Protein AF-A0A8J8C6G2-F1 (afdb_monomer_lite)

Sequence (653 aa):
MGNRNVAFTVVAIILVLGCISQQQSSEEQVLQYAEGKGFSQEIHDSLEVLGSDGEFNKDEKAFIDIMASLSTSLQDILIKSILLKDGTIDEDELEFLRKSLEMGDLTQPVLQSTLLQRPIDPDSITLLNSIRAFADMSPEMTETYLKTYYSKLSSIQSPVGEASSIHRSAWEMVIQRAQEDPSYACRFYATRTLSVKHPEIYLQADGLFIEIITTSRGFKRAFEIKDVHSEDLYTRTYESPPFSFDDIDFSTYTVIGFRAEYPQEYPVFSYLDRRLLPIASTLKSSDTRLTQLEKGVQAYFAGRGEKEMYLVYCDNENTYLCNGDTIIWATTLEPAEQIGGNPILIFNEEHVWYPLMERDDTDKDELLKALVNACATEVTVPPLEEDELAFLDELKRITGLPSHLGEDMALLSALRPVWNLEKYIETDIYERVEESGIDFIAERRFLLKQANYLSPITAYLAAMAETREGEDKMVEVSREYLKHATTGDMRIVAHGHTWFCDLVEQTVEESYTTKAGHCIVQAATISAALDLAHIEYYWVEGFAEQSVSGPNAHDWLCIPACGGTVSNGLYLPGKRLLLNRIDFVADNDTWVYIRELERWVGTASPGELIAMLRRLDDFYEKEIYIREVGSTYIYLGARSIPLKDFVALLERD

Secondary structure (DSSP, 8-state):
--SSHHHHHHHHHHHHHHHHHTT--SHHHHHHHHHTTT-HHHHHHHHHHH-TT-PPPHHHHHHHHHHHHS-HHHHHHHHHHHHHTTS---HHHHHHHHHHHHTT---HHHHHHHHTTSPPPHHHHHHHHHHHHHHTS-HHHHHHHHHHHHHHHHT---THHHHHHHHHHHHHHHHHHHHH-GGGHHHHHHHTBS-SS-THHHHHHHHHHHHHHHHSTTHHHHHH---TT-GGGT-----PPPP-GGG--GGG-EEE-GGGGS-TTS---SSTT-B---HHHHTT-TT-EEEHHHHHHHHHHHTTTTS--EEEEETTS-EEEE-SS-EEETTTTEE-SS--S-EEEEE-SS-EEEGGGTEE-TTT-HHHHHHHHHH--S--S----HHHHHHHHHHHHHTS--SHHHHHHHHHHHH-B-TTGGGTS---HHHHHHHTT--HHHHHHHHHHHHHTT-HHHHHHHHHHHT--THHHHHHHHHHHHHHHS-TT-TT-----SS-TTSB---HHHHHHHS---HHHHHHHHHHHHHHTT---EEEEEE-TT-TTS--EEEEEEEGGGTEEEETTEEEESS--S--EEEEEEETTEEEEEEETTEEEES--HHHHHHHHHHHHHH-SS--EEE---SSS-TT---EEEHHHHHHHHTT-

Foldseek 3Di:
DPPPVVVLVVVVVVLVVVCVVVPNDDPVVSLVVCVVVVNNPSVVVVVVVVDDDDDDDPVRVVVVVVLVPDDPVVNVVVVVVCVVDPHDDDPVNVVVVVVCVVVVPPDPVVVCVVVVVDDDDPVNVVVVVVVVVVVPDDPVRNVVVVVVVVVLVVLQDQLLVQLLVLLLVLLVVLLVVLVVPLLSLLLLLLLQAPLFLCNLLLLVLLVLVLLLQQQDAPNCVLLVDLPQADVSQADPPGRHHGDALVPDDLVQADADDQCVLDPPSFNDFLGRSDGQAHLLLQSQFNNNYDHLQNLVSSVCVNCPPVADWKWFAALVSWIWIDQLVFTAGSNVRHTDPADDHAGQWIDHNPAIDHVLLPGHCCVVDVRSVSVCVVGHDPDRDHDGDPSRVVCSVSSSVSSVQPDPLSSLSSSCSNNQFEPDSCVRDPDCSCVVNVVVVDPCNVCSLVSQLSSLSNPSLLSSLLSQLLSDAAQSSLVRSLQVLLVQQADPVCSAFQAGHSHRPRGHADHSSSSSRNSHGHQSNLCSSVLSSCVSNVFKWKKWWFFAPDDVVATDIHIKIGGVRRQWIDTRSHTDHHLDDNGQETQKMDINQWIWGAQDLVDIDTRDDLVRVLVRLVVNVVSHPDFHWYWHNDPDPPRPDIDIHTPVVSNVVSVVD

Structure (mmCIF, N/CA/C/O backbone):
data_AF-A0A8J8C6G2-F1
#
_entry.id   AF-A0A8J8C6G2-F1
#
loop_
_atom_site.group_PDB
_atom_site.id
_atom_site.type_symbol
_atom_site.label_atom_id
_atom_site.label_alt_id
_atom_site.label_comp_id
_atom_site.label_asym_id
_atom_site.label_entity_id
_atom_site.label_seq_id
_atom_site.pdbx_PDB_ins_code
_atom_site.Cartn_x
_atom_site.Cartn_y
_atom_site.Cartn_z
_atom_site.occupancy
_atom_site.B_iso_or_equiv
_atom_site.auth_seq_id
_atom_site.auth_comp_id
_atom_site.auth_asym_id
_atom_site.auth_atom_id
_atom_site.pdbx_PDB_model_num
ATOM 1 N N . MET A 1 1 ? -22.261 34.839 -13.906 1.00 36.41 1 MET A N 1
ATOM 2 C CA . MET A 1 1 ? -22.069 35.438 -15.246 1.00 36.41 1 MET A CA 1
ATOM 3 C C . MET A 1 1 ? -20.571 35.610 -15.499 1.00 36.41 1 MET A C 1
ATOM 5 O O . MET A 1 1 ? -20.079 36.719 -15.397 1.00 36.41 1 MET A O 1
ATOM 9 N N . GLY A 1 2 ? -19.834 34.516 -15.734 1.00 36.72 2 GLY A N 1
ATOM 10 C CA . GLY A 1 2 ? -18.358 34.556 -15.772 1.00 36.72 2 GLY A CA 1
ATOM 11 C C . GLY A 1 2 ? -17.698 33.850 -16.958 1.00 36.72 2 GLY A C 1
ATOM 12 O O . GLY A 1 2 ? -16.666 34.309 -17.408 1.00 36.72 2 GLY A O 1
ATOM 13 N N . ASN A 1 3 ? -18.313 32.817 -17.546 1.00 35.19 3 ASN A N 1
ATOM 14 C CA . ASN A 1 3 ? -17.669 32.026 -18.612 1.00 35.19 3 ASN A CA 1
ATOM 15 C C . ASN A 1 3 ? -18.344 32.106 -19.989 1.00 35.19 3 ASN A C 1
ATOM 17 O O . ASN A 1 3 ? -17.978 31.365 -20.893 1.00 35.19 3 ASN A O 1
ATOM 21 N N . ARG A 1 4 ? -19.309 33.016 -20.189 1.00 31.56 4 ARG A N 1
ATOM 22 C CA . ARG A 1 4 ? -19.856 33.278 -21.533 1.00 31.56 4 ARG A CA 1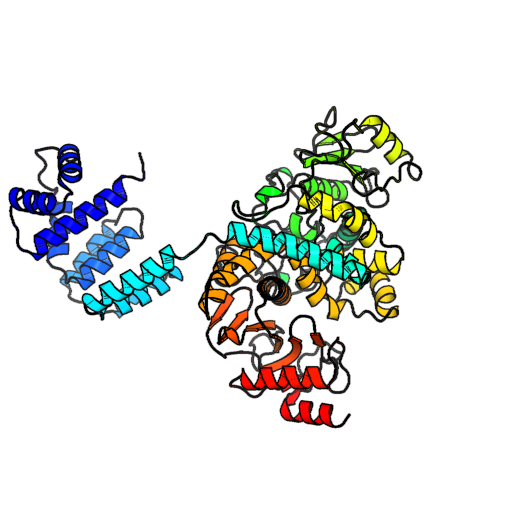
ATOM 23 C C . ARG A 1 4 ? -19.035 34.297 -22.329 1.00 31.56 4 ARG A C 1
ATOM 25 O O . ARG A 1 4 ? -19.060 34.224 -23.541 1.00 31.56 4 ARG A O 1
ATOM 32 N N . ASN A 1 5 ? -18.240 35.171 -21.714 1.00 40.72 5 ASN A N 1
ATOM 33 C CA . ASN A 1 5 ? -17.586 36.246 -22.475 1.00 40.72 5 ASN A CA 1
ATOM 34 C C . ASN A 1 5 ? -16.386 35.790 -23.318 1.00 40.72 5 ASN A C 1
ATOM 36 O O . ASN A 1 5 ? -16.204 36.306 -24.410 1.00 40.72 5 ASN A O 1
ATOM 40 N N . VAL A 1 6 ? -15.616 34.784 -22.896 1.00 36.44 6 VAL A N 1
ATOM 41 C CA . VAL A 1 6 ? -14.387 34.400 -23.622 1.00 36.44 6 VAL A CA 1
ATOM 42 C C . VAL A 1 6 ? -14.697 33.750 -24.975 1.00 36.44 6 VAL A C 1
ATOM 44 O O . VAL A 1 6 ? -14.089 34.104 -25.981 1.00 36.44 6 VAL A O 1
ATOM 47 N N . ALA A 1 7 ? -15.701 32.869 -25.039 1.00 36.00 7 ALA A N 1
ATOM 48 C CA . ALA A 1 7 ? -16.129 32.271 -26.305 1.00 36.00 7 ALA A CA 1
ATOM 49 C C . ALA A 1 7 ? -16.714 33.323 -27.269 1.00 36.00 7 ALA A C 1
ATOM 51 O O . ALA A 1 7 ? -16.447 33.276 -28.467 1.00 36.00 7 ALA A O 1
ATOM 52 N N . PHE A 1 8 ? -17.448 34.310 -26.743 1.00 40.88 8 PHE A N 1
ATOM 53 C CA . PHE A 1 8 ? -18.034 35.394 -27.537 1.00 40.88 8 PHE A CA 1
ATOM 54 C C . PHE A 1 8 ? -16.974 36.378 -28.060 1.00 40.88 8 PHE A C 1
ATOM 56 O O . PHE A 1 8 ? -17.028 36.772 -29.223 1.00 40.88 8 PHE A O 1
ATOM 63 N N . THR A 1 9 ? -15.959 36.711 -27.257 1.00 44.00 9 THR A N 1
ATOM 64 C CA . THR A 1 9 ? -14.836 37.565 -27.675 1.00 44.00 9 THR A CA 1
ATOM 65 C C . THR A 1 9 ? -13.976 36.888 -28.742 1.00 44.00 9 THR A C 1
ATOM 67 O O . THR A 1 9 ? -13.576 37.533 -29.707 1.00 44.00 9 THR A O 1
ATOM 70 N N . VAL A 1 10 ? -13.749 35.576 -28.637 1.00 42.12 10 VAL A N 1
ATOM 71 C CA . VAL A 1 10 ? -12.985 34.814 -29.638 1.00 42.12 10 VAL A CA 1
ATOM 72 C C . VAL A 1 10 ? -13.737 34.730 -30.972 1.00 42.12 10 VAL A C 1
ATOM 74 O O . VAL A 1 10 ? -13.130 34.930 -32.022 1.00 42.12 10 VAL A O 1
ATOM 77 N N . VAL A 1 11 ? -15.058 34.525 -30.956 1.00 41.97 11 VAL A N 1
ATOM 78 C CA . VAL A 1 11 ? -15.880 34.509 -32.182 1.00 41.97 11 VAL A CA 1
ATOM 79 C C . VAL A 1 11 ? -15.942 35.896 -32.838 1.00 41.97 11 VAL A C 1
ATOM 81 O O . VAL A 1 11 ? -15.783 35.996 -34.056 1.00 41.97 11 VAL A O 1
ATOM 84 N N . ALA A 1 12 ? -16.073 36.971 -32.052 1.00 44.25 12 ALA A N 1
ATOM 85 C CA . ALA A 1 12 ? -16.047 38.345 -32.559 1.00 44.25 12 ALA A CA 1
ATOM 86 C C . ALA A 1 12 ? -14.687 38.713 -33.184 1.00 44.25 12 ALA A C 1
ATOM 88 O O . ALA A 1 12 ? -14.641 39.289 -34.269 1.00 44.25 12 ALA A O 1
ATOM 89 N N . ILE A 1 13 ? -13.576 38.313 -32.556 1.00 47.34 13 ILE A N 1
ATOM 90 C CA . ILE A 1 13 ? -12.218 38.551 -33.067 1.00 47.34 13 ILE A CA 1
ATOM 91 C C . ILE A 1 13 ? -11.970 37.762 -34.360 1.00 47.34 13 ILE A C 1
ATOM 93 O O . ILE A 1 13 ? -11.462 38.325 -35.327 1.00 47.34 13 ILE A O 1
ATOM 97 N N . ILE A 1 14 ? -12.389 36.495 -34.437 1.00 46.03 14 ILE A N 1
ATOM 98 C CA . ILE A 1 14 ? -12.238 35.670 -35.649 1.00 46.03 14 ILE A CA 1
ATOM 99 C C . ILE A 1 14 ? -13.051 36.242 -36.824 1.00 46.03 14 ILE A C 1
ATOM 101 O O . ILE A 1 14 ? -12.572 36.248 -37.960 1.00 46.03 14 ILE A O 1
ATOM 105 N N . LEU A 1 15 ? -14.253 36.770 -36.573 1.00 45.78 15 LEU A N 1
ATOM 106 C CA . LEU A 1 15 ? -15.104 37.364 -37.611 1.00 45.78 15 LEU A CA 1
ATOM 107 C C . LEU A 1 15 ? -14.603 38.740 -38.077 1.00 45.78 15 LEU A C 1
ATOM 109 O O . LEU A 1 15 ? -14.613 39.008 -39.281 1.00 45.78 15 LEU A O 1
ATOM 113 N N . VAL A 1 16 ? -14.091 39.576 -37.167 1.00 45.84 16 VAL A N 1
ATOM 114 C CA . VAL A 1 16 ? -13.463 40.868 -37.500 1.00 45.84 16 VAL A CA 1
ATOM 115 C C . VAL A 1 16 ? -12.176 40.657 -38.303 1.00 45.84 16 VAL A C 1
ATOM 117 O O . VAL A 1 16 ? -11.985 41.297 -39.336 1.00 45.84 16 VAL A O 1
ATOM 120 N N . LEU A 1 17 ? -11.338 39.690 -37.916 1.00 46.97 17 LEU A N 1
ATOM 121 C CA . LEU A 1 17 ? -10.132 39.313 -38.663 1.00 46.97 17 LEU A CA 1
ATOM 122 C C . LEU A 1 17 ? -10.466 38.715 -40.042 1.00 46.97 17 LEU A C 1
ATOM 124 O O . LEU A 1 17 ? -9.785 39.011 -41.027 1.00 46.97 17 LEU A O 1
ATOM 128 N N . GLY A 1 18 ? -11.558 37.948 -40.146 1.00 45.59 18 GLY A N 1
ATOM 129 C CA . GLY A 1 18 ? -12.089 37.455 -41.419 1.00 45.59 18 GLY A CA 1
ATOM 130 C C . GLY A 1 18 ? -12.508 38.583 -42.369 1.00 45.59 18 GLY A C 1
ATOM 131 O O . GLY A 1 18 ? -12.135 38.561 -43.544 1.00 45.59 18 GLY A O 1
ATOM 132 N N . CYS A 1 19 ? -13.201 39.606 -41.862 1.00 42.38 19 CYS A N 1
ATOM 133 C CA . CYS A 1 19 ? -13.659 40.753 -42.655 1.00 42.38 19 CYS A CA 1
ATOM 134 C C . CYS A 1 19 ? -12.509 41.681 -43.083 1.00 42.38 19 CYS A C 1
ATOM 136 O O . CYS A 1 19 ? -12.478 42.141 -44.228 1.00 42.38 19 CYS A O 1
ATOM 138 N N . ILE A 1 20 ? -11.519 41.882 -42.207 1.00 43.44 20 ILE A N 1
ATOM 139 C CA . ILE A 1 20 ? -10.300 42.653 -42.498 1.00 43.44 20 ILE A CA 1
ATOM 140 C C . ILE A 1 20 ? -9.461 41.961 -43.584 1.00 43.44 20 ILE A C 1
ATOM 142 O O . ILE A 1 20 ? -8.964 42.629 -44.492 1.00 43.44 20 ILE A O 1
ATOM 146 N N . SER A 1 21 ? -9.364 40.625 -43.567 1.00 41.97 21 SER A N 1
ATOM 147 C CA . SER A 1 21 ? -8.628 39.867 -44.593 1.00 41.97 21 SER A CA 1
ATOM 148 C C . SER A 1 21 ? -9.234 39.977 -46.002 1.00 41.97 21 SER A C 1
ATOM 150 O O . SER A 1 21 ? -8.513 39.844 -46.992 1.00 41.97 21 SER A O 1
ATOM 152 N N . GLN A 1 22 ? -10.539 40.265 -46.108 1.00 42.75 22 GLN A N 1
ATOM 153 C CA . GLN A 1 22 ? -11.250 40.430 -47.383 1.00 42.75 22 GLN A CA 1
ATOM 154 C C . GLN A 1 22 ? -11.499 41.895 -47.776 1.00 42.75 22 GLN A C 1
ATOM 156 O O . GLN A 1 22 ? -12.221 42.151 -48.738 1.00 42.75 22 GLN A O 1
ATOM 161 N N . GLN A 1 23 ? -10.892 42.856 -47.067 1.00 44.75 23 GLN A N 1
ATOM 162 C CA . GLN A 1 23 ? -11.052 44.300 -47.298 1.00 44.75 23 GLN A CA 1
ATOM 163 C C . GLN A 1 23 ? -12.516 44.784 -47.303 1.00 44.75 23 GLN A C 1
ATOM 165 O O . GLN A 1 23 ? -12.856 45.735 -48.009 1.00 44.75 23 GLN A O 1
ATOM 170 N N . GLN A 1 24 ? -13.392 44.156 -46.516 1.00 47.47 24 GLN A N 1
ATOM 171 C CA . GLN A 1 24 ? -14.734 44.692 -46.291 1.00 47.47 24 GLN A CA 1
ATOM 172 C C . GLN A 1 24 ? -14.655 45.767 -45.209 1.00 47.47 24 GLN A C 1
ATOM 174 O O . GLN A 1 24 ? -14.109 45.530 -44.133 1.00 47.47 24 GLN A O 1
ATOM 179 N N . SER A 1 25 ? -15.120 46.974 -45.523 1.00 45.03 25 SER A N 1
ATOM 180 C CA . SER A 1 25 ? -14.767 48.186 -44.769 1.00 45.03 25 SER A CA 1
ATOM 181 C C . SER A 1 25 ? -15.953 48.896 -44.121 1.00 45.03 25 SER A C 1
ATOM 183 O O . SER A 1 25 ? -15.745 49.894 -43.433 1.00 45.03 25 SER A O 1
ATOM 185 N N . SER A 1 26 ? -17.180 48.394 -44.296 1.00 57.75 26 SER A N 1
ATOM 186 C CA . SER A 1 26 ? -18.370 48.937 -43.633 1.00 57.75 26 SER A CA 1
ATOM 187 C C . SER A 1 26 ? -19.094 47.888 -42.792 1.00 57.75 26 SER A C 1
ATOM 189 O O . SER A 1 26 ? -19.216 46.731 -43.188 1.00 57.75 26 SER A O 1
ATOM 191 N N . GLU A 1 27 ? -19.640 48.323 -41.659 1.00 51.44 27 GLU A N 1
ATOM 192 C CA . GLU A 1 27 ? -20.425 47.518 -40.709 1.00 51.44 27 GLU A CA 1
ATOM 193 C C . GLU A 1 27 ? -21.537 46.695 -41.389 1.00 51.44 27 GLU A C 1
ATOM 195 O O . GLU A 1 27 ? -21.715 45.512 -41.110 1.00 51.44 27 GLU A O 1
ATOM 200 N N . GLU A 1 28 ? -22.206 47.276 -42.386 1.00 54.91 28 GLU A N 1
ATOM 201 C CA . GLU A 1 28 ? -23.268 46.624 -43.163 1.00 54.91 28 GLU A CA 1
ATOM 202 C C . GLU A 1 28 ? -22.775 45.410 -43.987 1.00 54.91 28 GLU A C 1
ATOM 204 O O . GLU A 1 28 ? -23.512 44.445 -44.186 1.00 54.91 28 GLU A O 1
ATOM 209 N N . GLN A 1 29 ? -21.507 45.408 -44.422 1.00 56.41 29 GLN A N 1
ATOM 210 C CA . GLN A 1 29 ? -20.901 44.290 -45.162 1.00 56.41 29 GLN A CA 1
ATOM 211 C C . GLN A 1 29 ? -20.512 43.140 -44.223 1.00 56.41 29 GLN A C 1
ATOM 213 O O . GLN A 1 29 ? -20.707 41.971 -44.555 1.00 56.41 29 GLN A O 1
ATOM 218 N N . VAL A 1 30 ? -20.041 43.480 -43.020 1.00 52.72 30 VAL A N 1
ATOM 219 C CA . VAL A 1 30 ? -19.725 42.523 -41.950 1.00 52.72 30 VAL A CA 1
ATOM 220 C C . VAL A 1 30 ? -20.988 41.785 -41.498 1.00 52.72 30 VAL A C 1
ATOM 222 O O . VAL A 1 30 ? -20.973 40.560 -41.360 1.00 52.72 30 VAL A O 1
ATOM 225 N N . LEU A 1 31 ? -22.102 42.509 -41.346 1.00 52.97 31 LEU A N 1
ATOM 226 C CA . LEU A 1 31 ? -23.400 41.933 -40.987 1.00 52.97 31 LEU A CA 1
ATOM 227 C C . LEU A 1 31 ? -23.943 40.998 -42.081 1.00 52.97 31 LEU A C 1
ATOM 229 O O . LEU A 1 31 ? -24.330 39.873 -41.772 1.00 52.97 31 LEU A O 1
ATOM 233 N N . GLN A 1 32 ? -23.873 41.386 -43.361 1.00 56.28 32 GLN A N 1
ATOM 234 C CA . GLN A 1 32 ? -24.268 40.507 -44.475 1.00 56.28 32 GLN A CA 1
ATOM 235 C C . GLN A 1 32 ? -23.412 39.236 -44.577 1.00 56.28 32 GLN A C 1
ATOM 237 O O . GLN A 1 32 ? -23.923 38.158 -44.895 1.00 56.28 32 GLN A O 1
ATOM 242 N N . TYR A 1 33 ? -22.105 39.336 -44.316 1.00 58.16 33 TYR A N 1
ATOM 243 C CA . TYR A 1 33 ? -21.217 38.174 -44.319 1.00 58.16 33 TYR A CA 1
ATOM 244 C C . TYR A 1 33 ? -21.557 37.201 -43.182 1.00 58.16 33 TYR A C 1
ATOM 246 O O . TYR A 1 33 ? -21.633 35.990 -43.403 1.00 58.16 33 TYR A O 1
ATOM 254 N N . ALA A 1 34 ? -21.816 37.722 -41.983 1.00 52.47 34 ALA A N 1
ATOM 255 C CA . ALA A 1 34 ? -22.219 36.920 -40.836 1.00 52.47 34 ALA A CA 1
ATOM 256 C C . ALA A 1 34 ? -23.602 36.272 -41.015 1.00 52.47 34 ALA A C 1
ATOM 258 O O . ALA A 1 34 ? -23.777 35.099 -40.674 1.00 52.47 34 ALA A O 1
ATOM 259 N N . GLU A 1 35 ? -24.557 36.981 -41.622 1.00 56.28 35 GLU A N 1
ATOM 260 C CA . GLU A 1 35 ? -25.855 36.429 -42.031 1.00 56.28 35 GLU A CA 1
ATOM 261 C C . GLU A 1 35 ? -25.690 35.270 -43.023 1.00 56.28 35 GLU A C 1
ATOM 263 O O . GLU A 1 35 ? -26.277 34.204 -42.837 1.00 56.28 35 GLU A O 1
ATOM 268 N N . GLY A 1 36 ? -24.810 35.418 -44.020 1.00 55.03 36 GLY A N 1
ATOM 269 C CA . GLY A 1 36 ? -24.477 34.355 -44.974 1.00 55.03 36 GLY A CA 1
ATOM 270 C C . GLY A 1 36 ? -23.793 33.127 -44.353 1.00 55.03 36 GLY A C 1
ATOM 271 O O . GLY A 1 36 ? -23.708 32.079 -44.998 1.00 55.03 36 GLY A O 1
ATOM 272 N N . LYS A 1 37 ? -23.310 33.238 -43.110 1.00 56.81 37 LYS A N 1
ATOM 273 C CA . LYS A 1 37 ? -22.689 32.154 -42.333 1.00 56.81 37 LYS A CA 1
ATOM 274 C C . LYS A 1 37 ? -23.555 31.654 -41.172 1.00 56.81 37 LYS A C 1
ATOM 276 O O . LYS A 1 37 ? -23.157 30.694 -40.522 1.00 56.81 37 LYS A O 1
ATOM 281 N N . GLY A 1 38 ? -24.742 32.232 -40.972 1.00 44.94 38 GLY A N 1
ATOM 282 C CA . GLY A 1 38 ? -25.723 31.777 -39.984 1.00 44.94 38 GLY A CA 1
ATOM 283 C C . GLY A 1 38 ? -25.532 32.316 -38.562 1.00 44.94 38 GLY A C 1
ATOM 284 O O . GLY A 1 38 ? -26.100 31.736 -37.647 1.00 44.94 38 GLY A O 1
ATOM 285 N N . PHE A 1 39 ? -24.778 33.406 -38.375 1.00 52.66 39 PHE A N 1
ATOM 286 C CA . PHE A 1 39 ? -24.436 33.977 -37.055 1.00 52.66 39 PHE A CA 1
ATOM 287 C C . PHE A 1 39 ? -25.159 35.306 -36.746 1.00 52.66 39 PHE A C 1
ATOM 289 O O . PHE A 1 39 ? -24.670 36.132 -35.977 1.00 52.66 39 PHE A O 1
ATOM 296 N N . SER A 1 40 ? -26.300 35.574 -37.391 1.00 53.03 40 SER A N 1
ATOM 297 C CA . SER A 1 40 ? -26.922 36.910 -37.390 1.00 53.03 40 SER A CA 1
ATOM 298 C C . SER A 1 40 ? -27.452 37.349 -36.023 1.00 53.03 40 SER A C 1
ATOM 300 O O . SER A 1 40 ? -27.397 38.532 -35.696 1.00 53.03 40 SER A O 1
ATOM 302 N N . GLN A 1 41 ? -27.951 36.409 -35.217 1.00 49.47 41 GLN A N 1
ATOM 303 C CA . GLN A 1 41 ? -28.557 36.719 -33.923 1.00 49.47 41 GLN A CA 1
ATOM 304 C C . GLN A 1 41 ? -27.496 36.956 -32.839 1.00 49.47 41 GLN A C 1
ATOM 306 O O . GLN A 1 41 ? -27.623 37.909 -32.078 1.00 49.47 41 GLN A O 1
ATOM 311 N N . GLU A 1 42 ? -26.405 36.175 -32.810 1.00 51.88 42 GLU A N 1
ATOM 312 C CA . GLU A 1 42 ? -25.343 36.361 -31.809 1.00 51.88 42 GLU A CA 1
ATOM 313 C C . GLU A 1 42 ? -24.589 37.693 -31.965 1.00 51.88 42 GLU A C 1
ATOM 315 O O . GLU A 1 42 ? -24.097 38.240 -30.975 1.00 51.88 42 GLU A O 1
ATOM 320 N N . ILE A 1 43 ? -24.514 38.246 -33.181 1.00 51.06 43 ILE A N 1
ATOM 321 C CA . ILE A 1 43 ? -23.874 39.549 -33.432 1.00 51.06 43 ILE A CA 1
ATOM 322 C C . ILE A 1 43 ? -24.793 40.708 -33.062 1.00 51.06 43 ILE A C 1
ATOM 324 O O . ILE A 1 43 ? -24.329 41.666 -32.445 1.00 51.06 43 ILE A O 1
ATOM 328 N N . HIS A 1 44 ? -26.084 40.621 -33.394 1.00 50.53 44 HIS A N 1
ATOM 329 C CA . HIS A 1 44 ? -27.052 41.651 -33.018 1.00 50.53 44 HIS A CA 1
ATOM 330 C C . HIS A 1 44 ? -27.108 41.826 -31.495 1.00 50.53 44 HIS A C 1
ATOM 332 O O . HIS A 1 44 ? -27.023 42.951 -31.003 1.00 50.53 44 HIS A O 1
ATOM 338 N N . ASP A 1 45 ? -27.121 40.709 -30.766 1.00 50.66 45 ASP A N 1
ATOM 339 C CA . ASP A 1 45 ? -27.106 40.688 -29.304 1.00 50.66 45 ASP A CA 1
ATOM 340 C C . ASP A 1 45 ? -25.769 41.220 -28.732 1.00 50.66 45 ASP A C 1
ATOM 342 O O . ASP A 1 45 ? -25.734 41.786 -27.641 1.00 50.66 45 ASP A O 1
ATOM 346 N N . SER A 1 46 ? -24.660 41.087 -29.472 1.00 48.16 46 SER A N 1
ATOM 347 C CA . SER A 1 46 ? -23.332 41.579 -29.060 1.00 48.16 46 SER A CA 1
ATOM 348 C C . SER A 1 46 ? -23.142 43.083 -29.297 1.00 48.16 46 SER A C 1
ATOM 350 O O . SER A 1 46 ? -22.514 43.757 -28.481 1.00 48.16 46 SER A O 1
ATOM 352 N N . LEU A 1 47 ? -23.697 43.632 -30.384 1.00 43.03 47 LEU A N 1
ATOM 353 C CA . LEU A 1 47 ? -23.650 45.071 -30.681 1.00 43.03 47 LEU A CA 1
ATOM 354 C C . LEU A 1 47 ? -24.578 45.875 -29.760 1.00 43.03 47 LEU A C 1
ATOM 356 O O . LEU A 1 47 ? -24.247 46.993 -29.369 1.00 43.03 47 LEU A O 1
ATOM 360 N N . GLU A 1 48 ? -25.698 45.286 -29.335 1.00 43.59 48 GLU A N 1
ATOM 361 C CA . GLU A 1 48 ? -26.622 45.901 -28.376 1.00 43.59 48 GLU A CA 1
ATOM 362 C C . GLU A 1 48 ? -26.015 46.002 -26.957 1.00 43.59 48 GLU A C 1
ATOM 364 O O . GLU A 1 48 ? -26.304 46.945 -26.220 1.00 43.59 48 GLU A O 1
ATOM 369 N N . VAL A 1 49 ? -25.094 45.093 -26.599 1.00 44.25 49 VAL A N 1
ATOM 370 C CA . VAL A 1 49 ? -24.325 45.126 -25.336 1.00 44.25 49 VAL A CA 1
ATOM 371 C C . VAL A 1 49 ? -23.197 46.170 -25.356 1.00 44.25 49 VAL A C 1
ATOM 373 O O . VAL A 1 49 ? -22.796 46.648 -24.294 1.00 44.25 49 VAL A O 1
ATOM 376 N N . LEU A 1 50 ? -22.705 46.566 -26.536 1.00 38.97 50 LEU A N 1
ATOM 377 C CA . LEU A 1 50 ? -21.575 47.495 -26.683 1.00 38.97 50 LEU A CA 1
ATOM 378 C C . LEU A 1 50 ? -21.960 48.982 -26.766 1.00 38.97 50 LEU A C 1
ATOM 380 O O . LEU A 1 50 ? -21.077 49.829 -26.676 1.00 38.97 50 LEU A O 1
ATOM 384 N N . GLY A 1 51 ? -23.252 49.318 -26.816 1.00 34.91 51 GLY A N 1
ATOM 385 C CA . GLY A 1 51 ? -23.735 50.697 -26.694 1.00 34.91 51 GLY A CA 1
ATOM 386 C C . GLY A 1 51 ? -23.487 51.560 -27.940 1.00 34.91 51 GLY A C 1
ATOM 387 O O . GLY A 1 51 ? -22.370 51.767 -28.400 1.00 34.91 51 GLY A O 1
ATOM 388 N N . SER A 1 52 ? -24.568 52.126 -28.463 1.00 37.47 52 SER A N 1
ATOM 389 C CA . SER A 1 52 ? -24.686 52.725 -29.795 1.00 37.47 52 SER A CA 1
ATOM 390 C C . SER A 1 52 ? -23.997 54.082 -30.034 1.00 37.47 52 SER A C 1
ATOM 392 O O . SER A 1 52 ? -24.436 54.778 -30.936 1.00 37.47 52 SER A O 1
ATOM 394 N N . ASP A 1 53 ? -22.967 54.494 -29.283 1.00 46.56 53 ASP A N 1
ATOM 395 C CA . ASP A 1 53 ? -22.316 55.815 -29.488 1.00 46.56 53 ASP A CA 1
ATOM 396 C C . ASP A 1 53 ? -20.832 55.920 -29.031 1.00 46.56 53 ASP A C 1
ATOM 398 O O . ASP A 1 53 ? -20.305 57.019 -28.850 1.00 46.56 53 ASP A O 1
ATOM 402 N N . GLY A 1 54 ? -20.109 54.814 -28.825 1.00 35.66 54 GLY A N 1
ATOM 403 C CA . GLY A 1 54 ? -18.726 54.861 -28.320 1.00 35.66 54 GLY A CA 1
ATOM 404 C C . GLY A 1 54 ? -17.656 54.809 -29.412 1.00 35.66 54 GLY A C 1
ATOM 405 O O . GLY A 1 54 ? -17.359 53.734 -29.922 1.00 35.66 54 GLY A O 1
ATOM 406 N N . GLU A 1 55 ? -17.010 55.933 -29.739 1.00 43.69 55 GLU A N 1
ATOM 407 C CA . GLU A 1 55 ? -15.694 55.881 -30.395 1.00 43.69 55 GLU A CA 1
ATOM 408 C C . GLU A 1 55 ? -14.724 55.052 -29.533 1.00 43.69 55 GLU A C 1
ATOM 410 O O . GLU A 1 55 ? -14.647 55.271 -28.321 1.00 43.69 55 GLU A O 1
ATOM 415 N N . PHE A 1 56 ? -13.964 54.139 -30.158 1.00 44.91 56 PHE A N 1
ATOM 416 C CA . PHE A 1 56 ? -12.863 53.425 -29.498 1.00 44.91 56 PHE A CA 1
ATOM 417 C C . PHE A 1 56 ? -11.990 54.413 -28.729 1.00 44.91 56 PHE A C 1
ATOM 419 O O . PHE A 1 56 ? -11.585 55.449 -29.278 1.00 44.91 56 PHE A O 1
ATOM 426 N N . ASN A 1 57 ? -11.689 54.101 -27.469 1.00 45.94 57 ASN A N 1
ATOM 427 C CA . ASN A 1 57 ? -10.863 54.996 -26.679 1.00 45.94 57 ASN A CA 1
ATOM 428 C C . ASN A 1 57 ? -9.429 55.036 -27.243 1.00 45.94 57 ASN A C 1
ATOM 430 O O . ASN A 1 57 ? -9.023 54.227 -28.083 1.00 45.94 57 ASN A O 1
ATOM 434 N N . LYS A 1 58 ? -8.651 56.029 -26.810 1.00 41.41 58 LYS A N 1
ATOM 435 C CA . LYS A 1 58 ? -7.319 56.304 -27.364 1.00 41.41 58 LYS A CA 1
ATOM 436 C C . LYS A 1 58 ? -6.366 55.103 -27.262 1.00 41.41 58 LYS A C 1
ATOM 438 O O . LYS A 1 58 ? -5.527 54.937 -28.147 1.00 41.41 58 LYS A O 1
ATOM 443 N N . ASP A 1 59 ? -6.521 54.274 -26.237 1.00 41.84 59 ASP A N 1
ATOM 444 C CA . ASP A 1 59 ? -5.650 53.130 -25.974 1.00 41.84 59 ASP A CA 1
ATOM 445 C C . ASP A 1 59 ? -6.078 51.910 -26.801 1.00 41.84 59 ASP A C 1
ATOM 447 O O . ASP A 1 59 ? -5.235 51.231 -27.383 1.00 41.84 59 ASP A O 1
ATOM 451 N N . GLU A 1 60 ? -7.384 51.705 -26.979 1.00 47.00 60 GLU A N 1
ATOM 452 C CA . GLU A 1 60 ? -7.947 50.685 -27.875 1.00 47.00 60 GLU A CA 1
ATOM 453 C C . GLU A 1 60 ? -7.598 50.968 -29.339 1.00 47.00 60 GLU A C 1
ATOM 455 O O . GLU A 1 60 ? -7.201 50.070 -30.081 1.00 47.00 60 GLU A O 1
ATOM 460 N N . LYS A 1 61 ? -7.668 52.238 -29.752 1.00 48.12 61 LYS A N 1
ATOM 461 C CA . LYS A 1 61 ? -7.310 52.661 -31.109 1.00 48.12 61 LYS A CA 1
ATOM 462 C C . LYS A 1 61 ? -5.806 52.523 -31.365 1.00 48.12 61 LYS A C 1
ATOM 464 O O . LYS A 1 61 ? -5.412 52.024 -32.413 1.00 48.12 61 LYS A O 1
ATOM 469 N N . ALA A 1 62 ? -4.973 52.865 -30.378 1.00 44.31 62 ALA A N 1
ATOM 470 C CA . ALA A 1 62 ? -3.529 52.651 -30.448 1.00 44.31 62 ALA A CA 1
ATOM 471 C C . ALA A 1 62 ? -3.164 51.159 -30.505 1.00 44.31 62 ALA A C 1
ATOM 473 O O . ALA A 1 62 ? -2.259 50.781 -31.245 1.00 44.31 62 ALA A O 1
ATOM 474 N N . PHE A 1 63 ? -3.876 50.301 -29.771 1.00 43.31 63 PHE A N 1
ATOM 475 C CA . PHE A 1 63 ? -3.675 48.854 -29.814 1.00 43.31 63 PHE A CA 1
ATOM 476 C C . PHE A 1 63 ? -4.056 48.263 -31.178 1.00 43.31 63 PHE A C 1
ATOM 478 O O . PHE A 1 63 ? -3.294 47.479 -31.740 1.00 43.31 63 PHE A O 1
ATOM 485 N N . ILE A 1 64 ? -5.184 48.687 -31.753 1.00 47.06 64 ILE A N 1
ATOM 486 C CA . ILE A 1 64 ? -5.623 48.266 -33.092 1.00 47.06 64 ILE A CA 1
ATOM 487 C C . ILE A 1 64 ? -4.628 48.723 -34.171 1.00 47.06 64 ILE A C 1
ATOM 489 O O . ILE A 1 64 ? -4.258 47.921 -35.028 1.00 47.06 64 ILE A O 1
ATOM 493 N N . ASP A 1 65 ? -4.139 49.964 -34.104 1.00 46.75 65 ASP A N 1
ATOM 494 C CA . ASP A 1 65 ? -3.159 50.499 -35.060 1.00 46.75 65 ASP A CA 1
ATOM 495 C C . ASP A 1 65 ? -1.797 49.784 -34.952 1.00 46.75 65 ASP A C 1
ATOM 497 O O . ASP A 1 65 ? -1.168 49.476 -35.969 1.00 46.75 65 ASP A O 1
ATOM 501 N N . ILE A 1 66 ? -1.360 49.444 -33.730 1.00 45.00 66 ILE A N 1
ATOM 502 C CA . ILE A 1 66 ? -0.157 48.630 -33.496 1.00 45.00 66 ILE A CA 1
ATOM 503 C C . ILE A 1 66 ? -0.355 47.237 -34.089 1.00 45.00 66 ILE A C 1
ATOM 505 O O . ILE A 1 66 ? 0.477 46.796 -34.881 1.00 45.00 66 ILE A O 1
ATOM 509 N N . MET A 1 67 ? -1.470 46.573 -33.784 1.00 43.28 67 MET A N 1
ATOM 510 C CA . MET A 1 67 ? -1.757 45.235 -34.291 1.00 43.28 67 MET A CA 1
ATOM 511 C C . MET A 1 67 ? -1.809 45.221 -35.818 1.00 43.28 67 MET A C 1
ATOM 513 O O . MET A 1 67 ? -1.131 44.399 -36.423 1.00 43.28 67 MET A O 1
ATOM 517 N N . ALA A 1 68 ? -2.481 46.178 -36.459 1.00 45.56 68 ALA A N 1
ATOM 518 C CA . ALA A 1 68 ? -2.567 46.284 -37.917 1.00 45.56 68 ALA A CA 1
ATOM 519 C C . ALA A 1 68 ? -1.210 46.511 -38.619 1.00 45.56 68 ALA A C 1
ATOM 521 O O . ALA A 1 68 ? -1.074 46.194 -39.801 1.00 45.56 68 ALA A O 1
ATOM 522 N N . SER A 1 69 ? -0.204 47.033 -37.908 1.00 39.16 69 SER A N 1
ATOM 523 C CA . SER A 1 69 ? 1.147 47.280 -38.438 1.00 39.16 69 SER A CA 1
ATOM 524 C C . SER A 1 69 ? 2.115 46.093 -38.304 1.00 39.16 69 SER A C 1
ATOM 526 O O . SER A 1 69 ? 3.183 46.092 -38.920 1.00 39.16 69 SER A O 1
ATOM 528 N N . LEU A 1 70 ? 1.753 45.076 -37.517 1.00 42.66 70 LEU A N 1
ATOM 529 C CA . LEU A 1 70 ? 2.578 43.892 -37.277 1.00 42.66 70 LEU A CA 1
ATOM 530 C C . LEU A 1 70 ? 2.363 42.827 -38.361 1.00 42.66 70 LEU A C 1
ATOM 532 O O . LEU A 1 70 ? 1.282 42.701 -38.934 1.00 42.66 70 LEU A O 1
ATOM 536 N N . SER A 1 71 ? 3.386 42.007 -38.623 1.00 45.75 71 SER A N 1
ATOM 537 C CA . SER A 1 71 ? 3.197 40.802 -39.436 1.00 45.75 71 SER A CA 1
ATOM 538 C C . SER A 1 71 ? 2.288 39.812 -38.704 1.00 45.75 71 SER A C 1
ATOM 540 O O . SER A 1 71 ? 2.290 39.743 -37.473 1.00 45.75 71 SER A O 1
ATOM 542 N N . THR A 1 72 ? 1.533 39.011 -39.454 1.00 44.22 72 THR A N 1
ATOM 543 C CA . THR A 1 72 ? 0.534 38.074 -38.912 1.00 44.22 72 THR A CA 1
ATOM 544 C C . THR A 1 72 ? 1.123 37.137 -37.851 1.00 44.22 72 THR A C 1
ATOM 546 O O . THR A 1 72 ? 0.477 36.839 -36.857 1.00 44.22 72 THR A O 1
ATOM 549 N N . SER A 1 73 ? 2.391 36.743 -37.997 1.00 40.56 73 SER A N 1
ATOM 550 C CA . SER A 1 73 ? 3.102 35.893 -37.033 1.00 40.56 73 SER A CA 1
ATOM 551 C C . SER A 1 73 ? 3.417 36.593 -35.703 1.00 40.56 73 SER A C 1
ATOM 553 O O . SER A 1 73 ? 3.459 35.939 -34.666 1.00 40.56 73 SER A O 1
ATOM 555 N N . LEU A 1 74 ? 3.639 37.912 -35.713 1.00 43.97 74 LEU A N 1
ATOM 556 C CA . LEU A 1 74 ? 3.901 38.717 -34.513 1.00 43.97 74 LEU A CA 1
ATOM 557 C C . LEU A 1 74 ? 2.606 39.103 -33.792 1.00 43.97 74 LEU A C 1
ATOM 559 O O . LEU A 1 74 ? 2.579 39.086 -32.563 1.00 43.97 74 LEU A O 1
ATOM 563 N N . GLN A 1 75 ? 1.533 39.369 -34.544 1.00 47.41 75 GLN A N 1
ATOM 564 C CA . GLN A 1 75 ? 0.184 39.551 -33.993 1.00 47.41 75 GLN A CA 1
ATOM 565 C C . GLN A 1 75 ? -0.226 38.327 -33.162 1.00 47.41 75 GLN A C 1
ATOM 567 O O . GLN A 1 75 ? -0.681 38.458 -32.029 1.00 47.41 75 GLN A O 1
ATOM 572 N N . ASP A 1 76 ? 0.029 37.133 -33.697 1.00 45.31 76 ASP A N 1
ATOM 573 C CA . ASP A 1 76 ? -0.330 35.865 -33.067 1.00 45.31 76 ASP A CA 1
ATOM 574 C C . ASP A 1 76 ? 0.452 35.589 -31.773 1.00 45.31 76 ASP A C 1
ATOM 576 O O . ASP A 1 76 ? -0.096 35.042 -30.818 1.00 45.31 76 ASP A O 1
ATOM 580 N N . ILE A 1 77 ? 1.730 35.977 -31.715 1.00 45.03 77 ILE A N 1
ATOM 581 C CA . ILE A 1 77 ? 2.564 35.834 -30.511 1.00 45.03 77 ILE A CA 1
ATOM 582 C C . ILE A 1 77 ? 2.106 36.811 -29.423 1.00 45.03 77 ILE A C 1
ATOM 584 O O . ILE A 1 77 ? 1.978 36.411 -28.267 1.00 45.03 77 ILE A O 1
ATOM 588 N N . LEU A 1 78 ? 1.813 38.062 -29.794 1.00 43.81 78 LEU A N 1
ATOM 589 C CA . LEU A 1 78 ? 1.412 39.107 -28.852 1.00 43.81 78 LEU A CA 1
ATOM 590 C C . LEU A 1 78 ? 0.033 38.818 -28.232 1.00 43.81 78 LEU A C 1
ATOM 592 O O . LEU A 1 78 ? -0.140 38.941 -27.019 1.00 43.81 78 LEU A O 1
ATOM 596 N N . ILE A 1 79 ? -0.920 38.348 -29.048 1.00 48.69 79 ILE A N 1
ATOM 597 C CA . ILE A 1 79 ? -2.245 37.896 -28.593 1.00 48.69 79 ILE A CA 1
ATOM 598 C C . ILE A 1 79 ? -2.099 36.730 -27.607 1.00 48.69 79 ILE A C 1
ATOM 600 O O . ILE A 1 79 ? -2.741 36.723 -26.559 1.00 48.69 79 ILE A O 1
ATOM 604 N N . LYS A 1 80 ? -1.210 35.771 -27.888 1.00 50.12 80 LYS A N 1
ATOM 605 C CA . LYS A 1 80 ? -0.980 34.610 -27.013 1.00 50.12 80 LYS A CA 1
ATOM 606 C C . LYS A 1 80 ? -0.328 34.993 -25.685 1.00 50.12 80 LYS A C 1
ATOM 608 O O . LYS A 1 80 ? -0.715 34.447 -24.660 1.00 50.12 80 LYS A O 1
ATOM 613 N N . SER A 1 81 ? 0.590 35.962 -25.659 1.00 43.91 81 SER A N 1
ATOM 614 C CA . SER A 1 81 ? 1.165 36.455 -24.398 1.00 43.91 81 SER A CA 1
ATOM 615 C C . SER A 1 81 ? 0.174 37.261 -23.551 1.00 43.91 81 SER A C 1
ATOM 617 O O . SER A 1 81 ? 0.253 37.212 -22.327 1.00 43.91 81 SER A O 1
ATOM 619 N N . ILE A 1 82 ? -0.787 37.946 -24.182 1.00 42.81 82 ILE A N 1
ATOM 620 C CA . ILE A 1 82 ? -1.876 38.661 -23.493 1.00 42.81 82 ILE A CA 1
ATOM 621 C C . ILE A 1 82 ? -2.911 37.687 -22.920 1.00 42.81 82 ILE A C 1
ATOM 623 O O . ILE A 1 82 ? -3.448 37.941 -21.852 1.00 42.81 82 ILE A O 1
ATOM 627 N N . LEU A 1 83 ? -3.169 36.559 -23.590 1.00 41.56 83 LEU A N 1
ATOM 628 C CA . LEU A 1 83 ? -4.101 35.527 -23.114 1.00 41.56 83 LEU A CA 1
ATOM 629 C C . LEU A 1 83 ? -3.528 34.647 -21.984 1.00 41.56 83 LEU A C 1
ATOM 631 O O . LEU A 1 83 ? -4.292 33.969 -21.305 1.00 41.56 83 LEU A O 1
ATOM 635 N N . LEU A 1 84 ? -2.204 34.646 -21.782 1.00 45.72 84 LEU A N 1
ATOM 636 C CA . LEU A 1 84 ? -1.514 33.851 -20.751 1.00 45.72 84 LEU A CA 1
ATOM 637 C C . LEU A 1 84 ? -1.361 34.567 -19.394 1.00 45.72 84 LEU A C 1
ATOM 639 O O . LEU A 1 84 ? -1.097 33.909 -18.390 1.00 45.72 84 LEU A O 1
ATOM 643 N N . LYS A 1 85 ? -1.514 35.894 -19.338 1.00 41.78 85 LYS A N 1
ATOM 644 C CA . LYS A 1 85 ? -1.651 36.666 -18.089 1.00 41.78 85 LYS A CA 1
ATOM 645 C C . LYS A 1 85 ? -3.104 37.127 -18.011 1.00 41.78 85 LYS A C 1
ATOM 647 O O . LYS A 1 85 ? -3.597 37.622 -19.012 1.00 41.78 85 LYS A O 1
ATOM 652 N N . ASP A 1 86 ? -3.774 37.017 -16.864 1.00 42.38 86 ASP A N 1
ATOM 653 C CA . ASP A 1 86 ? -5.157 37.493 -16.659 1.00 42.38 86 ASP A CA 1
ATOM 654 C C . ASP A 1 86 ? -5.329 39.009 -16.950 1.00 42.38 86 ASP A C 1
ATOM 656 O O . ASP A 1 86 ? -5.405 39.843 -16.052 1.00 42.38 86 ASP A O 1
ATOM 660 N N . GLY A 1 87 ? -5.405 39.381 -18.229 1.00 43.94 87 GLY A N 1
ATOM 661 C CA . GLY A 1 87 ? -6.020 40.599 -18.747 1.00 43.94 87 GLY A CA 1
ATOM 662 C C . GLY A 1 87 ? -5.327 41.950 -18.539 1.00 43.94 87 GLY A C 1
ATOM 663 O O . GLY A 1 87 ? -5.900 42.938 -18.991 1.00 43.94 87 GLY A O 1
ATOM 664 N N . THR A 1 88 ? -4.146 42.070 -17.921 1.00 43.88 88 THR A N 1
ATOM 665 C CA . THR A 1 88 ? -3.490 43.393 -17.777 1.00 43.88 88 THR A CA 1
ATOM 666 C C . THR A 1 88 ? -1.994 43.385 -18.090 1.00 43.88 88 THR A C 1
ATOM 668 O O . THR A 1 88 ? -1.219 42.706 -17.416 1.00 43.88 88 THR A O 1
ATOM 671 N N . ILE A 1 89 ? -1.606 44.193 -19.085 1.00 47.38 89 ILE A N 1
ATOM 672 C CA . ILE A 1 89 ? -0.231 44.647 -19.350 1.00 47.38 89 ILE A CA 1
ATOM 673 C C . ILE A 1 89 ? -0.046 45.975 -18.606 1.00 47.38 89 ILE A C 1
ATOM 675 O O . ILE A 1 89 ? -0.926 46.833 -18.698 1.00 47.38 89 ILE A O 1
ATOM 679 N N . ASP A 1 90 ? 1.053 46.159 -17.872 1.00 48.94 90 ASP A N 1
ATOM 680 C CA . ASP A 1 90 ? 1.335 47.453 -17.235 1.00 48.94 90 ASP A CA 1
ATOM 681 C C . ASP A 1 90 ? 2.009 48.458 -18.198 1.00 48.94 90 ASP A C 1
ATOM 683 O O . ASP A 1 90 ? 2.499 48.103 -19.272 1.00 48.94 90 ASP A O 1
ATOM 687 N N . GLU A 1 91 ? 1.989 49.744 -17.836 1.00 45.50 91 GLU A N 1
ATOM 688 C CA . GLU A 1 91 ? 2.531 50.842 -18.658 1.00 45.50 91 GLU A CA 1
ATOM 689 C C . GLU A 1 91 ? 4.048 50.734 -18.892 1.00 45.50 91 GLU A C 1
ATOM 691 O O . GLU A 1 91 ? 4.533 51.130 -19.951 1.00 45.50 91 GLU A O 1
ATOM 696 N N . ASP A 1 92 ? 4.801 50.137 -17.967 1.00 48.97 92 ASP A N 1
ATOM 697 C CA . ASP A 1 92 ? 6.250 49.980 -18.110 1.00 48.97 92 ASP A CA 1
ATOM 698 C C . ASP A 1 92 ? 6.582 48.879 -19.139 1.00 48.97 92 ASP A C 1
ATOM 700 O O . ASP A 1 92 ? 7.502 49.036 -19.951 1.00 48.97 92 ASP A O 1
ATOM 704 N N . GLU A 1 93 ? 5.794 47.797 -19.176 1.00 51.56 93 GLU A N 1
ATOM 705 C CA . GLU A 1 93 ? 5.861 46.750 -20.207 1.00 51.56 93 GLU A CA 1
ATOM 706 C C . GLU A 1 93 ? 5.470 47.301 -21.598 1.00 51.56 93 GLU A C 1
ATOM 708 O O . GLU A 1 93 ? 6.112 46.985 -22.607 1.00 51.56 93 GLU A O 1
ATOM 713 N N . LEU A 1 94 ? 4.462 48.177 -21.658 1.00 46.03 94 LEU A N 1
ATOM 714 C CA . LEU A 1 94 ? 3.999 48.844 -22.883 1.00 46.03 94 LEU A CA 1
ATOM 715 C C . LEU A 1 94 ? 5.024 49.848 -23.436 1.00 46.03 94 LEU A C 1
ATOM 717 O O . LEU A 1 94 ? 5.295 49.870 -24.641 1.00 46.03 94 LEU A O 1
ATOM 721 N N . GLU A 1 95 ? 5.627 50.655 -22.567 1.00 49.06 95 GLU A N 1
ATOM 722 C CA . GLU A 1 95 ? 6.648 51.641 -22.925 1.00 49.06 95 GLU A CA 1
ATOM 723 C C . GLU A 1 95 ? 7.968 50.973 -23.355 1.00 49.06 95 GLU A C 1
ATOM 725 O O . GLU A 1 95 ? 8.648 51.452 -24.270 1.00 49.06 95 GLU A O 1
ATOM 730 N N . PHE A 1 96 ? 8.314 49.827 -22.760 1.00 53.53 96 PHE A N 1
ATOM 731 C CA . PHE A 1 96 ? 9.449 49.009 -23.190 1.00 53.53 96 PHE A CA 1
ATOM 732 C C . PHE A 1 96 ? 9.243 48.453 -24.606 1.00 53.53 96 PHE A C 1
ATOM 734 O O . PHE A 1 96 ? 10.112 48.619 -25.464 1.00 53.53 96 PHE A O 1
ATOM 741 N N . LEU A 1 97 ? 8.071 47.871 -24.886 1.00 47.53 97 LEU A N 1
ATOM 742 C CA . LEU A 1 97 ? 7.736 47.351 -26.215 1.00 47.53 97 LEU A CA 1
ATOM 743 C C . LEU A 1 97 ? 7.740 48.451 -27.284 1.00 47.53 97 LEU A C 1
ATOM 745 O O . LEU A 1 97 ? 8.280 48.239 -28.373 1.00 47.53 97 LEU A O 1
ATOM 749 N N . ARG A 1 98 ? 7.214 49.644 -26.966 1.00 46.88 98 ARG A N 1
ATOM 750 C CA . ARG A 1 98 ? 7.270 50.816 -27.859 1.00 46.88 98 ARG A CA 1
ATOM 751 C C . ARG A 1 98 ? 8.707 51.212 -28.189 1.00 46.88 98 ARG A C 1
ATOM 753 O O . ARG A 1 98 ? 9.041 51.350 -29.364 1.00 46.88 98 ARG A O 1
ATOM 760 N N . LYS A 1 99 ? 9.581 51.319 -27.184 1.00 48.12 99 LYS A N 1
ATOM 761 C CA . LYS A 1 99 ? 10.995 51.669 -27.398 1.00 48.12 99 LYS A CA 1
ATOM 762 C C . LYS A 1 99 ? 11.761 50.608 -28.185 1.00 48.12 99 LYS A C 1
ATOM 764 O O . LYS A 1 99 ? 12.564 50.959 -29.047 1.00 48.12 99 LYS A O 1
ATOM 769 N N . SER A 1 100 ? 11.505 49.324 -27.943 1.00 47.28 100 SER A N 1
ATOM 770 C CA . SER A 1 100 ? 12.132 48.234 -28.702 1.00 47.28 100 SER A CA 1
ATOM 771 C C . SER A 1 100 ? 11.685 48.201 -30.170 1.00 47.28 100 SER A C 1
ATOM 773 O O . SER A 1 100 ? 12.493 47.884 -31.045 1.00 47.28 100 SER A O 1
ATOM 775 N N . LEU A 1 101 ? 10.433 48.579 -30.453 1.00 43.22 101 LEU A N 1
ATOM 776 C CA . LEU A 1 101 ? 9.901 48.729 -31.811 1.00 43.22 101 LEU A CA 1
ATOM 777 C C . LEU A 1 101 ? 10.491 49.946 -32.541 1.00 43.22 101 LEU A C 1
ATOM 779 O O . LEU A 1 101 ? 10.888 49.822 -33.698 1.00 43.22 101 LEU A O 1
ATOM 783 N N . GLU A 1 102 ? 10.615 51.096 -31.873 1.00 43.59 102 GLU A N 1
ATOM 784 C CA . GLU A 1 102 ? 11.220 52.307 -32.454 1.00 43.59 102 GLU A CA 1
ATOM 785 C C . GLU A 1 102 ? 12.714 52.137 -32.777 1.00 43.59 102 GLU A C 1
ATOM 787 O O . GLU A 1 102 ? 13.224 52.757 -33.712 1.00 43.59 102 GLU A O 1
ATOM 792 N N . MET A 1 103 ? 13.417 51.276 -32.035 1.00 44.91 103 MET A N 1
ATOM 793 C CA . MET A 1 103 ? 14.837 50.977 -32.252 1.00 44.91 103 MET A CA 1
ATOM 794 C C . MET A 1 103 ? 15.092 49.874 -33.293 1.00 44.91 103 MET A C 1
ATOM 796 O O . MET A 1 103 ? 16.241 49.669 -33.681 1.00 44.91 103 MET A O 1
ATOM 800 N N . GLY A 1 104 ? 14.049 49.183 -33.772 1.00 38.75 104 GLY A N 1
ATOM 801 C CA . GLY A 1 104 ? 14.162 48.141 -34.799 1.00 38.75 104 GLY A CA 1
ATOM 802 C C . GLY A 1 104 ? 14.925 46.879 -34.370 1.00 38.75 104 GLY A C 1
ATOM 803 O O . GLY A 1 104 ? 15.378 46.134 -35.236 1.00 38.75 104 GLY A O 1
ATOM 804 N N . ASP A 1 105 ? 15.070 46.627 -33.064 1.00 45.78 105 ASP A N 1
ATOM 805 C CA . ASP A 1 105 ? 15.984 45.610 -32.512 1.00 45.78 105 ASP A CA 1
ATOM 806 C C . ASP A 1 105 ? 15.256 44.461 -31.786 1.00 45.78 105 ASP A C 1
ATOM 808 O O . ASP A 1 105 ? 15.652 43.990 -30.720 1.00 45.78 105 ASP A O 1
ATOM 812 N N . LEU A 1 106 ? 14.153 43.982 -32.366 1.00 45.47 106 LEU A N 1
ATOM 813 C CA . LEU A 1 106 ? 13.501 42.744 -31.927 1.00 45.47 106 LEU A CA 1
ATOM 814 C C . LEU A 1 106 ? 14.144 41.542 -32.625 1.00 45.47 106 LEU A C 1
ATOM 816 O O . LEU A 1 106 ? 13.567 40.928 -33.521 1.00 45.47 106 LEU A O 1
ATOM 820 N N . THR A 1 107 ? 15.362 41.194 -32.213 1.00 50.56 107 THR A N 1
ATOM 821 C CA . THR A 1 107 ? 15.965 39.911 -32.587 1.00 50.56 107 THR A CA 1
ATOM 822 C C . THR A 1 107 ? 15.606 38.824 -31.567 1.00 50.56 107 THR A C 1
ATOM 824 O O . THR A 1 107 ? 15.493 39.067 -30.364 1.00 50.56 107 THR A O 1
ATOM 827 N N . GLN A 1 108 ? 15.436 37.591 -32.061 1.00 38.38 108 GLN A N 1
ATOM 828 C CA . GLN A 1 108 ? 15.096 36.370 -31.308 1.00 38.38 108 GLN A CA 1
ATOM 829 C C . GLN A 1 108 ? 15.810 36.196 -29.939 1.00 38.38 108 GLN A C 1
ATOM 831 O O . GLN A 1 108 ? 15.161 35.713 -29.006 1.00 38.38 108 GLN A O 1
ATOM 836 N N . PRO A 1 109 ? 17.088 36.600 -29.755 1.00 38.44 109 PRO A N 1
ATOM 837 C CA . PRO A 1 109 ? 17.781 36.452 -28.472 1.00 38.44 109 PRO A CA 1
ATOM 838 C C . PRO A 1 109 ? 17.213 37.327 -27.342 1.00 38.44 109 PRO A C 1
ATOM 840 O O . PRO A 1 109 ? 17.241 36.919 -26.182 1.00 38.44 109 PRO A O 1
ATOM 843 N N . VAL A 1 110 ? 16.662 38.504 -27.658 1.00 39.53 110 VAL A N 1
ATOM 844 C CA . VAL A 1 110 ? 16.135 39.450 -26.656 1.00 39.53 110 VAL A CA 1
ATOM 845 C C . VAL A 1 110 ? 14.822 38.932 -26.058 1.00 39.53 110 VAL A C 1
ATOM 847 O O . VAL A 1 110 ? 14.671 38.889 -24.836 1.00 39.53 110 VAL A O 1
ATOM 850 N N . LEU A 1 111 ? 13.924 38.421 -26.909 1.00 40.94 111 LEU A N 1
ATOM 851 C CA . LEU A 1 111 ? 12.681 37.750 -26.500 1.00 40.94 111 LEU A CA 1
ATOM 852 C C . LEU A 1 111 ? 12.950 36.456 -25.716 1.00 40.94 111 LEU A C 1
ATOM 854 O O . LEU A 1 111 ? 12.316 36.219 -24.689 1.00 40.94 111 LEU A O 1
ATOM 858 N N . GLN A 1 112 ? 13.929 35.649 -26.145 1.00 41.34 112 GLN A N 1
ATOM 859 C CA . GLN A 1 112 ? 14.333 34.440 -25.420 1.00 41.34 112 GLN A CA 1
ATOM 860 C C . GLN A 1 112 ? 14.900 34.758 -24.033 1.00 41.34 112 GLN A C 1
ATOM 862 O O . GLN A 1 112 ? 14.513 34.110 -23.068 1.00 41.34 112 GLN A O 1
ATOM 867 N N . SER A 1 113 ? 15.757 35.774 -23.903 1.00 40.34 113 SER A N 1
ATOM 868 C CA . SER A 1 113 ? 16.370 36.126 -22.612 1.00 40.34 113 SER A CA 1
ATOM 869 C C . SER A 1 113 ? 15.368 36.577 -21.541 1.00 40.34 113 SER A C 1
ATOM 871 O O . SER A 1 113 ? 15.654 36.450 -20.352 1.00 40.34 113 SER A O 1
ATOM 873 N N . THR A 1 114 ? 14.188 37.049 -21.957 1.00 40.41 114 THR A N 1
ATOM 874 C CA . THR A 1 114 ? 13.187 37.642 -21.059 1.00 40.41 114 THR A CA 1
ATOM 875 C C . THR A 1 114 ? 12.033 36.674 -20.763 1.00 40.41 114 THR A C 1
ATOM 877 O O . THR A 1 114 ? 11.537 36.642 -19.641 1.00 40.41 114 THR A O 1
ATOM 880 N N . LEU A 1 115 ? 11.647 35.817 -21.722 1.00 37.75 115 LEU A N 1
ATOM 881 C CA . LEU A 1 115 ? 10.589 34.808 -21.544 1.00 37.75 115 LEU A CA 1
ATOM 882 C C . LEU A 1 115 ? 11.096 33.468 -20.972 1.00 37.75 115 LEU A C 1
ATOM 884 O O . LEU A 1 115 ? 10.325 32.763 -20.330 1.00 37.75 115 LEU A O 1
ATOM 888 N N . LEU A 1 116 ? 12.380 33.119 -21.145 1.00 35.97 116 LEU A N 1
ATOM 889 C CA . LEU A 1 116 ? 12.958 31.853 -20.649 1.00 35.97 116 LEU A CA 1
ATOM 890 C C . LEU A 1 116 ? 13.424 31.887 -19.183 1.00 35.97 116 LEU A C 1
ATOM 892 O O . LEU A 1 116 ? 13.953 30.891 -18.697 1.00 35.97 116 LEU A O 1
ATOM 896 N N . GLN A 1 117 ? 13.237 32.990 -18.451 1.00 33.75 117 GLN A N 1
ATOM 897 C CA . GLN A 1 117 ? 13.542 33.021 -17.010 1.00 33.75 117 GLN A CA 1
ATOM 898 C C . GLN A 1 117 ? 12.432 32.425 -16.130 1.00 33.75 117 GLN A C 1
ATOM 900 O O . GLN A 1 117 ? 12.546 32.439 -14.905 1.00 33.75 117 GLN A O 1
ATOM 905 N N . ARG A 1 118 ? 11.364 31.877 -16.721 1.00 34.66 118 ARG A N 1
ATOM 906 C CA . ARG A 1 118 ? 10.346 31.106 -16.000 1.00 34.66 118 ARG A CA 1
ATOM 907 C C . ARG A 1 118 ? 10.075 29.781 -16.717 1.00 34.66 118 ARG A C 1
ATOM 909 O O . ARG A 1 118 ? 10.116 29.755 -17.946 1.00 34.66 118 ARG A O 1
ATOM 916 N N . PRO A 1 119 ? 9.833 28.687 -15.971 1.00 33.06 119 PRO A N 1
ATOM 917 C CA . PRO A 1 119 ? 9.617 27.374 -16.561 1.00 33.06 119 PRO A CA 1
ATOM 918 C C . PRO A 1 119 ? 8.362 27.404 -17.439 1.00 33.06 119 PRO A C 1
ATOM 920 O O . PRO A 1 119 ? 7.274 27.742 -16.976 1.00 33.06 119 PRO A O 1
ATOM 923 N N . ILE A 1 120 ? 8.548 27.093 -18.721 1.00 38.50 120 ILE A N 1
ATOM 924 C CA . ILE A 1 120 ? 7.466 26.910 -19.689 1.00 38.50 120 ILE A CA 1
ATOM 925 C C . ILE A 1 120 ? 6.851 25.539 -19.411 1.00 38.50 120 ILE A C 1
ATOM 927 O O . ILE A 1 120 ? 7.573 24.547 -19.314 1.00 38.50 120 ILE A O 1
ATOM 931 N N . ASP A 1 121 ? 5.532 25.491 -19.263 1.00 37.75 121 ASP A N 1
ATOM 932 C CA . ASP A 1 121 ? 4.817 24.248 -19.001 1.00 37.75 121 ASP A CA 1
ATOM 933 C C . ASP A 1 121 ? 4.909 23.273 -20.215 1.00 37.75 121 ASP A C 1
ATOM 935 O O . ASP A 1 121 ? 4.967 23.719 -21.368 1.00 37.75 121 ASP A O 1
ATOM 939 N N . PRO A 1 122 ? 4.952 21.945 -19.996 1.00 37.22 122 PRO A N 1
ATOM 940 C CA . PRO A 1 122 ? 5.003 20.943 -21.067 1.00 37.22 122 PRO A CA 1
ATOM 941 C C . PRO A 1 122 ? 3.845 21.014 -22.079 1.00 37.22 122 PRO A C 1
ATOM 943 O O . PRO A 1 122 ? 4.061 20.729 -23.265 1.00 37.22 122 PRO A O 1
ATOM 946 N N . ASP A 1 123 ? 2.650 21.441 -21.662 1.00 38.47 123 ASP A N 1
ATOM 947 C CA . ASP A 1 123 ? 1.511 21.637 -22.565 1.00 38.47 123 ASP A CA 1
ATOM 948 C C . ASP A 1 123 ? 1.785 22.798 -23.525 1.00 38.47 123 ASP A C 1
ATOM 950 O O . ASP A 1 123 ? 1.513 22.703 -24.722 1.00 38.47 123 ASP A O 1
ATOM 954 N N . SER A 1 124 ? 2.458 23.845 -23.050 1.00 37.66 124 SER A N 1
ATOM 955 C CA . SER A 1 124 ? 2.929 24.965 -23.863 1.00 37.66 124 SER A CA 1
ATOM 956 C C . SER A 1 124 ? 4.012 24.551 -24.873 1.00 37.66 124 SER A C 1
ATOM 958 O O . SER A 1 124 ? 4.027 25.068 -25.989 1.00 37.66 124 SER A O 1
ATOM 960 N N . ILE A 1 125 ? 4.885 23.587 -24.552 1.00 39.00 125 ILE A N 1
ATOM 961 C CA . ILE A 1 125 ? 5.890 23.039 -25.492 1.00 39.00 125 ILE A CA 1
ATOM 962 C C . ILE A 1 125 ? 5.229 22.150 -26.557 1.00 39.00 125 ILE A C 1
ATOM 964 O O . ILE A 1 125 ? 5.549 22.255 -27.744 1.00 39.00 125 ILE A O 1
ATOM 968 N N . THR A 1 126 ? 4.275 21.310 -26.155 1.00 38.75 126 THR A N 1
ATOM 969 C CA . THR A 1 126 ? 3.495 20.451 -27.063 1.00 38.75 126 THR A CA 1
ATOM 970 C C . THR A 1 126 ? 2.620 21.289 -27.997 1.00 38.75 126 THR A C 1
ATOM 972 O O . THR A 1 126 ? 2.559 21.037 -29.205 1.00 38.75 126 THR A O 1
ATOM 975 N N . LEU A 1 127 ? 2.024 22.358 -27.468 1.00 37.75 127 LEU A N 1
ATOM 976 C CA . LEU A 1 127 ? 1.271 23.351 -28.220 1.00 37.75 127 LEU A CA 1
ATOM 977 C C . LEU A 1 127 ? 2.180 24.143 -29.172 1.00 37.75 127 LEU A C 1
ATOM 979 O O . LEU A 1 127 ? 1.831 24.299 -30.337 1.00 37.75 127 LEU A O 1
ATOM 983 N N . LEU A 1 128 ? 3.373 24.574 -28.746 1.00 36.56 128 LEU A N 1
ATOM 984 C CA . LEU A 1 128 ? 4.353 25.263 -29.602 1.00 36.56 128 LEU A CA 1
ATOM 985 C C . LEU A 1 128 ? 4.861 24.383 -30.753 1.00 36.56 128 LEU A C 1
ATOM 987 O O . LEU A 1 128 ? 5.001 24.869 -31.877 1.00 36.56 128 LEU A O 1
ATOM 991 N N . ASN A 1 129 ? 5.105 23.094 -30.504 1.00 40.66 129 ASN A N 1
ATOM 992 C CA . ASN A 1 129 ? 5.508 22.138 -31.538 1.00 40.66 129 ASN A CA 1
ATOM 993 C C . ASN A 1 129 ? 4.359 21.825 -32.509 1.00 40.66 129 ASN A C 1
ATOM 995 O O . ASN A 1 129 ? 4.582 21.765 -33.718 1.00 40.66 129 ASN A O 1
ATOM 999 N N . SER A 1 130 ? 3.126 21.722 -32.004 1.00 38.91 130 SER A N 1
ATOM 1000 C CA . SER A 1 130 ? 1.924 21.562 -32.833 1.00 38.91 130 SER A CA 1
ATOM 1001 C C . SER A 1 130 ? 1.670 22.804 -33.693 1.00 38.91 130 SER A C 1
ATOM 1003 O O . SER A 1 130 ? 1.438 22.689 -34.890 1.00 38.91 130 SER A O 1
ATOM 1005 N N . ILE A 1 131 ? 1.804 24.007 -33.126 1.00 36.34 131 ILE A N 1
ATOM 1006 C CA . ILE A 1 131 ? 1.659 25.288 -33.836 1.00 36.34 131 ILE A CA 1
ATOM 1007 C C . ILE A 1 131 ? 2.735 25.455 -34.917 1.00 36.34 131 ILE A C 1
ATOM 1009 O O . ILE A 1 131 ? 2.429 25.925 -36.010 1.00 36.34 131 ILE A O 1
ATOM 1013 N N . ARG A 1 132 ? 3.980 25.037 -34.655 1.00 40.12 132 ARG A N 1
ATOM 1014 C CA . ARG A 1 132 ? 5.045 24.992 -35.672 1.00 40.12 132 ARG A CA 1
ATOM 1015 C C . ARG A 1 132 ? 4.689 24.065 -36.829 1.00 40.12 132 ARG A C 1
ATOM 1017 O O . ARG A 1 132 ? 4.838 24.461 -37.977 1.00 40.12 132 ARG A O 1
ATOM 1024 N N . ALA A 1 133 ? 4.176 22.873 -36.527 1.00 39.41 133 ALA A N 1
ATOM 1025 C CA . ALA A 1 133 ? 3.709 21.943 -37.548 1.00 39.41 133 ALA A CA 1
ATOM 1026 C C . ALA A 1 133 ? 2.531 22.522 -38.356 1.00 39.41 133 ALA A C 1
ATOM 1028 O O . ALA A 1 133 ? 2.478 22.325 -39.563 1.00 39.41 133 ALA A O 1
ATOM 1029 N N . PHE A 1 134 ? 1.636 23.291 -37.725 1.00 37.06 134 PHE A N 1
ATOM 1030 C CA . PHE A 1 134 ? 0.519 23.975 -38.389 1.00 37.06 134 PHE A CA 1
ATOM 1031 C C . PHE A 1 134 ? 0.938 25.151 -39.284 1.00 37.06 134 PHE A C 1
ATOM 1033 O O . PHE A 1 134 ? 0.290 25.385 -40.301 1.00 37.06 134 PHE A O 1
ATOM 1040 N N . ALA A 1 135 ? 1.991 25.891 -38.925 1.00 35.75 135 ALA A N 1
ATOM 1041 C CA . ALA A 1 135 ? 2.442 27.076 -39.663 1.00 35.75 135 ALA A CA 1
ATOM 1042 C C . ALA A 1 135 ? 3.061 26.746 -41.035 1.00 35.75 135 ALA A C 1
ATOM 1044 O O . ALA A 1 135 ? 3.008 27.572 -41.945 1.00 35.75 135 ALA A O 1
ATOM 1045 N N . ASP A 1 136 ? 3.595 25.533 -41.190 1.00 41.41 136 ASP A N 1
ATOM 1046 C CA . ASP A 1 136 ? 4.201 25.046 -42.435 1.00 41.41 136 ASP A CA 1
ATOM 1047 C C . ASP A 1 136 ? 3.223 24.211 -43.294 1.00 41.41 136 ASP A C 1
ATOM 1049 O O . ASP A 1 136 ? 3.581 23.721 -44.369 1.00 41.41 136 ASP A O 1
ATOM 1053 N N . MET A 1 137 ? 1.975 24.035 -42.842 1.00 46.78 137 MET A N 1
ATOM 1054 C CA . MET A 1 137 ? 0.951 23.248 -43.534 1.00 46.78 137 MET A CA 1
ATOM 1055 C C . MET A 1 137 ? 0.150 24.086 -44.534 1.00 46.78 137 MET A C 1
ATOM 1057 O O . MET A 1 137 ? -0.263 25.211 -44.262 1.00 46.78 137 MET A O 1
ATOM 1061 N N . SER A 1 138 ? -0.135 23.504 -45.702 1.00 59.31 138 SER A N 1
ATOM 1062 C CA . SER A 1 138 ? -1.140 24.066 -46.611 1.00 59.31 138 SER A CA 1
ATOM 1063 C C . SER A 1 138 ? -2.544 23.977 -45.985 1.00 59.31 138 SER A C 1
ATOM 1065 O O . SER A 1 138 ? -2.793 23.060 -45.199 1.00 59.31 138 SER A O 1
ATOM 1067 N N . PRO A 1 139 ? -3.497 24.852 -46.358 1.00 44.50 139 PRO A N 1
ATOM 1068 C CA . PRO A 1 139 ? -4.859 24.829 -45.812 1.00 44.50 139 PRO A CA 1
ATOM 1069 C C . PRO A 1 139 ? -5.556 23.457 -45.887 1.00 44.50 139 PRO A C 1
ATOM 1071 O O . PRO A 1 139 ? -6.274 23.075 -44.966 1.00 44.50 139 PRO A O 1
ATOM 1074 N N . GLU A 1 140 ? -5.294 22.671 -46.934 1.00 54.06 140 GLU A N 1
ATOM 1075 C CA . GLU A 1 140 ? -5.839 21.314 -47.103 1.00 54.06 140 GLU A CA 1
ATOM 1076 C C . GLU A 1 140 ? -5.182 20.286 -46.162 1.00 54.06 140 GLU A C 1
ATOM 1078 O O . GLU A 1 140 ? -5.846 19.366 -45.675 1.00 54.06 140 GLU A O 1
ATOM 1083 N N . MET A 1 141 ? -3.893 20.456 -45.843 1.00 44.97 141 MET A N 1
ATOM 1084 C CA . MET A 1 141 ? -3.203 19.654 -44.826 1.00 44.97 141 MET A CA 1
ATOM 1085 C C . MET A 1 141 ? -3.674 20.006 -43.416 1.00 44.97 141 MET A C 1
ATOM 1087 O O . MET A 1 141 ? -3.895 19.104 -42.615 1.00 44.97 141 MET A O 1
ATOM 1091 N N . THR A 1 142 ? -3.882 21.292 -43.135 1.00 43.12 142 THR A N 1
ATOM 1092 C CA . THR A 1 142 ? -4.463 21.790 -41.884 1.00 43.12 142 THR A CA 1
ATOM 1093 C C . THR A 1 142 ? -5.860 21.213 -41.666 1.00 43.12 142 THR A C 1
ATOM 1095 O O . THR A 1 142 ? -6.149 20.690 -40.593 1.00 43.12 142 THR A O 1
ATOM 1098 N N . GLU A 1 143 ? -6.721 21.235 -42.687 1.00 43.84 143 GLU A N 1
ATOM 1099 C CA . GLU A 1 143 ? -8.070 20.668 -42.607 1.00 43.84 143 GLU A CA 1
ATOM 1100 C C . GLU A 1 143 ? -8.042 19.145 -42.410 1.00 43.84 143 GLU A C 1
ATOM 1102 O O . GLU A 1 143 ? -8.799 18.609 -41.602 1.00 43.84 143 GLU A O 1
ATOM 1107 N N . THR A 1 144 ? -7.141 18.438 -43.097 1.00 53.88 144 THR A N 1
ATOM 1108 C CA . THR A 1 144 ? -6.972 16.983 -42.945 1.00 53.88 144 THR A CA 1
ATOM 1109 C C . THR A 1 144 ? -6.436 16.620 -41.559 1.00 53.88 144 THR A C 1
ATOM 1111 O O . THR A 1 144 ? -6.940 15.689 -40.928 1.00 53.88 144 THR A O 1
ATOM 1114 N N . TYR A 1 145 ? -5.458 17.372 -41.052 1.00 52.03 145 TYR A N 1
ATOM 1115 C CA . TYR A 1 145 ? -4.908 17.198 -39.712 1.00 52.03 145 TYR A CA 1
ATOM 1116 C C . TYR A 1 145 ? -5.973 17.464 -38.649 1.00 52.03 145 TYR A C 1
ATOM 1118 O O . TYR A 1 145 ? -6.166 16.629 -37.774 1.00 52.03 145 TYR A O 1
ATOM 1126 N N . LEU A 1 146 ? -6.727 18.563 -38.758 1.00 44.91 146 LEU A N 1
ATOM 1127 C CA . LEU A 1 146 ? -7.810 18.880 -37.827 1.00 44.91 146 LEU A CA 1
ATOM 1128 C C . LEU A 1 146 ? -8.928 17.842 -37.890 1.00 44.91 146 LEU A C 1
ATOM 1130 O O . LEU A 1 146 ? -9.378 17.395 -36.845 1.00 44.91 146 LEU A O 1
ATOM 1134 N N . LYS A 1 147 ? -9.344 17.382 -39.076 1.00 48.06 147 LYS A N 1
ATOM 1135 C CA . LYS A 1 147 ? -10.325 16.288 -39.193 1.00 48.06 147 LYS A CA 1
ATOM 1136 C C . LYS A 1 147 ? -9.815 14.998 -38.559 1.00 48.06 147 LYS A C 1
ATOM 1138 O O . LYS A 1 147 ? -10.580 14.328 -37.877 1.00 48.06 147 LYS A O 1
ATOM 1143 N N . THR A 1 148 ? -8.534 14.673 -38.724 1.00 50.00 148 THR A N 1
ATOM 1144 C CA . THR A 1 148 ? -7.918 13.489 -38.107 1.00 50.00 148 THR A CA 1
ATOM 1145 C C . THR A 1 148 ? -7.844 13.639 -36.588 1.00 50.00 148 THR A C 1
ATOM 1147 O O . THR A 1 148 ? -8.276 12.743 -35.869 1.00 50.00 148 THR A O 1
ATOM 1150 N N . TYR A 1 149 ? -7.382 14.790 -36.098 1.00 44.78 149 TYR A N 1
ATOM 1151 C CA . TYR A 1 149 ? -7.260 15.130 -34.682 1.00 44.78 149 TYR A CA 1
ATOM 1152 C C . TYR A 1 149 ? -8.623 15.176 -33.979 1.00 44.78 149 TYR A C 1
ATOM 1154 O O . TYR A 1 149 ? -8.798 14.541 -32.945 1.00 44.78 149 TYR A O 1
ATOM 1162 N N . TYR A 1 150 ? -9.626 15.829 -34.572 1.00 43.00 150 TYR A N 1
ATOM 1163 C CA . TYR A 1 150 ? -10.993 15.834 -34.051 1.00 43.00 150 TYR A CA 1
ATOM 1164 C C . TYR A 1 150 ? -11.667 14.470 -34.173 1.00 43.00 150 TYR A C 1
ATOM 1166 O O . TYR A 1 150 ? -12.410 14.113 -33.267 1.00 43.00 150 TYR A O 1
ATOM 1174 N N . SER A 1 151 ? -11.383 13.673 -35.214 1.00 43.09 151 SER A N 1
ATOM 1175 C CA . SER A 1 151 ? -11.870 12.288 -35.266 1.00 43.09 151 SER A CA 1
ATOM 1176 C C . SER A 1 151 ? -11.270 11.445 -34.135 1.00 43.09 151 SER A C 1
ATOM 1178 O O . SER A 1 151 ? -12.026 10.750 -33.462 1.00 43.09 151 SER A O 1
ATOM 1180 N N . LYS A 1 152 ? -9.966 11.612 -33.845 1.00 46.03 152 LYS A N 1
ATOM 1181 C CA . LYS A 1 152 ? -9.259 10.975 -32.722 1.00 46.03 152 LYS A CA 1
ATOM 1182 C C . LYS A 1 152 ? -9.801 11.424 -31.367 1.00 46.03 152 LYS A C 1
ATOM 1184 O O . LYS A 1 152 ? -9.967 10.587 -30.493 1.00 46.03 152 LYS A O 1
ATOM 1189 N N . LEU A 1 153 ? -10.112 12.711 -31.195 1.00 42.31 153 LEU A N 1
ATOM 1190 C CA . LEU A 1 153 ? -10.739 13.239 -29.976 1.00 42.31 153 LEU A CA 1
ATOM 1191 C C . LEU A 1 153 ? -12.183 12.744 -29.813 1.00 42.31 153 LEU A C 1
ATOM 1193 O O . LEU A 1 153 ? -12.601 12.421 -28.707 1.00 42.31 153 LEU A O 1
ATOM 1197 N N . SER A 1 154 ? -12.940 12.648 -30.909 1.00 37.16 154 SER A N 1
ATOM 1198 C CA . SER A 1 154 ? -14.324 12.156 -30.900 1.00 37.16 154 SER A CA 1
ATOM 1199 C C . SER A 1 154 ? -14.445 10.637 -30.732 1.00 37.16 154 SER A C 1
ATOM 1201 O O . SER A 1 154 ? -15.534 10.151 -30.438 1.00 37.16 154 SER A O 1
ATOM 1203 N N . SER A 1 155 ? -13.347 9.889 -30.905 1.00 45.56 155 SER A N 1
ATOM 1204 C CA . SER A 1 155 ? -13.273 8.441 -30.676 1.00 45.56 155 SER A CA 1
ATOM 1205 C C . SER A 1 155 ? -12.743 8.062 -29.289 1.00 45.56 155 SER A C 1
ATOM 1207 O O . SER A 1 155 ? -12.633 6.873 -29.002 1.00 45.56 155 SER A O 1
ATOM 1209 N N . ILE A 1 156 ? -12.406 9.033 -28.429 1.00 53.06 156 ILE A N 1
ATOM 1210 C CA . ILE A 1 156 ? -12.016 8.762 -27.040 1.00 53.06 156 ILE A CA 1
ATOM 1211 C C . ILE A 1 156 ? -13.279 8.361 -26.280 1.00 53.06 156 ILE A C 1
ATOM 1213 O O . ILE A 1 156 ? -14.047 9.211 -25.830 1.00 53.06 156 ILE A O 1
ATOM 1217 N N . GLN A 1 157 ? -13.519 7.058 -26.166 1.00 57.44 157 GLN A N 1
ATOM 1218 C CA . GLN A 1 157 ? -14.497 6.547 -25.216 1.00 57.44 157 GLN A CA 1
ATOM 1219 C C . GLN A 1 157 ? -14.004 6.858 -23.799 1.00 57.44 157 GLN A C 1
ATOM 1221 O O . GLN A 1 157 ? -12.809 6.776 -23.516 1.00 57.44 157 GLN A O 1
ATOM 1226 N N . SER A 1 158 ? -14.921 7.275 -22.926 1.00 68.44 158 SER A N 1
ATOM 1227 C CA . SER A 1 158 ? -14.613 7.429 -21.505 1.00 68.44 158 SER A CA 1
ATOM 1228 C C . SER A 1 158 ? -14.159 6.067 -20.961 1.00 68.44 158 SER A C 1
ATOM 1230 O O . SER A 1 158 ? -14.898 5.094 -21.141 1.00 68.44 158 SER A O 1
ATOM 1232 N N . PRO A 1 159 ? -12.989 5.977 -20.301 1.00 81.00 159 PRO A N 1
ATOM 1233 C CA . PRO A 1 159 ? -12.449 4.704 -19.826 1.00 81.00 159 PRO A CA 1
ATOM 1234 C C . PRO A 1 159 ? -13.242 4.129 -18.643 1.00 81.00 159 PRO A C 1
ATOM 1236 O O . PRO A 1 159 ? -12.966 3.021 -18.214 1.00 81.00 159 PRO A O 1
ATOM 1239 N N . VAL A 1 160 ? -14.238 4.847 -18.107 1.00 82.94 160 VAL A N 1
ATOM 1240 C CA . VAL A 1 160 ? -14.923 4.505 -16.847 1.00 82.94 160 VAL A CA 1
ATOM 1241 C C . VAL A 1 160 ? -15.572 3.120 -16.877 1.00 82.94 160 VAL A C 1
ATOM 1243 O O . VAL A 1 160 ? -15.383 2.337 -15.952 1.00 82.94 160 VAL A O 1
ATOM 1246 N N . GLY A 1 161 ? -16.324 2.796 -17.936 1.00 82.69 161 GLY A N 1
ATOM 1247 C CA . GLY A 1 161 ? -17.006 1.498 -18.029 1.00 82.69 161 GLY A CA 1
ATOM 1248 C C . GLY A 1 161 ? -16.033 0.320 -18.141 1.00 82.69 161 GLY A C 1
ATOM 1249 O O . GLY A 1 161 ? -16.253 -0.727 -17.536 1.00 82.69 161 GLY A O 1
ATOM 1250 N N . GLU A 1 162 ? -14.943 0.514 -18.880 1.00 91.25 162 GLU A N 1
ATOM 1251 C CA . GLU A 1 162 ? -13.862 -0.463 -19.036 1.00 91.25 162 GLU A CA 1
ATOM 1252 C C . GLU A 1 162 ? -13.077 -0.620 -17.725 1.00 91.25 162 GLU A C 1
ATOM 1254 O O . GLU A 1 162 ? -12.894 -1.738 -17.251 1.00 91.25 162 GLU A O 1
ATOM 1259 N N . ALA A 1 163 ? -12.757 0.488 -17.052 1.00 95.94 163 ALA A N 1
ATOM 1260 C CA . ALA A 1 163 ? -12.071 0.508 -15.765 1.00 95.94 163 ALA A CA 1
ATOM 1261 C C . ALA A 1 163 ? -12.831 -0.272 -14.680 1.00 95.94 163 ALA A C 1
ATOM 1263 O O . ALA A 1 163 ? -12.212 -1.019 -13.929 1.00 95.94 163 ALA A O 1
ATOM 1264 N N . SER A 1 164 ? -14.165 -0.165 -14.614 1.00 96.00 164 SER A N 1
ATOM 1265 C CA . SER A 1 164 ? -14.977 -0.977 -13.692 1.00 96.00 164 SER A CA 1
ATOM 1266 C C . SER A 1 164 ? -14.866 -2.477 -13.970 1.00 96.00 164 SER A C 1
ATOM 1268 O O . SER A 1 164 ? -14.740 -3.268 -13.036 1.00 96.00 164 SER A O 1
ATOM 1270 N N . SER A 1 165 ? -14.875 -2.876 -15.245 1.00 96.25 165 SER A N 1
ATOM 1271 C CA . SER A 1 165 ? -14.714 -4.281 -15.632 1.00 96.25 165 SER A CA 1
ATOM 1272 C C . SER A 1 165 ? -13.316 -4.803 -15.298 1.00 96.25 165 SER A C 1
ATOM 1274 O O . SER A 1 165 ? -13.187 -5.914 -14.779 1.00 96.25 165 SER A O 1
ATOM 1276 N N . ILE A 1 166 ? -12.277 -4.006 -15.565 1.00 97.88 166 ILE A N 1
ATOM 1277 C CA . ILE A 1 166 ? -10.890 -4.342 -15.226 1.00 97.88 166 ILE A CA 1
ATOM 1278 C C . ILE A 1 166 ? -10.735 -4.479 -13.713 1.00 97.88 166 ILE A C 1
ATOM 1280 O O . ILE A 1 166 ? -10.182 -5.474 -13.260 1.00 97.88 166 ILE A O 1
ATOM 1284 N N . HIS A 1 167 ? -11.265 -3.536 -12.927 1.00 98.25 167 HIS A N 1
ATOM 1285 C CA . HIS A 1 167 ? -11.154 -3.557 -11.465 1.00 98.25 167 HIS A CA 1
ATOM 1286 C C . HIS A 1 167 ? -11.772 -4.819 -10.867 1.00 98.25 167 HIS A C 1
ATOM 1288 O O . HIS A 1 167 ? -11.121 -5.551 -10.124 1.00 98.25 167 HIS A O 1
ATOM 1294 N N . ARG A 1 168 ? -13.004 -5.147 -11.273 1.00 97.81 168 ARG A N 1
ATOM 1295 C CA . ARG A 1 168 ? -13.662 -6.399 -10.879 1.00 97.81 168 ARG A CA 1
ATOM 1296 C C . ARG A 1 168 ? -12.832 -7.628 -11.265 1.00 97.81 168 ARG A C 1
ATOM 1298 O O . ARG A 1 168 ? -12.650 -8.524 -10.444 1.00 97.81 168 ARG A O 1
ATOM 1305 N N . SER A 1 169 ? -12.332 -7.669 -12.500 1.00 98.25 169 SER A N 1
ATOM 1306 C CA . SER A 1 169 ? -11.539 -8.799 -13.005 1.00 98.25 169 SER A CA 1
ATOM 1307 C C . SER A 1 169 ? -10.206 -8.937 -12.263 1.00 98.25 169 SER A C 1
ATOM 1309 O O . SER A 1 169 ? -9.740 -10.050 -12.035 1.00 98.25 169 SER A O 1
ATOM 1311 N N . ALA A 1 170 ? -9.602 -7.821 -11.848 1.00 98.25 170 ALA A N 1
ATOM 1312 C CA . ALA A 1 170 ? -8.383 -7.807 -11.051 1.00 98.25 170 ALA A CA 1
ATOM 1313 C C . ALA A 1 170 ? -8.619 -8.390 -9.650 1.00 98.25 170 ALA A C 1
ATOM 1315 O O . ALA A 1 170 ? -7.831 -9.224 -9.203 1.00 98.25 170 ALA A O 1
ATOM 1316 N N . TRP A 1 171 ? -9.728 -8.033 -8.990 1.00 98.25 171 TRP A N 1
ATOM 1317 C CA . TRP A 1 171 ? -10.136 -8.660 -7.728 1.00 98.25 171 TRP A CA 1
ATOM 1318 C C . TRP A 1 171 ? -10.334 -10.171 -7.879 1.00 98.25 171 TRP A C 1
ATOM 1320 O O . TRP A 1 171 ? -9.758 -10.939 -7.109 1.00 98.25 171 TRP A O 1
ATOM 1330 N N . GLU A 1 172 ? -11.076 -10.609 -8.899 1.00 97.94 172 GLU A N 1
ATOM 1331 C CA . GLU A 1 172 ? -11.295 -12.034 -9.179 1.00 97.94 172 GLU A CA 1
ATOM 1332 C C . GLU A 1 172 ? -9.971 -12.777 -9.427 1.00 97.94 172 GLU A C 1
ATOM 1334 O O . GLU A 1 172 ? -9.729 -13.831 -8.836 1.00 97.94 172 GLU A O 1
ATOM 1339 N N . MET A 1 173 ? -9.072 -12.193 -10.225 1.00 96.94 173 MET A N 1
ATOM 1340 C CA . MET A 1 173 ? -7.748 -12.751 -10.511 1.00 96.94 173 MET A CA 1
ATOM 1341 C C . MET A 1 173 ? -6.907 -12.922 -9.240 1.00 96.94 173 MET A C 1
ATOM 1343 O O . MET A 1 173 ? -6.315 -13.981 -9.025 1.00 96.94 173 MET A O 1
ATOM 1347 N N . VAL A 1 174 ? -6.821 -11.887 -8.400 1.00 96.94 174 VAL A N 1
ATOM 1348 C CA . VAL A 1 174 ? -6.017 -11.914 -7.168 1.00 96.94 174 VAL A CA 1
ATOM 1349 C C . VAL A 1 174 ? -6.594 -12.910 -6.165 1.00 96.94 174 VAL A C 1
ATOM 1351 O O . VAL A 1 174 ? -5.834 -13.659 -5.548 1.00 96.94 174 VAL A O 1
ATOM 1354 N N . ILE A 1 175 ? -7.923 -12.967 -6.046 1.00 97.31 175 ILE A N 1
ATOM 1355 C CA . ILE A 1 175 ? -8.619 -13.964 -5.234 1.00 97.31 175 ILE A CA 1
ATOM 1356 C C . ILE A 1 175 ? -8.269 -15.370 -5.717 1.00 97.31 175 ILE A C 1
ATOM 1358 O O . ILE A 1 175 ? -7.793 -16.164 -4.909 1.00 97.31 175 ILE A O 1
ATOM 1362 N N . GLN A 1 176 ? -8.427 -15.661 -7.014 1.00 96.50 176 GLN A N 1
ATOM 1363 C CA . GLN A 1 176 ? -8.125 -16.973 -7.588 1.00 96.50 176 GLN A CA 1
ATOM 1364 C C . GLN A 1 176 ? -6.670 -17.384 -7.314 1.00 96.50 176 GLN A C 1
ATOM 1366 O O . GLN A 1 176 ? -6.417 -18.488 -6.829 1.00 96.50 176 GLN A O 1
ATOM 1371 N N . ARG A 1 177 ? -5.711 -16.478 -7.545 1.00 95.19 177 ARG A N 1
ATOM 1372 C CA . ARG A 1 177 ? -4.288 -16.732 -7.266 1.00 95.19 177 ARG A CA 1
ATOM 1373 C C . ARG A 1 177 ? -4.036 -17.054 -5.793 1.00 95.19 177 ARG A C 1
ATOM 1375 O O . ARG A 1 177 ? -3.267 -17.962 -5.503 1.00 95.19 177 ARG A O 1
ATOM 1382 N N . ALA A 1 178 ? -4.719 -16.385 -4.866 1.00 95.06 178 ALA A N 1
ATOM 1383 C CA . ALA A 1 178 ? -4.618 -16.680 -3.435 1.00 95.06 178 ALA A CA 1
ATOM 1384 C C . ALA A 1 178 ? -5.257 -18.012 -3.018 1.00 95.06 178 ALA A C 1
ATOM 1386 O O . ALA A 1 178 ? -4.929 -18.547 -1.957 1.00 95.06 178 ALA A O 1
ATOM 1387 N N . GLN A 1 179 ? -6.141 -18.586 -3.840 1.00 93.50 179 GLN A N 1
ATOM 1388 C CA . GLN A 1 179 ? -6.614 -19.955 -3.625 1.00 93.50 179 GLN A CA 1
ATOM 1389 C C . GLN A 1 179 ? -5.542 -20.987 -3.979 1.00 93.50 179 GLN A C 1
ATOM 1391 O O . GLN A 1 179 ? -5.463 -22.029 -3.326 1.00 93.50 179 GLN A O 1
ATOM 1396 N N . GLU A 1 180 ? -4.763 -20.701 -5.021 1.00 91.75 180 GLU A N 1
ATOM 1397 C CA . GLU A 1 180 ? -3.741 -21.588 -5.582 1.00 91.75 180 GLU A CA 1
ATOM 1398 C C . GLU A 1 180 ? -2.414 -21.489 -4.813 1.00 91.75 180 GLU A C 1
ATOM 1400 O O . GLU A 1 180 ? -1.769 -22.508 -4.561 1.00 91.75 180 GLU A O 1
ATOM 1405 N N . ASP A 1 181 ? -2.045 -20.282 -4.384 1.00 87.75 181 ASP A N 1
ATOM 1406 C CA . ASP A 1 181 ? -0.868 -19.984 -3.575 1.00 87.75 181 ASP A CA 1
ATOM 1407 C C . ASP A 1 181 ? -1.273 -19.202 -2.310 1.00 87.75 181 ASP A C 1
ATOM 1409 O O . ASP A 1 181 ? -1.529 -17.996 -2.377 1.00 87.75 181 ASP A O 1
ATOM 1413 N N . PRO A 1 182 ? -1.295 -19.847 -1.127 1.00 80.62 182 PRO A N 1
ATOM 1414 C CA . PRO A 1 182 ? -1.626 -19.182 0.130 1.00 80.62 182 PRO A CA 1
ATOM 1415 C C . PRO A 1 182 ? -0.724 -17.992 0.479 1.00 80.62 182 PRO A C 1
ATOM 1417 O O . PRO A 1 182 ? -1.158 -17.119 1.228 1.00 80.62 182 PRO A O 1
ATOM 1420 N N . SER A 1 183 ? 0.500 -17.909 -0.063 1.00 82.56 183 SER A N 1
ATOM 1421 C CA . SER A 1 183 ? 1.349 -16.730 0.133 1.00 82.56 183 SER A CA 1
ATOM 1422 C C . SER A 1 183 ? 0.687 -15.476 -0.453 1.00 82.56 183 SER A C 1
ATOM 1424 O O . SER A 1 183 ? 0.873 -14.365 0.056 1.00 82.56 183 SER A O 1
ATOM 1426 N N . TYR A 1 184 ? -0.128 -15.629 -1.508 1.00 89.06 184 TYR A N 1
ATOM 1427 C CA . TYR A 1 184 ? -0.800 -14.530 -2.206 1.00 89.06 184 TYR A CA 1
ATOM 1428 C C . TYR A 1 184 ? -1.825 -13.800 -1.325 1.00 89.06 184 TYR A C 1
ATOM 1430 O O . TYR A 1 184 ? -2.151 -12.642 -1.584 1.00 89.06 184 TYR A O 1
ATOM 1438 N N . ALA A 1 185 ? -2.254 -14.411 -0.216 1.00 91.62 185 ALA A N 1
ATOM 1439 C CA . ALA A 1 185 ? -3.089 -13.759 0.789 1.00 91.62 185 ALA A CA 1
ATOM 1440 C C . ALA A 1 185 ? -2.449 -12.475 1.352 1.00 91.62 185 ALA A C 1
ATOM 1442 O O . ALA A 1 185 ? -3.140 -11.489 1.601 1.00 91.62 185 ALA A O 1
ATOM 1443 N N . CYS A 1 186 ? -1.120 -12.434 1.490 1.00 93.50 186 CYS A N 1
ATOM 1444 C CA . CYS A 1 186 ? -0.405 -11.282 2.046 1.00 93.50 186 CYS A CA 1
ATOM 1445 C C . CYS A 1 186 ? -0.504 -10.018 1.168 1.00 93.50 186 CYS A C 1
ATOM 1447 O O . CYS A 1 186 ? -0.284 -8.911 1.657 1.00 93.50 186 CYS A O 1
ATOM 1449 N N . ARG A 1 187 ? -0.910 -10.146 -0.105 1.00 95.06 187 ARG A N 1
ATOM 1450 C CA . ARG A 1 187 ? -1.120 -9.005 -1.013 1.00 95.06 187 ARG A CA 1
ATOM 1451 C C . ARG A 1 187 ? -2.331 -8.173 -0.583 1.00 95.06 187 ARG A C 1
ATOM 1453 O O . ARG A 1 187 ? -2.254 -6.950 -0.614 1.00 95.06 187 ARG A O 1
ATOM 1460 N N . PHE A 1 188 ? -3.393 -8.804 -0.072 1.00 98.00 188 PHE A N 1
ATOM 1461 C CA . PHE A 1 188 ? -4.521 -8.086 0.540 1.00 98.00 188 PHE A CA 1
ATOM 1462 C C . PHE A 1 188 ? -4.058 -7.273 1.755 1.00 98.00 188 PHE A C 1
ATOM 1464 O O . PHE A 1 188 ? -4.417 -6.106 1.904 1.00 98.00 188 PHE A O 1
ATOM 1471 N N . TYR A 1 189 ? -3.168 -7.833 2.577 1.00 98.19 189 TYR A N 1
ATOM 1472 C CA . TYR A 1 189 ? -2.582 -7.109 3.707 1.00 98.19 189 TYR A CA 1
ATOM 1473 C C . TYR A 1 189 ? -1.687 -5.947 3.272 1.00 98.19 189 TYR A C 1
ATOM 1475 O O . TYR A 1 189 ? -1.747 -4.882 3.881 1.00 98.19 189 TYR A O 1
ATOM 1483 N N . ALA A 1 190 ? -0.937 -6.094 2.177 1.00 97.62 190 ALA A N 1
ATOM 1484 C CA . ALA A 1 190 ? -0.173 -4.992 1.601 1.00 97.62 190 ALA A CA 1
ATOM 1485 C C . ALA A 1 190 ? -1.065 -3.836 1.121 1.00 97.62 190 ALA A C 1
ATOM 1487 O O . ALA A 1 190 ? -0.725 -2.676 1.326 1.00 97.62 190 ALA A O 1
ATOM 1488 N N . THR A 1 191 ? -2.244 -4.109 0.565 1.00 97.44 191 THR A N 1
ATOM 1489 C CA . THR A 1 191 ? -3.187 -3.032 0.192 1.00 97.44 191 THR A CA 1
ATOM 1490 C C . THR A 1 191 ? -3.847 -2.330 1.367 1.00 97.44 191 THR A C 1
ATOM 1492 O O . THR A 1 191 ? -4.375 -1.231 1.213 1.00 97.44 191 THR A O 1
ATOM 1495 N N . ARG A 1 192 ? -3.848 -2.985 2.531 1.00 98.25 192 ARG A N 1
ATOM 1496 C CA . ARG A 1 192 ? -4.556 -2.554 3.735 1.00 98.25 192 ARG A CA 1
ATOM 1497 C C . ARG A 1 192 ? -6.057 -2.318 3.533 1.00 98.25 192 ARG A C 1
ATOM 1499 O O . ARG A 1 192 ? -6.647 -1.479 4.212 1.00 98.25 192 ARG A O 1
ATOM 1506 N N . THR A 1 193 ? -6.674 -3.057 2.605 1.00 98.31 193 THR A N 1
ATOM 1507 C CA . THR A 1 193 ? -8.139 -3.143 2.490 1.00 98.31 193 THR A CA 1
ATOM 1508 C C . THR A 1 193 ? -8.743 -3.618 3.808 1.00 98.31 193 THR A C 1
ATOM 1510 O O . THR A 1 193 ? -8.227 -4.530 4.446 1.00 98.31 193 THR A O 1
ATOM 1513 N N . LEU A 1 194 ? -9.878 -3.055 4.216 1.00 98.38 194 LEU A N 1
ATOM 1514 C CA . LEU A 1 194 ? -10.591 -3.547 5.394 1.00 98.38 194 LEU A CA 1
ATOM 1515 C C . LEU A 1 194 ? -11.190 -4.942 5.166 1.00 98.38 194 LEU A C 1
ATOM 1517 O O . LEU A 1 194 ? -11.586 -5.592 6.127 1.00 98.38 194 LEU A O 1
ATOM 1521 N N . SER A 1 195 ? -11.229 -5.446 3.931 1.00 97.56 195 SER A N 1
ATOM 1522 C CA . SER A 1 195 ? -11.808 -6.752 3.580 1.00 97.56 195 SER A CA 1
ATOM 1523 C C . SER A 1 195 ? -10.858 -7.929 3.856 1.00 97.56 195 SER A C 1
ATOM 1525 O O . SER A 1 195 ? -10.665 -8.807 3.015 1.00 97.56 195 SER A O 1
ATOM 1527 N N . VAL A 1 196 ? -10.253 -7.948 5.048 1.00 98.44 196 VAL A N 1
ATOM 1528 C CA . VAL A 1 196 ? -9.379 -9.021 5.546 1.00 98.44 196 VAL A CA 1
ATOM 1529 C C . VAL A 1 196 ? -9.862 -9.546 6.892 1.00 98.44 196 VAL A C 1
ATOM 1531 O O . VAL A 1 196 ? -10.435 -8.810 7.691 1.00 98.44 196 VAL A O 1
ATOM 1534 N N . LYS A 1 197 ? -9.599 -10.823 7.181 1.00 98.25 197 LYS A N 1
ATOM 1535 C CA . LYS A 1 197 ? -10.000 -11.440 8.452 1.00 98.25 197 LYS A CA 1
ATOM 1536 C C . LYS A 1 197 ? -9.249 -10.898 9.667 1.00 98.25 197 LYS A C 1
ATOM 1538 O O . LYS A 1 197 ? -9.807 -10.929 10.761 1.00 98.25 197 LYS A O 1
ATOM 1543 N N . HIS A 1 198 ? -8.022 -10.415 9.460 1.00 98.25 198 HIS A N 1
ATOM 1544 C CA . HIS A 1 198 ? -7.124 -9.971 10.532 1.00 98.25 198 HIS A CA 1
ATOM 1545 C C . HIS A 1 198 ? -6.729 -8.484 10.422 1.00 98.25 198 HIS A C 1
ATOM 1547 O O . HIS A 1 198 ? -5.562 -8.183 10.156 1.00 98.25 198 HIS A O 1
ATOM 1553 N N . PRO A 1 199 ? -7.667 -7.528 10.565 1.00 98.38 199 PRO A N 1
ATOM 1554 C CA . PRO A 1 199 ? -7.350 -6.101 10.477 1.00 98.38 199 PRO A CA 1
ATOM 1555 C C . PRO A 1 199 ? -6.422 -5.606 11.606 1.00 98.38 199 PRO A C 1
ATOM 1557 O O . PRO A 1 199 ? -5.778 -4.572 11.447 1.00 98.38 199 PRO A O 1
ATOM 1560 N N . GLU A 1 200 ? -6.295 -6.335 12.720 1.00 98.56 200 GLU A N 1
ATOM 1561 C CA . GLU A 1 200 ? -5.354 -6.059 13.816 1.00 98.56 200 GLU A CA 1
ATOM 1562 C C . GLU A 1 200 ? -3.890 -6.028 13.356 1.00 98.56 200 GLU A C 1
ATOM 1564 O O . GLU A 1 200 ? -3.097 -5.241 13.877 1.00 98.56 200 GLU A O 1
ATOM 1569 N N . ILE A 1 201 ? -3.542 -6.794 12.313 1.00 98.56 201 ILE A N 1
ATOM 1570 C CA . ILE A 1 201 ? -2.193 -6.816 11.722 1.00 98.56 201 ILE A CA 1
ATOM 1571 C C . ILE A 1 201 ? -1.782 -5.426 11.220 1.00 98.56 201 ILE A C 1
ATOM 1573 O O . ILE A 1 201 ? -0.604 -5.074 11.245 1.00 98.56 201 ILE A O 1
ATOM 1577 N N . TYR A 1 202 ? -2.741 -4.596 10.808 1.00 98.81 202 TYR A N 1
ATOM 1578 C CA . TYR A 1 202 ? -2.478 -3.221 10.387 1.00 98.81 202 TYR A CA 1
ATOM 1579 C C . TYR A 1 202 ? -1.987 -2.349 11.540 1.00 98.81 202 TYR A C 1
ATOM 1581 O O . TYR A 1 202 ? -1.044 -1.577 11.360 1.00 98.81 202 TYR A O 1
ATOM 1589 N N . LEU A 1 203 ? -2.568 -2.515 12.731 1.00 98.62 203 LEU A N 1
ATOM 1590 C CA . LEU A 1 203 ? -2.113 -1.816 13.931 1.00 98.62 203 LEU A CA 1
ATOM 1591 C C . LEU A 1 203 ? -0.791 -2.393 14.431 1.00 98.62 203 LEU A C 1
ATOM 1593 O O . LEU A 1 203 ? 0.080 -1.631 14.820 1.00 98.62 203 LEU A O 1
ATOM 1597 N N . GLN A 1 204 ? -0.581 -3.707 14.353 1.00 97.94 204 GLN A N 1
ATOM 1598 C CA . GLN A 1 204 ? 0.715 -4.307 14.692 1.00 97.94 204 GLN A CA 1
ATOM 1599 C C . GLN A 1 204 ? 1.839 -3.762 13.793 1.00 97.94 204 GLN A C 1
ATOM 1601 O O . GLN A 1 204 ? 2.892 -3.361 14.288 1.00 97.94 204 GLN A O 1
ATOM 1606 N N . ALA A 1 205 ? 1.597 -3.671 12.479 1.00 97.69 205 ALA A N 1
ATOM 1607 C CA . ALA A 1 205 ? 2.535 -3.087 11.520 1.00 97.69 205 ALA A CA 1
ATOM 1608 C C . ALA A 1 205 ? 2.824 -1.611 11.833 1.00 97.69 205 ALA A C 1
ATOM 1610 O O . ALA A 1 205 ? 3.983 -1.197 11.889 1.00 97.69 205 ALA A O 1
ATOM 1611 N N . ASP A 1 206 ? 1.778 -0.821 12.084 1.00 98.31 206 ASP A N 1
ATOM 1612 C CA . ASP A 1 206 ? 1.925 0.582 12.471 1.00 98.31 206 ASP A CA 1
ATOM 1613 C C . ASP A 1 206 ? 2.658 0.721 13.814 1.00 98.31 206 ASP A C 1
ATOM 1615 O O . ASP A 1 206 ? 3.478 1.621 13.972 1.00 98.31 206 ASP A O 1
ATOM 1619 N N . GLY A 1 207 ? 2.441 -0.202 14.752 1.00 96.69 207 GLY A N 1
ATOM 1620 C CA . GLY A 1 207 ? 3.131 -0.274 16.035 1.00 96.69 207 GLY A CA 1
ATOM 1621 C C . GLY A 1 207 ? 4.640 -0.456 15.882 1.00 96.69 207 GLY A C 1
ATOM 1622 O O . GLY A 1 207 ? 5.392 0.287 16.516 1.00 96.69 207 GLY A O 1
ATOM 1623 N N . LEU A 1 208 ? 5.080 -1.364 15.000 1.00 95.56 208 LEU A N 1
ATOM 1624 C CA . LEU A 1 208 ? 6.502 -1.545 14.669 1.00 95.56 208 LEU A CA 1
ATOM 1625 C C . LEU A 1 208 ? 7.100 -0.267 14.068 1.00 95.56 208 LEU A C 1
ATOM 1627 O O . LEU A 1 208 ? 8.179 0.172 14.462 1.00 95.56 208 LEU A O 1
ATOM 1631 N N . PHE A 1 209 ? 6.389 0.373 13.138 1.00 96.44 209 PHE A N 1
ATOM 1632 C CA . PHE A 1 209 ? 6.838 1.635 12.552 1.00 96.44 209 PHE A CA 1
ATOM 1633 C C . PHE A 1 209 ? 6.931 2.764 13.597 1.00 96.44 209 PHE A C 1
ATOM 1635 O O . PHE A 1 209 ? 7.911 3.513 13.621 1.00 96.44 209 PHE A O 1
ATOM 1642 N N . ILE A 1 210 ? 5.939 2.884 14.484 1.00 96.69 210 ILE A N 1
ATOM 1643 C CA . ILE A 1 210 ? 5.930 3.887 15.554 1.00 96.69 210 ILE A CA 1
ATOM 1644 C C . ILE A 1 210 ? 7.076 3.665 16.535 1.00 96.69 210 ILE A C 1
ATOM 1646 O O . ILE A 1 210 ? 7.737 4.636 16.912 1.00 96.69 210 ILE A O 1
ATOM 1650 N N . GLU A 1 211 ? 7.359 2.419 16.911 1.00 94.94 211 GLU A N 1
ATOM 1651 C CA . GLU A 1 211 ? 8.514 2.088 17.746 1.00 94.94 211 GLU A CA 1
ATOM 1652 C C . GLU A 1 211 ? 9.815 2.592 17.111 1.00 94.94 211 GLU A C 1
ATOM 1654 O O . GLU A 1 211 ? 10.601 3.271 17.774 1.00 94.94 211 GLU A O 1
ATOM 1659 N N . ILE A 1 212 ? 10.002 2.370 15.808 1.00 93.88 212 ILE A N 1
ATOM 1660 C CA . ILE A 1 212 ? 11.181 2.852 15.080 1.00 93.88 212 ILE A CA 1
ATOM 1661 C C . ILE A 1 212 ? 11.311 4.373 15.191 1.00 93.88 212 ILE A C 1
ATOM 1663 O O . ILE A 1 212 ? 12.348 4.877 15.635 1.00 93.88 212 ILE A O 1
ATOM 1667 N N . ILE A 1 213 ? 10.275 5.126 14.809 1.00 94.56 213 ILE A N 1
ATOM 1668 C CA . ILE A 1 213 ? 10.405 6.584 14.687 1.00 94.56 213 ILE A CA 1
ATOM 1669 C C . ILE A 1 213 ? 10.446 7.305 16.041 1.00 94.56 213 ILE A C 1
ATOM 1671 O O . ILE A 1 213 ? 11.035 8.384 16.138 1.00 94.56 213 ILE A O 1
ATOM 1675 N N . THR A 1 214 ? 9.862 6.721 17.091 1.00 95.44 214 THR A N 1
ATOM 1676 C CA . THR A 1 214 ? 9.826 7.303 18.448 1.00 95.44 214 THR A CA 1
ATOM 1677 C C . THR A 1 214 ? 11.038 6.944 19.306 1.00 95.44 214 THR A C 1
ATOM 1679 O O . THR A 1 214 ? 11.298 7.609 20.310 1.00 95.44 214 THR A O 1
ATOM 1682 N N . THR A 1 215 ? 11.833 5.947 18.908 1.00 93.19 215 THR A N 1
ATOM 1683 C CA . THR A 1 215 ? 13.054 5.547 19.632 1.00 93.19 215 THR A CA 1
ATOM 1684 C C . THR A 1 215 ? 14.336 5.962 18.910 1.00 93.19 215 THR A C 1
ATOM 1686 O O . THR A 1 215 ? 15.333 6.308 19.553 1.00 93.19 215 THR A O 1
ATOM 1689 N N . SER A 1 216 ? 14.321 5.989 17.576 1.00 91.50 216 SER A N 1
ATOM 1690 C CA . SER A 1 216 ? 15.500 6.291 16.767 1.00 91.50 216 SER A CA 1
ATOM 1691 C C . SER A 1 216 ? 15.691 7.793 16.545 1.00 91.50 216 SER A C 1
ATOM 1693 O O . SER A 1 216 ? 14.751 8.551 16.313 1.00 91.50 216 SER A O 1
ATOM 1695 N N . ARG A 1 217 ? 16.945 8.254 16.580 1.00 91.81 217 ARG A N 1
ATOM 1696 C CA . ARG A 1 217 ? 17.294 9.657 16.290 1.00 91.81 217 ARG A CA 1
ATOM 1697 C C . ARG A 1 217 ? 17.083 9.991 14.808 1.00 91.81 217 ARG A C 1
ATOM 1699 O O . ARG A 1 217 ? 17.097 9.113 13.954 1.00 91.81 217 ARG A O 1
ATOM 1706 N N . GLY A 1 218 ? 16.911 11.277 14.509 1.00 91.94 218 GLY A N 1
ATOM 1707 C CA . GLY A 1 218 ? 16.714 11.801 13.153 1.00 91.94 218 GLY A CA 1
ATOM 1708 C C . GLY A 1 218 ? 15.246 11.914 12.724 1.00 91.94 218 GLY A C 1
ATOM 1709 O O . GLY A 1 218 ? 14.927 12.707 11.837 1.00 91.94 218 GLY A O 1
ATOM 1710 N N . PHE A 1 219 ? 14.334 11.189 13.377 1.00 94.00 219 PHE A N 1
ATOM 1711 C CA . PHE A 1 219 ? 12.946 11.082 12.920 1.00 94.00 219 PHE A CA 1
ATOM 1712 C C . PHE A 1 219 ? 12.066 12.302 13.201 1.00 94.00 219 PHE A C 1
ATOM 1714 O O . PHE A 1 219 ? 11.154 12.559 12.418 1.00 94.00 219 PHE A O 1
ATOM 1721 N N . LYS A 1 220 ? 12.375 13.125 14.215 1.00 95.31 220 LYS A N 1
ATOM 1722 C CA . LYS A 1 220 ? 11.720 14.437 14.364 1.00 95.31 220 LYS A CA 1
ATOM 1723 C C . LYS A 1 220 ? 11.944 15.306 13.125 1.00 95.31 220 LYS A C 1
ATOM 1725 O O . LYS A 1 220 ? 10.996 15.829 12.547 1.00 95.31 220 LYS A O 1
ATOM 1730 N N . ARG A 1 221 ? 13.198 15.407 12.668 1.00 93.62 221 ARG A N 1
ATOM 1731 C CA . ARG A 1 221 ? 13.541 16.167 11.461 1.00 93.62 221 ARG A CA 1
ATOM 1732 C C . ARG A 1 221 ? 12.899 15.554 10.216 1.00 93.62 221 ARG A C 1
ATOM 1734 O O . ARG A 1 221 ? 12.347 16.293 9.407 1.00 93.62 221 ARG A O 1
ATOM 1741 N N . ALA A 1 222 ? 12.939 14.226 10.079 1.00 94.12 222 ALA A N 1
ATOM 1742 C CA . ALA A 1 222 ? 12.294 13.528 8.967 1.00 94.12 222 ALA A CA 1
ATOM 1743 C C . ALA A 1 222 ? 10.786 13.825 8.895 1.00 94.12 222 ALA A C 1
ATOM 1745 O O . ALA A 1 222 ? 10.263 14.056 7.808 1.00 94.12 222 ALA A O 1
ATOM 1746 N N . PHE A 1 223 ? 10.093 13.893 10.037 1.00 95.38 223 PHE A N 1
ATOM 1747 C CA . PHE A 1 223 ? 8.679 14.265 10.103 1.00 95.38 223 PHE A CA 1
ATOM 1748 C C . PHE A 1 223 ? 8.426 15.709 9.632 1.00 95.38 223 PHE A C 1
ATOM 1750 O O . PHE A 1 223 ? 7.554 15.930 8.785 1.00 95.38 223 PHE A O 1
ATOM 1757 N N . GLU A 1 224 ? 9.222 16.669 10.115 1.00 94.12 224 GLU A N 1
ATOM 1758 C CA . GLU A 1 224 ? 9.105 18.105 9.805 1.00 94.12 224 GLU A CA 1
ATOM 1759 C C . GLU A 1 224 ? 9.314 18.438 8.316 1.00 94.12 224 GLU A C 1
ATOM 1761 O O . GLU A 1 224 ? 8.757 19.417 7.813 1.00 94.12 224 GLU A O 1
ATOM 1766 N N . ILE A 1 225 ? 10.105 17.640 7.594 1.00 92.62 225 ILE A N 1
ATOM 1767 C CA . ILE A 1 225 ? 10.359 17.837 6.162 1.00 92.62 225 ILE A CA 1
ATOM 1768 C C . ILE A 1 225 ? 9.085 17.548 5.362 1.00 92.62 225 ILE A C 1
ATOM 1770 O O . ILE A 1 225 ? 8.621 16.413 5.307 1.00 92.62 225 ILE A O 1
ATOM 1774 N N . LYS A 1 226 ? 8.519 18.569 4.713 1.00 90.25 226 LYS A N 1
ATOM 1775 C CA . LYS A 1 226 ? 7.357 18.411 3.818 1.00 90.25 226 LYS A CA 1
ATOM 1776 C C . LYS A 1 226 ? 7.742 18.160 2.363 1.00 90.25 226 LYS A C 1
ATOM 1778 O O . LYS A 1 226 ? 6.965 17.563 1.632 1.00 90.25 226 LYS A O 1
ATOM 1783 N N . ASP A 1 227 ? 8.932 18.597 1.964 1.00 90.44 227 ASP A N 1
ATOM 1784 C CA . ASP A 1 227 ? 9.471 18.330 0.635 1.00 90.44 227 ASP A CA 1
ATOM 1785 C C . ASP A 1 227 ? 9.981 16.886 0.552 1.00 90.44 227 ASP A C 1
ATOM 1787 O O . ASP A 1 227 ? 11.024 16.543 1.114 1.00 90.44 227 ASP A O 1
ATOM 1791 N N . VAL A 1 228 ? 9.235 16.048 -0.165 1.00 90.25 228 VAL A N 1
ATOM 1792 C CA . VAL A 1 228 ? 9.542 14.627 -0.383 1.00 90.25 228 VAL A CA 1
ATOM 1793 C C . VAL A 1 228 ? 10.822 14.416 -1.202 1.00 90.25 228 VAL A C 1
ATOM 1795 O O . VAL A 1 228 ? 11.364 13.312 -1.229 1.00 90.25 228 VAL A O 1
ATOM 1798 N N . HIS A 1 229 ? 11.341 15.461 -1.850 1.00 87.88 229 HIS A N 1
ATOM 1799 C CA . HIS A 1 229 ? 12.577 15.419 -2.632 1.00 87.88 229 HIS A CA 1
ATOM 1800 C C . HIS A 1 229 ? 13.807 15.862 -1.851 1.00 87.88 229 HIS A C 1
ATOM 1802 O O . HIS A 1 229 ? 14.913 15.829 -2.391 1.00 87.88 229 HIS A O 1
ATOM 1808 N N . SER A 1 230 ? 13.632 16.272 -0.594 1.00 88.00 230 SER A N 1
ATOM 1809 C CA . SER A 1 230 ? 14.727 16.752 0.239 1.00 88.00 230 SER A CA 1
ATOM 1810 C C . SER A 1 230 ? 15.855 15.723 0.320 1.00 88.00 230 SER A C 1
ATOM 1812 O O . SER A 1 230 ? 15.629 14.574 0.707 1.00 88.00 230 SER A O 1
ATOM 1814 N N . GLU A 1 231 ? 17.089 16.153 0.030 1.00 83.69 231 GLU A N 1
ATOM 1815 C CA . GLU A 1 231 ? 18.306 15.337 0.190 1.00 83.69 231 GLU A CA 1
ATOM 1816 C C . GLU A 1 231 ? 18.451 14.792 1.625 1.00 83.69 231 GLU A C 1
ATOM 1818 O O . GLU A 1 231 ? 19.052 13.733 1.843 1.00 83.69 231 GLU A O 1
ATOM 1823 N N . ASP A 1 232 ? 17.827 15.467 2.599 1.00 84.94 232 ASP A N 1
ATOM 1824 C CA . ASP A 1 232 ? 17.767 15.034 3.994 1.00 84.94 232 ASP A CA 1
ATOM 1825 C C . ASP A 1 232 ? 17.101 13.653 4.158 1.00 84.94 232 ASP A C 1
ATOM 1827 O O . ASP A 1 232 ? 17.419 12.913 5.083 1.00 84.94 232 ASP A O 1
ATOM 1831 N N . LEU A 1 233 ? 16.192 13.266 3.263 1.00 87.88 233 LEU A N 1
ATOM 1832 C CA . LEU A 1 233 ? 15.513 11.969 3.333 1.00 87.88 233 LEU A CA 1
ATOM 1833 C C . LEU A 1 233 ? 16.325 10.835 2.680 1.00 87.88 233 LEU A C 1
ATOM 1835 O O . LEU A 1 233 ? 16.049 9.658 2.910 1.00 87.88 233 LEU A O 1
ATOM 1839 N N . TYR A 1 234 ? 17.379 11.171 1.929 1.00 79.75 234 TYR A N 1
ATOM 1840 C CA . TYR A 1 234 ? 18.301 10.203 1.322 1.00 79.75 234 TYR A CA 1
ATOM 1841 C C . TYR A 1 234 ? 19.485 9.868 2.233 1.00 79.75 234 TYR A C 1
ATOM 1843 O O . TYR A 1 234 ? 20.170 8.867 2.022 1.00 79.75 234 TYR A O 1
ATOM 1851 N N . THR A 1 235 ? 19.762 10.707 3.234 1.00 68.94 235 THR A N 1
ATOM 1852 C CA . THR A 1 235 ? 20.974 10.616 4.052 1.00 68.94 235 THR A CA 1
ATOM 1853 C C . THR A 1 235 ? 20.634 10.441 5.535 1.00 68.94 235 THR A C 1
ATOM 1855 O O . THR A 1 235 ? 19.892 11.211 6.132 1.00 68.94 235 THR A O 1
ATOM 1858 N N . ARG A 1 236 ? 21.200 9.411 6.184 1.00 66.62 236 ARG A N 1
ATOM 1859 C CA . ARG A 1 236 ? 20.977 9.094 7.616 1.00 66.62 236 ARG A CA 1
ATOM 1860 C C . ARG A 1 236 ? 21.731 10.036 8.576 1.00 66.62 236 ARG A C 1
ATOM 1862 O O . ARG A 1 236 ? 22.184 9.620 9.639 1.00 66.62 236 ARG A O 1
ATOM 1869 N N . THR A 1 237 ? 21.972 11.284 8.189 1.00 61.69 237 THR A N 1
ATOM 1870 C CA . THR A 1 237 ? 23.004 12.134 8.808 1.00 61.69 237 THR A CA 1
ATOM 1871 C C . THR A 1 237 ? 22.517 13.009 9.964 1.00 61.69 237 THR A C 1
ATOM 1873 O O . THR A 1 237 ? 23.292 13.814 10.478 1.00 61.69 237 THR A O 1
ATOM 1876 N N . TYR A 1 238 ? 21.262 12.876 10.404 1.00 67.00 238 TYR A N 1
ATOM 1877 C CA . TYR A 1 238 ? 20.665 13.814 11.360 1.00 67.00 238 TYR A CA 1
ATOM 1878 C C . TYR A 1 238 ? 20.742 13.345 12.811 1.00 67.00 238 TYR A C 1
ATOM 1880 O O . TYR A 1 238 ? 20.284 12.269 13.180 1.00 67.00 238 TYR A O 1
ATOM 1888 N N . GLU A 1 239 ? 21.233 14.239 13.668 1.00 80.19 239 GLU A N 1
ATOM 1889 C CA . GLU A 1 239 ? 21.262 14.066 15.121 1.00 80.19 239 GLU A CA 1
ATOM 1890 C C . GLU A 1 239 ? 19.972 14.527 15.830 1.00 80.19 239 GLU A C 1
ATOM 1892 O O . GLU A 1 239 ? 19.967 14.642 17.062 1.00 80.19 239 GLU A O 1
ATOM 1897 N N . SER A 1 240 ? 18.878 14.805 15.105 1.00 89.81 240 SER A N 1
ATOM 1898 C CA . SER A 1 240 ? 17.641 15.277 15.746 1.00 89.81 240 SER A CA 1
ATOM 1899 C C . SER A 1 240 ? 17.107 14.251 16.756 1.00 89.81 240 SER A C 1
ATOM 1901 O O . SER A 1 240 ? 17.413 13.058 16.649 1.00 89.81 240 SER A O 1
ATOM 1903 N N . PRO A 1 241 ? 16.287 14.672 17.731 1.00 95.44 241 PRO A N 1
ATOM 1904 C CA . PRO A 1 241 ? 15.558 13.733 18.573 1.00 95.44 241 PRO A CA 1
ATOM 1905 C C . PRO A 1 241 ? 14.674 12.777 17.748 1.00 95.44 241 PRO A C 1
ATOM 1907 O O . PRO A 1 241 ? 14.404 13.058 16.568 1.00 95.44 241 PRO A O 1
ATOM 1910 N N . PRO A 1 242 ? 14.225 11.670 18.359 1.00 95.81 242 PRO A N 1
ATOM 1911 C CA . PRO A 1 242 ? 13.129 10.871 17.825 1.00 95.81 242 PRO A CA 1
ATOM 1912 C C . PRO A 1 242 ? 11.844 11.685 17.650 1.00 95.81 242 PRO A C 1
ATOM 1914 O O . PRO A 1 242 ? 11.691 12.758 18.241 1.00 95.81 242 PRO A O 1
ATOM 1917 N N . PHE A 1 243 ? 10.943 11.173 16.818 1.00 96.62 243 PHE A N 1
ATOM 1918 C CA . PHE A 1 243 ? 9.607 11.728 16.623 1.00 96.62 243 PHE A CA 1
ATOM 1919 C C . PHE A 1 243 ? 8.783 11.660 17.921 1.00 96.62 243 PHE A C 1
ATOM 1921 O O . PHE A 1 243 ? 8.901 10.699 18.680 1.00 96.62 243 PHE A O 1
ATOM 1928 N N . SER A 1 244 ? 7.932 12.663 18.156 1.00 96.94 244 SER A N 1
ATOM 1929 C CA . SER A 1 244 ? 6.919 12.649 19.216 1.00 96.94 244 SER A CA 1
ATOM 1930 C C . SER A 1 244 ? 5.543 12.949 18.633 1.00 96.94 244 SER A C 1
ATOM 1932 O O . SER A 1 244 ? 5.410 13.825 17.782 1.00 96.94 244 SER A O 1
ATOM 1934 N N . PHE A 1 245 ? 4.504 12.292 19.151 1.00 96.69 245 PHE A N 1
ATOM 1935 C CA . PHE A 1 245 ? 3.117 12.638 18.828 1.00 96.69 245 PHE A CA 1
ATOM 1936 C C . PHE A 1 245 ? 2.734 14.054 19.285 1.00 96.69 245 PHE A C 1
ATOM 1938 O O . PHE A 1 245 ? 1.835 14.648 18.695 1.00 96.69 245 PHE A O 1
ATOM 1945 N N . ASP A 1 246 ? 3.468 14.639 20.239 1.00 95.56 246 ASP A N 1
ATOM 1946 C CA . ASP A 1 246 ? 3.324 16.052 20.622 1.00 95.56 246 ASP A CA 1
ATOM 1947 C C . ASP A 1 246 ? 3.662 17.020 19.473 1.00 95.56 246 ASP A C 1
ATOM 1949 O O . ASP A 1 246 ? 3.291 18.193 19.519 1.00 95.56 246 ASP A O 1
ATOM 1953 N N . ASP A 1 247 ? 4.383 16.550 18.446 1.00 94.62 247 ASP A N 1
ATOM 1954 C CA . ASP A 1 247 ? 4.710 17.340 17.257 1.00 94.62 247 ASP A CA 1
ATOM 1955 C C . ASP A 1 247 ? 3.554 17.369 16.233 1.00 94.62 247 ASP A C 1
ATOM 1957 O O . ASP A 1 247 ? 3.624 18.113 15.250 1.00 94.62 247 ASP A O 1
ATOM 1961 N N . ILE A 1 248 ? 2.488 16.583 16.436 1.00 95.62 248 ILE A N 1
ATOM 1962 C CA . ILE A 1 248 ? 1.314 16.566 15.558 1.00 95.62 248 ILE A CA 1
ATOM 1963 C C . ILE A 1 248 ? 0.285 17.593 16.030 1.00 95.62 248 ILE A C 1
ATOM 1965 O O . ILE A 1 248 ? -0.245 17.515 17.137 1.00 95.62 248 ILE A O 1
ATOM 1969 N N . ASP A 1 249 ? -0.111 18.489 15.128 1.00 94.94 249 ASP A N 1
ATOM 1970 C CA . ASP A 1 249 ? -1.321 19.288 15.304 1.00 94.94 249 ASP A CA 1
ATOM 1971 C C . ASP A 1 249 ? -2.515 18.615 14.611 1.00 94.94 249 ASP A C 1
ATOM 1973 O O . ASP A 1 249 ? -2.787 18.834 13.426 1.00 94.94 249 ASP A O 1
ATOM 1977 N N . PHE A 1 250 ? -3.263 17.810 15.369 1.00 95.88 250 PHE A N 1
ATOM 1978 C CA . PHE A 1 250 ? -4.445 17.097 14.875 1.00 95.88 250 PHE A CA 1
ATOM 1979 C C . PHE A 1 250 ? -5.560 18.010 14.345 1.00 95.88 250 PHE A C 1
ATOM 1981 O O . PHE A 1 250 ? -6.451 17.530 13.634 1.00 95.88 250 PHE A O 1
ATOM 1988 N N . SER A 1 251 ? -5.548 19.303 14.688 1.00 94.94 251 SER A N 1
ATOM 1989 C CA . SER A 1 251 ? -6.538 20.270 14.204 1.00 94.94 251 SER A CA 1
ATOM 1990 C C . SER A 1 251 ? -6.299 20.689 12.749 1.00 94.94 251 SER A C 1
ATOM 1992 O O . SER A 1 251 ? -7.218 21.179 12.096 1.00 94.94 251 SER A O 1
ATOM 1994 N N . THR A 1 252 ? -5.096 20.444 12.218 1.00 94.12 252 THR A N 1
ATOM 1995 C CA . THR A 1 252 ? -4.736 20.760 10.824 1.00 94.12 252 THR A CA 1
ATOM 1996 C C . THR A 1 252 ? -5.271 19.749 9.811 1.00 94.12 252 THR A C 1
ATOM 1998 O O . THR A 1 252 ? -5.330 20.047 8.614 1.00 94.12 252 THR A O 1
ATOM 2001 N N . TYR A 1 253 ? -5.678 18.562 10.269 1.00 96.69 253 TYR A N 1
ATOM 2002 C CA . TYR A 1 253 ? -6.211 17.532 9.390 1.00 96.69 253 TYR A CA 1
ATOM 2003 C C . TYR A 1 253 ? -7.644 17.830 8.961 1.00 96.69 253 TYR A C 1
ATOM 2005 O O . TYR A 1 253 ? -8.530 18.053 9.789 1.00 96.69 253 TYR A O 1
ATOM 2013 N N . THR A 1 254 ? -7.888 17.734 7.657 1.00 97.50 254 THR A N 1
ATOM 2014 C CA . THR A 1 254 ? -9.238 17.704 7.096 1.00 97.50 254 THR A CA 1
ATOM 2015 C C . THR A 1 254 ? -9.696 16.256 6.986 1.00 97.50 254 THR A C 1
ATOM 2017 O O . THR A 1 254 ? -9.139 15.479 6.212 1.00 97.50 254 THR A O 1
ATOM 2020 N N . VAL A 1 255 ? -10.730 15.899 7.748 1.00 97.88 255 VAL A N 1
ATOM 2021 C CA . VAL A 1 255 ? -11.326 14.561 7.682 1.00 97.88 255 VAL A CA 1
ATOM 2022 C C . VAL A 1 255 ? -12.173 14.435 6.418 1.00 97.88 255 VAL A C 1
ATOM 2024 O O . VAL A 1 255 ? -13.047 15.265 6.164 1.00 97.88 255 VAL A O 1
ATOM 2027 N N . ILE A 1 256 ? -11.912 13.394 5.635 1.00 97.56 256 ILE A N 1
ATOM 2028 C CA . ILE A 1 256 ? -12.637 13.055 4.410 1.00 97.56 256 ILE A CA 1
ATOM 2029 C C . ILE A 1 256 ? -13.246 11.654 4.501 1.00 97.56 256 ILE A C 1
ATOM 2031 O O . ILE A 1 256 ? -12.829 10.843 5.323 1.00 97.56 256 ILE A O 1
ATOM 2035 N N . GLY A 1 257 ? -14.237 11.369 3.654 1.00 97.00 257 GLY A N 1
ATOM 2036 C CA . GLY A 1 257 ? -14.679 9.990 3.426 1.00 97.00 257 GLY A CA 1
ATOM 2037 C C . GLY A 1 257 ? -13.748 9.268 2.450 1.00 97.00 257 GLY A C 1
ATOM 2038 O O . GLY A 1 257 ? -13.133 9.925 1.604 1.00 97.00 257 GLY A O 1
ATOM 2039 N N . PHE A 1 258 ? -13.681 7.937 2.520 1.00 96.25 258 PHE A N 1
ATOM 2040 C CA . PHE A 1 258 ? -12.723 7.136 1.732 1.00 96.25 258 PHE A CA 1
ATOM 2041 C C . PHE A 1 258 ? -12.859 7.377 0.219 1.00 96.25 258 PHE A C 1
ATOM 2043 O O . PHE A 1 258 ? -11.874 7.481 -0.505 1.00 96.25 258 PHE A O 1
ATOM 2050 N N . ARG A 1 259 ? -14.085 7.578 -0.294 1.00 96.38 259 ARG A N 1
ATOM 2051 C CA . ARG A 1 259 ? -14.300 7.819 -1.732 1.00 96.38 259 ARG A CA 1
ATOM 2052 C C . ARG A 1 259 ? -13.558 9.059 -2.241 1.00 96.38 259 ARG A C 1
ATOM 2054 O O . ARG A 1 259 ? -13.227 9.111 -3.425 1.00 96.38 259 ARG A O 1
ATOM 2061 N N . ALA A 1 260 ? -13.320 10.048 -1.377 1.00 96.00 260 ALA A N 1
ATOM 2062 C CA . ALA A 1 260 ? -12.641 11.293 -1.724 1.00 96.00 260 ALA A CA 1
ATOM 2063 C C . ALA A 1 260 ? -11.107 11.162 -1.805 1.00 96.00 260 ALA A C 1
ATOM 2065 O O . ALA A 1 260 ? -10.447 12.135 -2.182 1.00 96.00 260 ALA A O 1
ATOM 2066 N N . GLU A 1 261 ? -10.544 9.998 -1.468 1.00 94.38 261 GLU A N 1
ATOM 2067 C CA . GLU A 1 261 ? -9.140 9.649 -1.737 1.00 94.38 261 GLU A CA 1
ATOM 2068 C C . GLU A 1 261 ? -8.896 9.431 -3.235 1.00 94.38 261 GLU A C 1
ATOM 2070 O O . GLU A 1 261 ? -7.804 9.674 -3.747 1.00 94.38 261 GLU A O 1
ATOM 2075 N N . TYR A 1 262 ? -9.944 9.039 -3.959 1.00 96.50 262 TYR A N 1
ATOM 2076 C CA . TYR A 1 262 ? -9.882 8.711 -5.374 1.00 96.50 262 TYR A CA 1
ATOM 2077 C C . TYR A 1 262 ? -10.548 9.799 -6.230 1.00 96.50 262 TYR A C 1
ATOM 2079 O O . TYR A 1 262 ? -11.573 10.369 -5.834 1.00 96.50 262 TYR A O 1
ATOM 2087 N N . PRO A 1 263 ? -10.066 10.053 -7.460 1.00 94.50 263 PRO A N 1
ATOM 2088 C CA . PRO A 1 263 ? -10.770 10.911 -8.409 1.00 94.50 263 PRO A CA 1
ATOM 2089 C C . PRO A 1 263 ? -12.203 10.426 -8.697 1.00 94.50 263 PRO A C 1
ATOM 2091 O O . PRO A 1 263 ? -12.515 9.235 -8.627 1.00 94.50 263 PRO A O 1
ATOM 2094 N N . GLN A 1 264 ? -13.109 11.357 -9.013 1.00 90.00 264 GLN A N 1
ATOM 2095 C CA . GLN A 1 264 ? -14.554 11.086 -9.101 1.00 90.00 264 GLN A CA 1
ATOM 2096 C C . GLN A 1 264 ? -14.937 10.046 -10.172 1.00 90.00 264 GLN A C 1
ATOM 2098 O O . GLN A 1 264 ? -15.938 9.356 -10.015 1.00 90.00 264 GLN A O 1
ATOM 2103 N N . GLU A 1 265 ? -14.145 9.903 -11.233 1.00 90.00 265 GLU A N 1
ATOM 2104 C CA . GLU A 1 265 ? -14.425 8.972 -12.337 1.00 90.00 265 GLU A CA 1
ATOM 2105 C C . GLU A 1 265 ? -13.855 7.560 -12.116 1.00 90.00 265 GLU A C 1
ATOM 2107 O O . GLU A 1 265 ? -14.105 6.664 -12.916 1.00 90.00 265 GLU A O 1
ATOM 2112 N N . TYR A 1 266 ? -13.095 7.338 -11.039 1.00 95.88 266 TYR A N 1
ATOM 2113 C CA . TYR A 1 266 ? -12.430 6.053 -10.812 1.00 95.88 266 TYR A CA 1
ATOM 2114 C C . TYR A 1 266 ? -13.431 4.980 -10.333 1.00 95.88 266 TYR A C 1
ATOM 2116 O O . TYR A 1 266 ? -14.387 5.319 -9.618 1.00 95.88 266 TYR A O 1
ATOM 2124 N N . PRO A 1 267 ? -13.223 3.699 -10.703 1.00 95.88 267 PRO A N 1
ATOM 2125 C CA . PRO A 1 267 ? -14.167 2.605 -10.469 1.00 95.88 267 PRO A CA 1
ATOM 2126 C C . PRO A 1 267 ? -14.083 2.065 -9.033 1.00 95.88 267 PRO A C 1
ATOM 2128 O O . PRO A 1 267 ? -13.602 0.966 -8.805 1.00 95.88 267 PRO A O 1
ATOM 2131 N N . VAL A 1 268 ? -14.509 2.853 -8.051 1.00 97.50 268 VAL A N 1
ATOM 2132 C CA . VAL A 1 268 ? -14.368 2.514 -6.626 1.00 97.50 268 VAL A CA 1
ATOM 2133 C C . VAL A 1 268 ? -15.559 1.682 -6.136 1.00 97.50 268 VAL A C 1
ATOM 2135 O O . VAL A 1 268 ? -16.696 2.138 -6.262 1.00 97.50 268 VAL A O 1
ATOM 2138 N N . PHE A 1 269 ? -15.299 0.519 -5.536 1.00 97.44 269 PHE A N 1
ATOM 2139 C CA . PHE A 1 269 ? -16.291 -0.285 -4.816 1.00 97.44 269 PHE A CA 1
ATOM 2140 C C . PHE A 1 269 ? -16.692 0.358 -3.481 1.00 97.44 269 PHE A C 1
ATOM 2142 O O . PHE A 1 269 ? -15.891 1.026 -2.821 1.00 97.44 269 PHE A O 1
ATOM 2149 N N . SER A 1 270 ? -17.931 0.128 -3.044 1.00 95.19 270 SER A N 1
ATOM 2150 C CA . SER A 1 270 ? -18.478 0.730 -1.819 1.00 95.19 270 SER A CA 1
ATOM 2151 C C . SER A 1 270 ? -17.765 0.314 -0.520 1.00 95.19 270 SER A C 1
ATOM 2153 O O . SER A 1 270 ? -17.740 1.093 0.446 1.00 95.19 270 SER A O 1
ATOM 2155 N N . TYR A 1 271 ? -17.187 -0.887 -0.475 1.00 96.94 271 TYR A N 1
ATOM 2156 C CA . TYR A 1 271 ? -16.527 -1.451 0.699 1.00 96.94 271 TYR A CA 1
ATOM 2157 C C . TYR A 1 271 ? -15.147 -2.065 0.424 1.00 96.94 271 TYR A C 1
ATOM 2159 O O . TYR A 1 271 ? -14.225 -1.805 1.196 1.00 96.94 271 TYR A O 1
ATOM 2167 N N . LEU A 1 272 ? -14.957 -2.825 -0.661 1.00 97.25 272 LEU A N 1
ATOM 2168 C CA . LEU A 1 272 ? -13.679 -3.499 -0.965 1.00 97.25 272 LEU A CA 1
ATOM 2169 C C . LEU A 1 272 ? -12.494 -2.527 -1.080 1.00 97.25 272 LEU A C 1
ATOM 2171 O O . LEU A 1 272 ? -11.368 -2.871 -0.714 1.00 97.25 272 LEU A O 1
ATOM 2175 N N . ASP A 1 273 ? -12.759 -1.299 -1.530 1.00 98.12 273 ASP A N 1
ATOM 2176 C CA . ASP A 1 273 ? -11.759 -0.238 -1.683 1.00 98.12 273 ASP A CA 1
ATOM 2177 C C . ASP A 1 273 ? -11.604 0.665 -0.453 1.00 98.12 273 ASP A C 1
ATOM 2179 O O . ASP A 1 273 ? -10.828 1.625 -0.487 1.00 98.12 273 ASP A O 1
ATOM 2183 N N . ARG A 1 274 ? -12.299 0.365 0.652 1.00 97.69 274 ARG A N 1
ATOM 2184 C CA . ARG A 1 274 ? -12.023 1.006 1.941 1.00 97.69 274 ARG A CA 1
ATOM 2185 C C . ARG A 1 274 ? -10.706 0.470 2.477 1.00 97.69 274 ARG A C 1
ATOM 2187 O O . ARG A 1 274 ? -10.563 -0.733 2.699 1.00 97.69 274 ARG A O 1
ATOM 2194 N N . ARG A 1 275 ? -9.753 1.368 2.703 1.00 97.81 275 ARG A N 1
ATOM 2195 C CA . ARG A 1 275 ? -8.408 1.036 3.175 1.00 97.81 275 ARG A CA 1
ATOM 2196 C C . ARG A 1 275 ? -8.117 1.765 4.477 1.00 97.81 275 ARG A C 1
ATOM 2198 O O . ARG A 1 275 ? -8.672 2.825 4.746 1.00 97.81 275 ARG A O 1
ATOM 2205 N N . LEU A 1 276 ? -7.237 1.181 5.279 1.00 98.38 276 LEU A N 1
ATOM 2206 C CA . LEU A 1 276 ? -6.560 1.871 6.368 1.00 98.38 276 LEU A CA 1
ATOM 2207 C C . LEU A 1 276 ? -5.118 2.108 5.922 1.00 98.38 276 LEU A C 1
ATOM 2209 O O . LEU A 1 276 ? -4.291 1.207 6.067 1.00 98.38 276 LEU A O 1
ATOM 2213 N N . LEU A 1 277 ? -4.798 3.277 5.358 1.00 98.19 277 LEU A N 1
ATOM 2214 C CA . LEU A 1 277 ? -3.418 3.546 4.948 1.00 98.19 277 LEU A CA 1
ATOM 2215 C C . LEU A 1 277 ? -2.484 3.549 6.174 1.00 98.19 277 LEU A C 1
ATOM 2217 O O . LEU A 1 277 ? -2.921 3.883 7.281 1.00 98.19 277 LEU A O 1
ATOM 2221 N N . PRO A 1 278 ? -1.200 3.166 6.024 1.00 98.12 278 PRO A N 1
ATOM 2222 C CA . PRO A 1 278 ? -0.286 3.091 7.157 1.00 98.12 278 PRO A CA 1
ATOM 2223 C C . PRO A 1 278 ? -0.096 4.436 7.832 1.00 98.12 278 PRO A C 1
ATOM 2225 O O . PRO A 1 278 ? -0.071 5.487 7.179 1.00 98.12 278 PRO A O 1
ATOM 2228 N N . ILE A 1 279 ? 0.193 4.396 9.131 1.00 97.88 279 ILE A N 1
ATOM 2229 C CA . ILE A 1 279 ? 0.546 5.607 9.874 1.00 97.88 279 ILE A CA 1
ATOM 2230 C C . ILE A 1 279 ? 1.773 6.320 9.279 1.00 97.88 279 ILE A C 1
ATOM 2232 O O . ILE A 1 279 ? 1.849 7.549 9.279 1.00 97.88 279 ILE A O 1
ATOM 2236 N N . ALA A 1 280 ? 2.691 5.558 8.677 1.00 96.81 280 ALA A N 1
ATOM 2237 C CA . ALA A 1 280 ? 3.841 6.094 7.961 1.00 96.81 280 ALA A CA 1
ATOM 2238 C C . ALA A 1 280 ? 3.439 7.050 6.823 1.00 96.81 280 ALA A C 1
ATOM 2240 O O . ALA A 1 280 ? 4.081 8.082 6.629 1.00 96.81 280 ALA A O 1
ATOM 2241 N N . SER A 1 281 ? 2.366 6.752 6.096 1.00 97.25 281 SER A N 1
ATOM 2242 C CA . SER A 1 281 ? 1.899 7.589 4.987 1.00 97.25 281 SER A CA 1
ATOM 2243 C C . SER A 1 281 ? 0.959 8.692 5.473 1.00 97.25 281 SER A C 1
ATOM 2245 O O . SER A 1 281 ? 1.092 9.842 5.057 1.00 97.25 281 SER A O 1
ATOM 2247 N N . THR A 1 282 ? 0.077 8.399 6.430 1.00 97.69 282 THR A N 1
ATOM 2248 C CA . THR A 1 282 ? -0.918 9.368 6.925 1.00 97.69 282 THR A CA 1
ATOM 2249 C C . THR A 1 282 ? -0.296 10.513 7.738 1.00 97.69 282 THR A C 1
ATOM 2251 O O . THR A 1 282 ? -0.745 11.657 7.647 1.00 97.69 282 THR A O 1
ATOM 2254 N N . LEU A 1 283 ? 0.810 10.275 8.456 1.00 97.50 283 LEU A N 1
ATOM 2255 C CA . LEU A 1 283 ? 1.603 11.342 9.092 1.00 97.50 283 LEU A CA 1
ATOM 2256 C C . LEU A 1 283 ? 2.254 12.294 8.070 1.00 97.50 283 LEU A C 1
ATOM 2258 O O . LEU A 1 283 ? 2.633 13.420 8.406 1.00 97.50 283 LEU A O 1
ATOM 2262 N N . LYS A 1 284 ? 2.388 11.846 6.819 1.00 96.19 284 LYS A N 1
ATOM 2263 C CA . LYS A 1 284 ? 3.084 12.529 5.721 1.00 96.19 284 LYS A CA 1
ATOM 2264 C C . LYS A 1 284 ? 2.145 12.890 4.562 1.00 96.19 284 LYS A C 1
ATOM 2266 O O . LYS A 1 284 ? 2.629 13.201 3.477 1.00 96.19 284 LYS A O 1
ATOM 2271 N N . SER A 1 285 ? 0.829 12.887 4.796 1.00 94.62 285 SER A N 1
ATOM 2272 C CA . SER A 1 285 ? -0.179 13.321 3.821 1.00 94.62 285 SER A CA 1
ATOM 2273 C C . SER A 1 285 ? 0.133 14.732 3.304 1.00 94.62 285 SER A C 1
ATOM 2275 O O . SER A 1 285 ? 0.377 15.658 4.086 1.00 94.62 285 SER A O 1
ATOM 2277 N N . SER A 1 286 ? 0.164 14.881 1.978 1.00 92.00 286 SER A N 1
ATOM 2278 C CA . SER A 1 286 ? 0.628 16.100 1.298 1.00 92.00 286 SER A CA 1
ATOM 2279 C C . SER A 1 286 ? -0.335 17.281 1.433 1.00 92.00 286 SER A C 1
ATOM 2281 O O . SER A 1 286 ? 0.097 18.433 1.479 1.00 92.00 286 SER A O 1
ATOM 2283 N N . ASP A 1 287 ? -1.633 17.001 1.529 1.00 90.94 287 ASP A N 1
ATOM 2284 C CA . ASP A 1 287 ? -2.721 17.977 1.612 1.00 90.94 287 ASP A CA 1
ATOM 2285 C C . ASP A 1 287 ? -3.413 17.973 2.985 1.00 90.94 287 ASP A C 1
ATOM 2287 O O . ASP A 1 287 ? -4.486 18.557 3.133 1.00 90.94 287 ASP A O 1
ATOM 2291 N N . THR A 1 288 ? -2.800 17.304 3.972 1.00 93.56 288 THR A N 1
ATOM 2292 C CA . THR A 1 288 ? -3.332 17.087 5.328 1.00 93.56 288 THR A CA 1
ATOM 2293 C C . THR A 1 288 ? -4.766 16.553 5.337 1.00 93.56 288 THR A C 1
ATOM 2295 O O . THR A 1 288 ? -5.541 16.826 6.258 1.00 93.56 288 THR A O 1
ATOM 2298 N N . ARG A 1 289 ? -5.139 15.765 4.326 1.00 95.50 289 ARG A N 1
ATOM 2299 C CA . ARG A 1 289 ? -6.411 15.040 4.293 1.00 95.50 289 ARG A CA 1
ATOM 2300 C C . ARG A 1 289 ? -6.198 13.603 4.732 1.00 95.50 289 ARG A C 1
ATOM 2302 O O . ARG A 1 289 ? -5.198 12.997 4.356 1.00 95.50 289 ARG A O 1
ATOM 2309 N N . LEU A 1 290 ? -7.128 13.111 5.546 1.00 97.19 290 LEU A N 1
ATOM 2310 C CA . LEU A 1 290 ? -7.144 11.761 6.112 1.00 97.19 290 LEU A CA 1
ATOM 2311 C C . LEU A 1 290 ? -8.581 11.275 6.254 1.00 97.19 290 LEU A C 1
ATOM 2313 O O . LEU A 1 290 ? -9.489 12.082 6.484 1.00 97.19 290 LEU A O 1
ATOM 2317 N N . THR A 1 291 ? -8.791 9.967 6.210 1.00 98.31 291 THR A N 1
ATOM 2318 C CA . THR A 1 291 ? -10.055 9.395 6.672 1.00 98.31 291 THR A CA 1
ATOM 2319 C C . THR A 1 291 ? -10.181 9.511 8.187 1.00 98.31 291 THR A C 1
ATOM 2321 O O . THR A 1 291 ? -9.209 9.698 8.930 1.00 98.31 291 THR A O 1
ATOM 2324 N N . GLN A 1 292 ? -11.411 9.395 8.686 1.00 98.25 292 GLN A N 1
ATOM 2325 C CA . GLN A 1 292 ? -11.632 9.418 10.128 1.00 98.25 292 GLN A CA 1
ATOM 2326 C C . GLN A 1 292 ? -10.956 8.229 10.834 1.00 98.25 292 GLN A C 1
ATOM 2328 O O . GLN A 1 292 ? -10.482 8.381 11.962 1.00 98.25 292 GLN A O 1
ATOM 2333 N N . LEU A 1 293 ? -10.883 7.074 10.165 1.00 98.69 293 LEU A N 1
ATOM 2334 C CA . LEU A 1 293 ? -10.232 5.879 10.691 1.00 98.69 293 LEU A CA 1
ATOM 2335 C C . LEU A 1 293 ? -8.730 6.104 10.880 1.00 98.69 293 LEU A C 1
ATOM 2337 O O . LEU A 1 293 ? -8.204 5.837 11.956 1.00 98.69 293 LEU A O 1
ATOM 2341 N N . GLU A 1 294 ? -8.058 6.683 9.889 1.00 98.69 294 GLU A N 1
ATOM 2342 C CA . GLU A 1 294 ? -6.623 6.992 9.941 1.00 98.69 294 GLU A CA 1
ATOM 2343 C C . GLU A 1 294 ? -6.274 7.995 11.041 1.00 98.69 294 GLU A C 1
ATOM 2345 O O . GLU A 1 294 ? -5.316 7.798 11.792 1.00 98.69 294 GLU A O 1
ATOM 2350 N N . LYS A 1 295 ? -7.085 9.050 11.195 1.00 98.19 295 LYS A N 1
ATOM 2351 C CA . LYS A 1 295 ? -6.934 9.991 12.313 1.00 98.19 295 LYS A CA 1
ATOM 2352 C C . LYS A 1 295 ? -7.142 9.292 13.661 1.00 98.19 295 LYS A C 1
ATOM 2354 O O . LYS A 1 295 ? -6.418 9.570 14.615 1.00 98.19 295 LYS A O 1
ATOM 2359 N N . GLY A 1 296 ? -8.096 8.360 13.726 1.00 98.25 296 GLY A N 1
ATOM 2360 C CA . GLY A 1 296 ? -8.317 7.494 14.883 1.00 98.25 296 GLY A CA 1
ATOM 2361 C C . GLY A 1 296 ? -7.091 6.647 15.222 1.00 98.25 296 GLY A C 1
ATOM 2362 O O . GLY A 1 296 ? -6.698 6.601 16.382 1.00 98.25 296 GLY A O 1
ATOM 2363 N N . VAL A 1 297 ? -6.439 6.048 14.224 1.00 98.50 297 VAL A N 1
ATOM 2364 C CA . VAL A 1 297 ? -5.206 5.262 14.402 1.00 98.50 297 VAL A CA 1
ATOM 2365 C C . VAL A 1 297 ? -4.052 6.125 14.913 1.00 98.50 297 VAL A C 1
ATOM 2367 O O . VAL A 1 297 ? -3.367 5.738 15.857 1.00 98.50 297 VAL A O 1
ATOM 2370 N N . GLN A 1 298 ? -3.858 7.328 14.366 1.00 98.19 298 GLN A N 1
ATOM 2371 C CA . GLN A 1 298 ? -2.842 8.249 14.889 1.00 98.19 298 GLN A CA 1
ATOM 2372 C C . GLN A 1 298 ? -3.100 8.619 16.356 1.00 98.19 298 GLN A C 1
ATOM 2374 O O . GLN A 1 298 ? -2.172 8.609 17.162 1.00 98.19 298 GLN A O 1
ATOM 2379 N N . ALA A 1 299 ? -4.353 8.899 16.723 1.00 97.25 299 ALA A N 1
ATOM 2380 C CA . ALA A 1 299 ? -4.728 9.182 18.108 1.00 97.25 299 ALA A CA 1
ATOM 2381 C C . ALA A 1 299 ? -4.587 7.954 19.027 1.00 97.25 299 ALA A C 1
ATOM 2383 O O . ALA A 1 299 ? -4.196 8.100 20.184 1.00 97.25 299 ALA A O 1
ATOM 2384 N N . TYR A 1 300 ? -4.858 6.751 18.511 1.00 97.69 300 TYR A N 1
ATOM 2385 C CA . TYR A 1 300 ? -4.671 5.488 19.227 1.00 97.69 300 TYR A CA 1
ATOM 2386 C C . TYR A 1 300 ? -3.205 5.325 19.640 1.00 97.69 300 TYR A C 1
ATOM 2388 O O . TYR A 1 300 ? -2.920 5.084 20.812 1.00 97.69 300 TYR A O 1
ATOM 2396 N N . PHE A 1 301 ? -2.271 5.555 18.711 1.00 97.81 301 PHE A N 1
ATOM 2397 C CA . PHE A 1 301 ? -0.841 5.486 19.014 1.00 97.81 301 PHE A CA 1
ATOM 2398 C C . PHE A 1 301 ? -0.340 6.653 19.868 1.00 97.81 301 PHE A C 1
ATOM 2400 O O . PHE A 1 301 ? 0.530 6.440 20.710 1.00 97.81 301 PHE A O 1
ATOM 2407 N N . ALA A 1 302 ? -0.911 7.852 19.721 1.00 95.75 302 ALA A N 1
ATOM 2408 C CA . ALA A 1 302 ? -0.580 8.993 20.575 1.00 95.75 302 ALA A CA 1
ATOM 2409 C C . ALA A 1 302 ? -0.917 8.743 22.058 1.00 95.75 302 ALA A C 1
ATOM 2411 O O . ALA A 1 302 ? -0.169 9.173 22.931 1.00 95.75 302 ALA A O 1
ATOM 2412 N N . GLY A 1 303 ? -2.015 8.031 22.343 1.00 90.88 303 GLY A N 1
ATOM 2413 C CA . GLY A 1 303 ? -2.436 7.656 23.702 1.00 90.88 303 GLY A CA 1
ATOM 2414 C C . GLY A 1 303 ? -1.920 6.293 24.186 1.00 90.88 303 GLY A C 1
ATOM 2415 O O . GLY A 1 303 ? -2.325 5.820 25.255 1.00 90.88 303 GLY A O 1
ATOM 2416 N N . ARG A 1 304 ? -1.064 5.620 23.405 1.00 84.94 304 ARG A N 1
ATOM 2417 C CA . ARG A 1 304 ? -0.593 4.263 23.706 1.00 84.94 304 ARG A CA 1
ATOM 2418 C C . ARG A 1 304 ? 0.179 4.236 25.028 1.00 84.94 304 ARG A C 1
ATOM 2420 O O . ARG A 1 304 ? 1.096 5.021 25.248 1.00 84.94 304 ARG A O 1
ATOM 2427 N N . GLY A 1 305 ? -0.180 3.297 25.905 1.00 75.75 305 GLY A N 1
ATOM 2428 C CA . GLY A 1 305 ? 0.432 3.128 27.230 1.00 75.75 305 GLY A CA 1
ATOM 2429 C C . GLY A 1 305 ? -0.277 3.864 28.374 1.00 75.75 305 GLY A C 1
ATOM 2430 O O . GLY A 1 305 ? 0.046 3.610 29.533 1.00 75.75 305 GLY A O 1
ATOM 2431 N N . GLU A 1 306 ? -1.269 4.716 28.088 1.00 79.56 306 GLU A N 1
ATOM 2432 C CA . GLU A 1 306 ? -2.091 5.349 29.129 1.00 79.56 306 GLU A CA 1
ATOM 2433 C C . GLU A 1 306 ? -3.252 4.453 29.573 1.00 79.56 306 GLU A C 1
ATOM 2435 O O . GLU A 1 306 ? -3.467 4.235 30.769 1.00 79.56 306 GLU A O 1
ATOM 2440 N N . LYS A 1 307 ? -4.009 3.939 28.598 1.00 79.69 307 LYS A N 1
ATOM 2441 C CA . LYS A 1 307 ? -5.121 3.002 28.772 1.00 79.69 307 LYS A CA 1
ATOM 2442 C C . LYS A 1 307 ? -5.230 2.114 27.541 1.00 79.69 307 LYS A C 1
ATOM 2444 O O . LYS A 1 307 ? -4.932 2.551 26.434 1.00 79.69 307 LYS A O 1
ATOM 2449 N N . GLU A 1 308 ? -5.702 0.894 27.740 1.00 89.69 308 GLU A N 1
ATOM 2450 C CA . GLU A 1 308 ? -6.085 0.024 26.634 1.00 89.69 308 GLU A CA 1
ATOM 2451 C C . GLU A 1 308 ? -7.326 0.600 25.942 1.00 89.69 308 GLU A C 1
ATOM 2453 O O . GLU A 1 308 ? -8.319 0.910 26.603 1.00 89.69 308 GLU A O 1
ATOM 2458 N N . MET A 1 309 ? -7.238 0.807 24.629 1.00 95.06 309 MET A N 1
ATOM 2459 C CA . MET A 1 309 ? -8.286 1.408 23.805 1.00 95.06 309 MET A CA 1
ATOM 2460 C C . MET A 1 309 ? -8.593 0.486 22.623 1.00 95.06 309 MET A C 1
ATOM 2462 O O . MET A 1 309 ? -7.731 -0.251 22.158 1.00 95.06 309 MET A O 1
ATOM 2466 N N . TYR A 1 310 ? -9.810 0.578 22.106 1.00 98.12 310 TYR A N 1
ATOM 2467 C CA . TYR A 1 310 ? -10.260 -0.053 20.872 1.00 98.12 310 TYR A CA 1
ATOM 2468 C C . TYR A 1 310 ? -10.663 1.016 19.866 1.00 98.12 310 TYR A C 1
ATOM 2470 O O . TYR A 1 310 ? -11.278 2.018 20.236 1.00 98.12 310 TYR A O 1
ATOM 2478 N N . LEU A 1 311 ? -10.371 0.778 18.592 1.00 98.56 311 LEU A N 1
ATOM 2479 C CA . LEU A 1 311 ? -10.971 1.512 17.488 1.00 98.56 311 LEU A CA 1
ATOM 2480 C C . LEU A 1 311 ? -12.335 0.903 17.178 1.00 98.56 311 LEU A C 1
ATOM 2482 O O . LEU A 1 311 ? -12.437 -0.299 16.951 1.00 98.56 311 LEU A O 1
ATOM 2486 N N . VAL A 1 312 ? -13.374 1.734 17.149 1.00 98.62 312 VAL A N 1
ATOM 2487 C CA . VAL A 1 312 ? -14.733 1.359 16.740 1.00 98.62 312 VAL A CA 1
ATOM 2488 C C . VAL A 1 312 ? -15.043 2.055 15.422 1.00 98.62 312 VAL A C 1
ATOM 2490 O O . VAL A 1 312 ? -15.241 3.270 15.401 1.00 98.62 312 VAL A O 1
ATOM 2493 N N . TYR A 1 313 ? -15.080 1.293 14.331 1.00 98.62 313 TYR A N 1
ATOM 2494 C CA . TYR A 1 313 ? -15.378 1.760 12.979 1.00 98.62 313 TYR A CA 1
ATOM 2495 C C . TYR A 1 313 ? -16.819 1.418 12.585 1.00 98.62 313 TYR A C 1
ATOM 2497 O O . TYR A 1 313 ? -17.285 0.285 12.754 1.00 98.62 313 TYR A O 1
ATOM 2505 N N . CYS A 1 314 ? -17.533 2.415 12.067 1.00 98.38 314 CYS A N 1
ATOM 2506 C CA . CYS A 1 314 ? -18.949 2.324 11.728 1.00 98.38 314 CYS A CA 1
ATOM 2507 C C . CYS A 1 314 ? -19.187 2.250 10.212 1.00 98.38 314 CYS A C 1
ATOM 2509 O O . CYS A 1 314 ? -18.361 2.670 9.401 1.00 98.38 314 CYS A O 1
ATOM 2511 N N . ASP A 1 315 ? -20.360 1.757 9.822 1.00 96.50 315 ASP A N 1
ATOM 2512 C CA . ASP A 1 315 ? -20.827 1.674 8.429 1.00 96.50 315 ASP A CA 1
ATOM 2513 C C . ASP A 1 315 ? -20.787 3.014 7.674 1.00 96.50 315 ASP A C 1
ATOM 2515 O O . ASP A 1 315 ? -20.382 3.072 6.508 1.00 96.50 315 ASP A O 1
ATOM 2519 N N . ASN A 1 316 ? -21.134 4.094 8.373 1.00 96.44 316 ASN A N 1
ATOM 2520 C CA . ASN A 1 316 ? -21.088 5.479 7.911 1.00 96.44 316 ASN A CA 1
ATOM 2521 C C . ASN A 1 316 ? -19.690 6.124 7.985 1.00 96.44 316 ASN A C 1
ATOM 2523 O O . ASN A 1 316 ? -19.590 7.345 7.908 1.00 96.44 316 ASN A O 1
ATOM 2527 N N . GLU A 1 317 ? -18.641 5.317 8.166 1.00 97.50 317 GLU A N 1
ATOM 2528 C CA . GLU A 1 317 ? -17.227 5.712 8.250 1.00 97.50 317 GLU A CA 1
ATOM 2529 C C . GLU A 1 317 ? -16.827 6.459 9.530 1.00 97.50 317 GLU A C 1
ATOM 2531 O O . GLU A 1 317 ? -15.640 6.744 9.731 1.00 97.50 317 GLU A O 1
ATOM 2536 N N . ASN A 1 318 ? -17.768 6.719 10.446 1.00 98.25 318 ASN A N 1
ATOM 2537 C CA . ASN A 1 318 ? -17.413 7.279 11.742 1.00 98.25 318 ASN A CA 1
ATOM 2538 C C . ASN A 1 318 ? -16.498 6.320 12.506 1.00 98.25 318 ASN A C 1
ATOM 2540 O O . ASN A 1 318 ? -16.727 5.112 12.558 1.00 98.25 318 ASN A O 1
ATOM 2544 N N . THR A 1 319 ? -15.479 6.885 13.147 1.00 98.62 319 THR A N 1
ATOM 2545 C CA . THR A 1 319 ? -14.526 6.143 13.977 1.00 98.62 319 THR A CA 1
ATOM 2546 C C . THR A 1 319 ? -14.441 6.741 15.373 1.00 98.62 319 THR A C 1
ATOM 2548 O O . THR A 1 319 ? -14.423 7.967 15.543 1.00 98.62 319 THR A O 1
ATOM 2551 N N . TYR A 1 320 ? -14.356 5.876 16.374 1.00 98.56 320 TYR A N 1
ATOM 2552 C CA . TYR A 1 320 ? -14.224 6.250 17.776 1.00 98.56 320 TYR A CA 1
ATOM 2553 C C . TYR A 1 320 ? -13.076 5.487 18.430 1.00 98.56 320 TYR A C 1
ATOM 2555 O O . TYR A 1 320 ? -12.770 4.372 18.015 1.00 98.56 320 TYR A O 1
ATOM 2563 N N . LEU A 1 321 ? -12.472 6.071 19.466 1.00 97.88 321 LEU A N 1
ATOM 2564 C CA . LEU A 1 321 ? -11.612 5.338 20.391 1.00 97.88 321 LEU A CA 1
ATOM 2565 C C . LEU A 1 321 ? -12.369 5.067 21.692 1.00 97.88 321 LEU A C 1
ATOM 2567 O O . LEU A 1 321 ? -12.941 5.995 22.275 1.00 97.88 321 LEU A O 1
ATOM 2571 N N . CYS A 1 322 ? -12.369 3.816 22.152 1.00 96.81 322 CYS A N 1
ATOM 2572 C CA . CYS A 1 322 ? -13.205 3.370 23.267 1.00 96.81 322 CYS A CA 1
ATOM 2573 C C . CYS A 1 322 ? -12.464 2.473 24.271 1.00 96.81 322 CYS A C 1
ATOM 2575 O O . CYS A 1 322 ? -11.654 1.647 23.874 1.00 96.81 322 CYS A O 1
ATOM 2577 N N . ASN A 1 323 ? -12.791 2.580 25.566 1.00 89.50 323 ASN A N 1
ATOM 2578 C CA . ASN A 1 323 ? -12.280 1.689 26.632 1.00 89.50 323 ASN A CA 1
ATOM 2579 C C . ASN A 1 323 ? -13.321 1.333 27.709 1.00 89.50 323 ASN A C 1
ATOM 2581 O O . ASN A 1 323 ? -12.995 1.167 28.883 1.00 89.50 323 ASN A O 1
ATOM 2585 N N . GLY A 1 324 ? -14.594 1.255 27.324 1.00 80.75 324 GLY A N 1
ATOM 2586 C CA . GLY A 1 324 ? -15.715 0.931 28.211 1.00 80.75 324 GLY A CA 1
ATOM 2587 C C . GLY A 1 324 ? -16.304 2.155 28.914 1.00 80.75 324 GLY A C 1
ATOM 2588 O O . GLY A 1 324 ? -17.515 2.342 28.878 1.00 80.75 324 GLY A O 1
ATOM 2589 N N . ASP A 1 325 ? -15.454 3.027 29.462 1.00 85.12 325 ASP A N 1
ATOM 2590 C CA . ASP A 1 325 ? -15.888 4.241 30.179 1.00 85.12 325 ASP A CA 1
ATOM 2591 C C . ASP A 1 325 ? -15.707 5.530 29.364 1.00 85.12 325 ASP A C 1
ATOM 2593 O O . ASP A 1 325 ? -16.271 6.575 29.693 1.00 85.12 325 ASP A O 1
ATOM 2597 N N . THR A 1 326 ? -14.888 5.477 28.314 1.00 92.25 326 THR A N 1
ATOM 2598 C CA . THR A 1 326 ? -14.542 6.628 27.474 1.00 92.25 326 THR A CA 1
ATOM 2599 C C . THR A 1 326 ? -14.936 6.341 26.034 1.00 92.25 326 THR A C 1
ATOM 2601 O O . THR A 1 326 ? -14.655 5.257 25.525 1.00 92.25 326 THR A O 1
ATOM 2604 N N . ILE A 1 327 ? -15.541 7.327 25.371 1.00 96.69 327 ILE A N 1
ATOM 2605 C CA . ILE A 1 327 ? -15.773 7.345 23.925 1.00 96.69 327 ILE A CA 1
ATOM 2606 C C . ILE A 1 327 ? -15.181 8.652 23.406 1.00 96.69 327 ILE A C 1
ATOM 2608 O O . ILE A 1 327 ? -15.592 9.727 23.838 1.00 96.69 327 ILE A O 1
ATOM 2612 N N . ILE A 1 328 ? -14.215 8.568 22.498 1.00 97.44 328 ILE A N 1
ATOM 2613 C CA . ILE A 1 328 ? -13.574 9.726 21.866 1.00 97.44 328 ILE A CA 1
ATOM 2614 C C . ILE A 1 328 ? -13.918 9.695 20.384 1.00 97.44 328 ILE A C 1
ATOM 2616 O O . ILE A 1 328 ? -13.662 8.697 19.713 1.00 97.44 328 ILE A O 1
ATOM 2620 N N . TRP A 1 329 ? -14.497 10.769 19.855 1.00 97.94 329 TRP A N 1
ATOM 2621 C CA . TRP A 1 329 ? -14.830 10.844 18.434 1.00 97.94 329 TRP A CA 1
ATOM 2622 C C . TRP A 1 329 ? -13.594 11.223 17.622 1.00 97.94 329 TRP A C 1
ATOM 2624 O O . TRP A 1 329 ? -13.075 12.329 17.767 1.00 97.94 329 TRP A O 1
ATOM 2634 N N . ALA A 1 330 ? -13.129 10.331 16.743 1.00 97.62 330 ALA A N 1
ATOM 2635 C CA . ALA A 1 330 ? -11.843 10.500 16.062 1.00 97.62 330 ALA A CA 1
ATOM 2636 C C . ALA A 1 330 ? -11.765 11.762 15.175 1.00 97.62 330 ALA A C 1
ATOM 2638 O O . ALA A 1 330 ? -10.679 12.293 14.955 1.00 97.62 330 ALA A O 1
ATOM 2639 N N . THR A 1 331 ? -12.904 12.295 14.711 1.00 95.69 331 THR A N 1
ATOM 2640 C CA . THR A 1 331 ? -12.946 13.541 13.926 1.00 95.69 331 THR A CA 1
ATOM 2641 C C . THR A 1 331 ? -12.385 14.728 14.696 1.00 95.69 331 THR A C 1
ATOM 2643 O O . THR A 1 331 ? -11.544 15.463 14.175 1.00 95.69 331 THR A O 1
ATOM 2646 N N . THR A 1 332 ? -12.851 14.928 15.929 1.00 96.00 332 THR A N 1
ATOM 2647 C CA . THR A 1 332 ? -12.499 16.092 16.756 1.00 96.00 332 THR A CA 1
ATOM 2648 C C . THR A 1 332 ? -11.507 15.759 17.861 1.00 96.00 332 THR A C 1
ATOM 2650 O O . THR A 1 332 ? -10.905 16.676 18.401 1.00 96.00 332 THR A O 1
ATOM 2653 N N . LEU A 1 333 ? -11.324 14.471 18.173 1.00 95.94 333 LEU A N 1
ATOM 2654 C CA . LEU A 1 333 ? -10.603 13.963 19.347 1.00 95.94 333 LEU A CA 1
ATOM 2655 C C . LEU A 1 333 ? -11.195 14.430 20.684 1.00 95.94 333 LEU A C 1
ATOM 2657 O O . LEU A 1 333 ? -10.525 14.416 21.711 1.00 95.94 333 LEU A O 1
ATOM 2661 N N . GLU A 1 334 ? -12.477 14.789 20.675 1.00 96.12 334 GLU A N 1
ATOM 2662 C CA . GLU A 1 334 ? -13.217 15.184 21.872 1.00 96.12 334 GLU A CA 1
ATOM 2663 C C . GLU A 1 334 ? -14.065 14.017 22.399 1.00 96.12 334 GLU A C 1
ATOM 2665 O O . GLU A 1 334 ? -14.470 13.142 21.617 1.00 96.12 334 GLU A O 1
ATOM 2670 N N . PRO A 1 335 ? -14.384 14.000 23.706 1.00 96.75 335 PRO A N 1
ATOM 2671 C CA . PRO A 1 335 ? -15.328 13.044 24.264 1.00 96.75 335 PRO A CA 1
ATOM 2672 C C . PRO A 1 335 ? -16.689 13.105 23.559 1.00 96.75 335 PRO A C 1
ATOM 2674 O O . PRO A 1 335 ? -17.228 14.184 23.307 1.00 96.75 335 PRO A O 1
ATOM 2677 N N . ALA A 1 336 ? -17.272 11.942 23.290 1.00 96.44 336 ALA A N 1
ATOM 2678 C CA . ALA A 1 336 ? -18.622 11.794 22.766 1.00 96.44 336 ALA A CA 1
ATOM 2679 C C . ALA A 1 336 ? -19.518 11.080 23.782 1.00 96.44 336 ALA A C 1
ATOM 2681 O O . ALA A 1 336 ? -19.073 10.197 24.511 1.00 96.44 336 ALA A O 1
ATOM 2682 N N . GLU A 1 337 ? -20.800 11.444 23.819 1.00 93.06 337 GLU A N 1
ATOM 2683 C CA . GLU A 1 337 ? -21.775 10.790 24.706 1.00 93.06 337 GLU A CA 1
ATOM 2684 C C . GLU A 1 337 ? -22.188 9.402 24.193 1.00 93.06 337 GLU A C 1
ATOM 2686 O O . GLU A 1 337 ? -22.535 8.527 24.982 1.00 93.06 337 GLU A O 1
ATOM 2691 N N . GLN A 1 338 ? -22.163 9.202 22.873 1.00 94.12 338 GLN A N 1
ATOM 2692 C CA . GLN A 1 338 ? -22.571 7.965 22.212 1.00 94.12 338 GLN A CA 1
ATOM 2693 C C . GLN A 1 338 ? -21.863 7.798 20.862 1.00 94.12 338 GLN A C 1
ATOM 2695 O O . GLN A 1 338 ? -21.424 8.775 20.248 1.00 94.12 338 GLN A O 1
ATOM 2700 N N . ILE A 1 339 ? -21.812 6.557 20.380 1.00 96.50 339 ILE A N 1
ATOM 2701 C CA . ILE A 1 339 ? -21.381 6.227 19.020 1.00 96.50 339 ILE A CA 1
ATOM 2702 C C . ILE A 1 339 ? -22.514 6.562 18.043 1.00 96.50 339 ILE A C 1
ATOM 2704 O O . ILE A 1 339 ? -23.670 6.206 18.264 1.00 96.50 339 ILE A O 1
ATOM 2708 N N . GLY A 1 340 ? -22.188 7.281 16.970 1.00 95.62 340 GLY A N 1
ATOM 2709 C CA . GLY A 1 340 ? -23.111 7.611 15.889 1.00 95.62 340 GLY A CA 1
ATOM 2710 C C . GLY A 1 340 ? -22.813 6.783 14.642 1.00 95.62 340 GLY A C 1
ATOM 2711 O O . GLY A 1 340 ? -21.759 6.954 14.036 1.00 95.62 340 GLY A O 1
ATOM 2712 N N . GLY A 1 341 ? -23.765 5.955 14.218 1.00 96.62 341 GLY A N 1
ATOM 2713 C CA . GLY A 1 341 ? -23.584 4.961 13.152 1.00 96.62 341 GLY A CA 1
ATOM 2714 C C . GLY A 1 341 ? -23.740 3.547 13.700 1.00 96.62 341 GLY A C 1
ATOM 2715 O O . GLY A 1 341 ? -24.006 3.378 14.891 1.00 96.62 341 GLY A O 1
ATOM 2716 N N . ASN A 1 342 ? -23.590 2.544 12.839 1.00 98.06 342 ASN A N 1
ATOM 2717 C CA . ASN A 1 342 ? -23.638 1.145 13.246 1.00 98.06 342 ASN A CA 1
ATOM 2718 C C . ASN A 1 342 ? -22.207 0.594 13.308 1.00 98.06 342 ASN A C 1
ATOM 2720 O O . ASN A 1 342 ? -21.553 0.551 12.261 1.00 98.06 342 ASN A O 1
ATOM 2724 N N . PRO A 1 343 ? -21.691 0.186 14.484 1.00 98.19 343 PRO A N 1
ATOM 2725 C CA . PRO A 1 343 ? -20.392 -0.471 14.574 1.00 98.19 343 PRO A CA 1
ATOM 2726 C C . PRO A 1 343 ? -20.356 -1.743 13.729 1.00 98.19 343 PRO A C 1
ATOM 2728 O O . PRO A 1 343 ? -21.187 -2.634 13.906 1.00 98.19 343 PRO A O 1
ATOM 2731 N N . ILE A 1 344 ? -19.375 -1.822 12.833 1.00 98.44 344 ILE A N 1
ATOM 2732 C CA . ILE A 1 344 ? -19.152 -2.981 11.953 1.00 98.44 344 ILE A CA 1
ATOM 2733 C C . ILE A 1 344 ? -17.778 -3.622 12.160 1.00 98.44 344 ILE A C 1
ATOM 2735 O O . ILE A 1 344 ? -17.572 -4.758 11.747 1.00 98.44 344 ILE A O 1
ATOM 2739 N N . LEU A 1 345 ? -16.847 -2.907 12.798 1.00 98.75 345 LEU A N 1
ATOM 2740 C CA . LEU A 1 345 ? -15.511 -3.385 13.137 1.00 98.75 345 LEU A CA 1
ATOM 2741 C C . LEU A 1 345 ? -15.069 -2.736 14.455 1.00 98.75 345 LEU A C 1
ATOM 2743 O O . LEU A 1 345 ? -15.083 -1.511 14.581 1.00 98.75 345 LEU A O 1
ATOM 2747 N N . ILE A 1 346 ? -14.673 -3.553 15.429 1.00 98.69 346 ILE A N 1
ATOM 2748 C CA . ILE A 1 346 ? -14.058 -3.116 16.686 1.00 98.69 346 ILE A CA 1
ATOM 2749 C C . ILE A 1 346 ? -12.746 -3.869 16.845 1.00 98.69 346 ILE A C 1
ATOM 2751 O O . ILE A 1 346 ? -12.753 -5.096 16.835 1.00 98.69 346 ILE A O 1
ATOM 2755 N N . PHE A 1 347 ? -11.628 -3.163 16.970 1.00 98.62 347 PHE A N 1
ATOM 2756 C CA . PHE A 1 347 ? -10.317 -3.806 17.006 1.00 98.62 347 PHE A CA 1
ATOM 2757 C C . PHE A 1 347 ? -9.254 -2.978 17.727 1.00 98.62 347 PHE A C 1
ATOM 2759 O O . PHE A 1 347 ? -9.331 -1.749 17.785 1.00 98.62 347 PHE A O 1
ATOM 2766 N N . ASN A 1 348 ? -8.266 -3.671 18.281 1.00 98.06 348 ASN A N 1
ATOM 2767 C CA . ASN A 1 348 ? -6.990 -3.120 18.730 1.00 98.06 348 ASN A CA 1
ATOM 2768 C C . ASN A 1 348 ? -5.847 -3.978 18.144 1.00 98.06 348 ASN A C 1
ATOM 2770 O O . ASN A 1 348 ? -6.055 -4.694 17.164 1.00 98.06 348 ASN A O 1
ATOM 2774 N N . GLU A 1 349 ? -4.634 -3.886 18.693 1.00 97.44 349 GLU A N 1
ATOM 2775 C CA . GLU A 1 349 ? -3.477 -4.665 18.219 1.00 97.44 349 GLU A CA 1
ATOM 2776 C C . GLU A 1 349 ? -3.598 -6.188 18.453 1.00 97.44 349 GLU A C 1
ATOM 2778 O O . GLU A 1 349 ? -2.817 -6.941 17.875 1.00 97.44 349 GLU A O 1
ATOM 2783 N N . GLU A 1 350 ? -4.550 -6.660 19.268 1.00 97.19 350 GLU A N 1
ATOM 2784 C CA . GLU A 1 350 ? -4.616 -8.059 19.732 1.00 97.19 350 GLU A CA 1
ATOM 2785 C C . GLU A 1 350 ? -5.962 -8.756 19.468 1.00 97.19 350 GLU A C 1
ATOM 2787 O O . GLU A 1 350 ? -6.009 -9.970 19.239 1.00 97.19 350 GLU A O 1
ATOM 2792 N N . HIS A 1 351 ? -7.071 -8.019 19.516 1.00 98.19 351 HIS A N 1
ATOM 2793 C CA . HIS A 1 351 ? -8.421 -8.571 19.553 1.00 98.19 351 HIS A CA 1
ATOM 2794 C C . HIS A 1 351 ? -9.362 -7.844 18.601 1.00 98.19 351 HIS A C 1
ATOM 2796 O O . HIS A 1 351 ? -9.317 -6.619 18.461 1.00 98.19 351 HIS A O 1
ATOM 2802 N N . VAL A 1 352 ? -10.249 -8.616 17.966 1.00 98.56 352 VAL A N 1
ATOM 2803 C CA . VAL A 1 352 ? -11.147 -8.127 16.918 1.00 98.56 352 VAL A CA 1
ATOM 2804 C C . VAL A 1 352 ? -12.570 -8.650 17.086 1.00 98.56 352 VAL A C 1
ATOM 2806 O O . VAL A 1 352 ? -12.806 -9.839 17.291 1.00 98.56 352 VAL A O 1
ATOM 2809 N N . TRP A 1 353 ? -13.540 -7.765 16.886 1.00 98.75 353 TRP A N 1
ATOM 2810 C CA . TRP A 1 353 ? -14.914 -8.097 16.536 1.00 98.75 353 TRP A CA 1
ATOM 2811 C C . TRP A 1 353 ? -15.216 -7.532 15.148 1.00 98.75 353 TRP A C 1
ATOM 2813 O O . TRP A 1 353 ? -15.249 -6.317 14.949 1.00 98.75 353 TRP A O 1
ATOM 2823 N N . TYR A 1 354 ? -15.401 -8.422 14.176 1.00 98.62 354 TYR A N 1
ATOM 2824 C CA . TYR A 1 354 ? -15.617 -8.082 12.776 1.00 98.62 354 TYR A CA 1
ATOM 2825 C C . TYR A 1 354 ? -16.564 -9.088 12.097 1.00 98.62 354 TYR A C 1
ATOM 2827 O O . TYR A 1 354 ? -16.122 -10.027 11.422 1.00 98.62 354 TYR A O 1
ATOM 2835 N N . PRO A 1 355 ? -17.888 -8.914 12.264 1.00 98.38 355 PRO A N 1
ATOM 2836 C CA . PRO A 1 355 ? -18.887 -9.878 11.798 1.00 98.38 355 PRO A CA 1
ATOM 2837 C C . PRO A 1 355 ? -18.864 -10.141 10.292 1.00 98.38 355 PRO A C 1
ATOM 2839 O O . PRO A 1 355 ? -19.083 -11.279 9.878 1.00 98.38 355 PRO A O 1
ATOM 2842 N N . LEU A 1 356 ? -18.539 -9.129 9.477 1.00 98.00 356 LEU A N 1
ATOM 2843 C CA . LEU A 1 356 ? -18.391 -9.287 8.027 1.00 98.00 356 LEU A CA 1
ATOM 2844 C C . LEU A 1 356 ? -17.391 -10.397 7.668 1.00 98.00 356 LEU A C 1
ATOM 2846 O O . LEU A 1 356 ? -17.643 -11.173 6.748 1.00 98.00 356 LEU A O 1
ATOM 2850 N N . MET A 1 357 ? -16.296 -10.502 8.425 1.00 98.31 357 MET A N 1
ATOM 2851 C CA . MET A 1 357 ? -15.215 -11.459 8.181 1.00 98.31 357 MET A CA 1
ATOM 2852 C C . MET A 1 357 ? -15.273 -12.696 9.089 1.00 98.31 357 MET A C 1
ATOM 2854 O O . MET A 1 357 ? -14.310 -13.462 9.161 1.00 98.31 357 MET A O 1
ATOM 2858 N N . GLU A 1 358 ? -16.403 -12.910 9.775 1.00 98.00 358 GLU A N 1
ATOM 2859 C CA . GLU A 1 358 ? -16.615 -14.026 10.708 1.00 98.00 358 GLU A CA 1
ATOM 2860 C C . GLU A 1 358 ? -15.519 -14.117 11.785 1.00 98.00 358 GLU A C 1
ATOM 2862 O O . GLU A 1 358 ? -15.052 -15.204 12.146 1.00 98.00 358 GLU A O 1
ATOM 2867 N N . ARG A 1 359 ? -15.084 -12.955 12.288 1.00 97.56 359 ARG A N 1
ATOM 2868 C CA . ARG A 1 359 ? -14.128 -12.844 13.391 1.00 97.56 359 ARG A CA 1
ATOM 2869 C C . ARG A 1 359 ? -14.811 -12.247 14.616 1.00 97.56 359 ARG A C 1
ATOM 2871 O O . ARG A 1 359 ? -15.397 -11.173 14.539 1.00 97.56 359 ARG A O 1
ATOM 2878 N N . ASP A 1 360 ? -14.721 -12.947 15.737 1.00 98.31 360 ASP A N 1
ATOM 2879 C CA . ASP A 1 360 ? -15.268 -12.517 17.021 1.00 98.31 360 ASP A CA 1
ATOM 2880 C C . ASP A 1 360 ? -14.362 -13.038 18.144 1.00 98.31 360 ASP A C 1
ATOM 2882 O O . ASP A 1 360 ? -14.289 -14.244 18.370 1.00 98.31 360 ASP A O 1
ATOM 2886 N N . ASP A 1 361 ? -13.642 -12.126 18.796 1.00 98.62 361 ASP A N 1
ATOM 2887 C CA . ASP A 1 361 ? -12.751 -12.403 19.926 1.00 98.62 361 ASP A CA 1
ATOM 2888 C C . ASP A 1 361 ? -13.365 -12.009 21.281 1.00 98.62 361 ASP A C 1
ATOM 2890 O O . ASP A 1 361 ? -12.658 -11.904 22.283 1.00 98.62 361 ASP A O 1
ATOM 2894 N N . THR A 1 362 ? -14.683 -11.790 21.357 1.00 98.12 362 THR A N 1
ATOM 2895 C CA . THR A 1 362 ? -15.359 -11.399 22.611 1.00 98.12 362 THR A CA 1
ATOM 2896 C C . THR A 1 362 ? -15.304 -12.470 23.707 1.00 98.12 362 THR A C 1
ATOM 2898 O O . THR A 1 362 ? -15.576 -12.184 24.872 1.00 98.12 362 THR A O 1
ATOM 2901 N N . ASP A 1 363 ? -14.955 -13.713 23.383 1.00 98.12 363 ASP A N 1
ATOM 2902 C CA . ASP A 1 363 ? -14.687 -14.767 24.363 1.00 98.12 363 ASP A CA 1
ATOM 2903 C C . ASP A 1 363 ? -13.245 -14.747 24.901 1.00 98.12 363 ASP A C 1
ATOM 2905 O O . ASP A 1 363 ? -12.965 -15.400 25.911 1.00 98.12 363 ASP A O 1
ATOM 2909 N N . LYS A 1 364 ? -12.347 -13.997 24.250 1.00 97.88 364 LYS A N 1
ATOM 2910 C CA . LYS A 1 364 ? -10.924 -13.871 24.597 1.00 97.88 364 LYS A CA 1
ATOM 2911 C C . LYS A 1 364 ? -10.615 -12.605 25.386 1.00 97.88 364 LYS A C 1
ATOM 2913 O O . LYS A 1 364 ? -9.703 -12.648 26.206 1.00 97.88 364 LYS A O 1
ATOM 2918 N N . ASP A 1 365 ? -11.380 -11.533 25.179 1.00 97.62 365 ASP A N 1
ATOM 2919 C CA . ASP A 1 365 ? -11.202 -10.271 25.896 1.00 97.62 365 ASP A CA 1
ATOM 2920 C C . ASP A 1 365 ? -12.509 -9.701 26.466 1.00 97.62 365 ASP A C 1
ATOM 2922 O O . ASP A 1 365 ? -13.497 -9.465 25.764 1.00 97.62 365 ASP A O 1
ATOM 2926 N N . GLU A 1 366 ? -12.506 -9.451 27.777 1.00 96.38 366 GLU A N 1
ATOM 2927 C CA . GLU A 1 366 ? -13.683 -8.953 28.493 1.00 96.38 366 GLU A CA 1
ATOM 2928 C C . GLU A 1 366 ? -13.956 -7.470 28.198 1.00 96.38 366 GLU A C 1
ATOM 2930 O O . GLU A 1 366 ? -15.117 -7.054 28.256 1.00 96.38 366 GLU A O 1
ATOM 2935 N N . LEU A 1 367 ? -12.937 -6.673 27.847 1.00 96.44 367 LEU A N 1
ATOM 2936 C CA . LEU A 1 367 ? -13.137 -5.274 27.465 1.00 96.44 367 LEU A CA 1
ATOM 2937 C C . LEU A 1 367 ? -13.818 -5.173 26.093 1.00 96.44 367 LEU A C 1
ATOM 2939 O O . LEU A 1 367 ? -14.834 -4.484 25.969 1.00 96.44 367 LEU A O 1
ATOM 2943 N N . LEU A 1 368 ? -13.343 -5.919 25.093 1.00 97.94 368 LEU A N 1
ATOM 2944 C CA . LEU A 1 368 ? -13.976 -6.048 23.781 1.00 97.94 368 LEU A CA 1
ATOM 2945 C C . LEU A 1 368 ? -15.422 -6.518 23.920 1.00 97.94 368 LEU A C 1
ATOM 2947 O O . LEU A 1 368 ? -16.335 -5.913 23.362 1.00 97.94 368 LEU A O 1
ATOM 2951 N N . LYS A 1 369 ? -15.659 -7.560 24.718 1.00 97.56 369 LYS A N 1
ATOM 2952 C CA . LYS A 1 369 ? -17.006 -8.060 25.005 1.00 97.56 369 LYS A CA 1
ATOM 2953 C C . LYS A 1 369 ? -17.908 -6.998 25.622 1.00 97.56 369 LYS A C 1
ATOM 2955 O O . LYS A 1 369 ? -19.073 -6.888 25.239 1.00 97.56 369 LYS A O 1
ATOM 2960 N N . ALA A 1 370 ? -17.404 -6.221 26.580 1.00 96.56 370 ALA A N 1
ATOM 2961 C CA . ALA A 1 370 ? -18.157 -5.125 27.179 1.00 96.56 370 ALA A CA 1
ATOM 2962 C C . ALA A 1 370 ? -18.498 -4.047 26.139 1.00 96.56 370 ALA A C 1
ATOM 2964 O O . ALA A 1 370 ? -19.642 -3.594 26.094 1.00 96.56 370 ALA A O 1
ATOM 2965 N N . LEU A 1 371 ? -17.547 -3.693 25.270 1.00 96.88 371 LEU A N 1
ATOM 2966 C CA . LEU A 1 371 ? -17.750 -2.736 24.183 1.00 96.88 371 LEU A CA 1
ATOM 2967 C C . LEU A 1 371 ? -18.792 -3.225 23.176 1.00 96.88 371 LEU A C 1
ATOM 2969 O O . LEU A 1 371 ? -19.750 -2.503 22.907 1.00 96.88 371 LEU A O 1
ATOM 2973 N N . VAL A 1 372 ? -18.660 -4.453 22.669 1.00 97.25 372 VAL A N 1
ATOM 2974 C CA . VAL A 1 372 ? -19.617 -5.058 21.729 1.00 97.25 372 VAL A CA 1
ATOM 2975 C C . VAL A 1 372 ? -21.018 -5.077 22.339 1.00 97.25 372 VAL A C 1
ATOM 2977 O O . VAL A 1 372 ? -21.959 -4.597 21.716 1.00 97.25 372 VAL A O 1
ATOM 2980 N N . ASN A 1 373 ? -21.167 -5.520 23.592 1.00 96.12 373 ASN A N 1
ATOM 2981 C CA . ASN A 1 373 ? -22.467 -5.519 24.275 1.00 96.12 373 ASN A CA 1
ATOM 2982 C C . ASN A 1 373 ? -23.059 -4.113 24.470 1.00 96.12 373 ASN A C 1
ATOM 2984 O O . ASN A 1 373 ? -24.278 -3.972 24.549 1.00 96.12 373 ASN A O 1
ATOM 2988 N N . ALA A 1 374 ? -22.214 -3.088 24.599 1.00 94.50 374 ALA A N 1
ATOM 2989 C CA . ALA A 1 374 ? -22.650 -1.717 24.830 1.00 94.50 374 ALA A CA 1
ATOM 2990 C C . ALA A 1 374 ? -23.027 -0.974 23.540 1.00 94.50 374 ALA A C 1
ATOM 2992 O O . ALA A 1 374 ? -23.913 -0.121 23.584 1.00 94.50 374 ALA A O 1
ATOM 2993 N N . CYS A 1 375 ? -22.355 -1.257 22.417 1.00 94.38 375 CYS A N 1
ATOM 2994 C CA . CYS A 1 375 ? -22.481 -0.448 21.201 1.00 94.38 375 CYS A CA 1
ATOM 2995 C C . CYS A 1 375 ? -22.917 -1.192 19.935 1.00 94.38 375 CYS A C 1
ATOM 2997 O O . CYS A 1 375 ? -23.338 -0.526 18.988 1.00 94.38 375 CYS A O 1
ATOM 2999 N N . ALA A 1 376 ? -22.849 -2.527 19.884 1.00 94.75 376 ALA A N 1
ATOM 3000 C CA . ALA A 1 376 ? -23.307 -3.263 18.711 1.00 94.75 376 ALA A CA 1
ATOM 3001 C C . ALA A 1 376 ? -24.806 -3.027 18.472 1.00 94.75 376 ALA A C 1
ATOM 3003 O O . ALA A 1 376 ? -25.608 -2.938 19.405 1.00 94.75 376 ALA A O 1
ATOM 3004 N N . THR A 1 377 ? -25.178 -2.930 17.199 1.00 95.69 377 THR A N 1
ATOM 3005 C CA . THR A 1 377 ? -26.570 -2.748 16.773 1.00 95.69 377 THR A CA 1
ATOM 3006 C C . THR A 1 377 ? -27.063 -3.988 16.030 1.00 95.69 377 THR A C 1
ATOM 3008 O O . THR A 1 377 ? -26.315 -4.941 15.830 1.00 95.69 377 THR A O 1
ATOM 3011 N N . GLU A 1 378 ? -28.316 -3.972 15.575 1.00 95.44 378 GLU A N 1
ATOM 3012 C CA . GLU A 1 378 ? -28.843 -5.011 14.678 1.00 95.44 378 GLU A CA 1
ATOM 3013 C C . GLU A 1 378 ? -28.159 -5.005 13.295 1.00 95.44 378 GLU A C 1
ATOM 3015 O O . GLU A 1 378 ? -28.229 -5.990 12.562 1.00 95.44 378 GLU A O 1
ATOM 3020 N N . VAL A 1 379 ? -27.505 -3.898 12.920 1.00 96.31 379 VAL A N 1
ATOM 3021 C CA . VAL A 1 379 ? -26.703 -3.781 11.699 1.00 96.31 379 VAL A CA 1
ATOM 3022 C C . VAL A 1 379 ? -25.235 -3.954 12.076 1.00 96.31 379 VAL A C 1
ATOM 3024 O O . VAL A 1 379 ? -24.640 -3.095 12.720 1.00 96.31 379 VAL A O 1
ATOM 3027 N N . THR A 1 380 ? -24.652 -5.079 11.679 1.00 94.69 380 THR A N 1
ATOM 3028 C CA . THR A 1 380 ? -23.262 -5.448 12.007 1.00 94.69 380 THR A CA 1
ATOM 3029 C C . THR A 1 380 ? -22.400 -5.709 10.774 1.00 94.69 380 THR A C 1
ATOM 3031 O O . THR A 1 380 ? -21.201 -5.957 10.879 1.00 94.69 380 THR A O 1
ATOM 3034 N N . VAL A 1 381 ? -23.017 -5.644 9.596 1.00 94.62 381 VAL A N 1
ATOM 3035 C CA . VAL A 1 381 ? -22.391 -5.832 8.291 1.00 94.62 381 VAL A CA 1
ATOM 3036 C C . VAL A 1 381 ? -22.735 -4.610 7.434 1.00 94.62 381 VAL A C 1
ATOM 3038 O O . VAL A 1 381 ? -23.910 -4.230 7.389 1.00 94.62 381 VAL A O 1
ATOM 3041 N N . PRO A 1 382 ? -21.747 -3.966 6.785 1.00 93.88 382 PRO A N 1
ATOM 3042 C CA . PRO A 1 382 ? -21.995 -2.851 5.875 1.00 93.88 382 PRO A CA 1
ATOM 3043 C C . PRO A 1 382 ? -22.855 -3.281 4.675 1.00 93.88 382 PRO A C 1
ATOM 3045 O O . PRO A 1 382 ? -22.893 -4.464 4.329 1.00 93.88 382 PRO A O 1
ATOM 3048 N N . PRO A 1 383 ? -23.524 -2.337 3.993 1.00 92.81 383 PRO A N 1
ATOM 3049 C CA . PRO A 1 383 ? -24.104 -2.623 2.688 1.00 92.81 383 PRO A CA 1
ATOM 3050 C C . PRO A 1 383 ? -22.993 -2.988 1.694 1.00 92.81 383 PRO A C 1
ATOM 3052 O O . PRO A 1 383 ? -21.980 -2.296 1.622 1.00 92.81 383 PRO A O 1
ATOM 3055 N N . LEU A 1 384 ? -23.212 -4.059 0.933 1.00 96.12 384 LEU A N 1
ATOM 3056 C CA . LEU A 1 384 ? -22.296 -4.563 -0.088 1.00 96.12 384 LEU A CA 1
ATOM 3057 C C . LEU A 1 384 ? -22.998 -4.603 -1.444 1.00 96.12 384 LEU A C 1
ATOM 3059 O O . LEU A 1 384 ? -24.187 -4.934 -1.528 1.00 96.12 384 LEU A O 1
ATOM 3063 N N . GLU A 1 385 ? -22.260 -4.286 -2.499 1.00 95.31 385 GLU A N 1
ATOM 3064 C CA . GLU A 1 385 ? -22.697 -4.465 -3.881 1.00 95.31 385 GLU A CA 1
ATOM 3065 C C . GLU A 1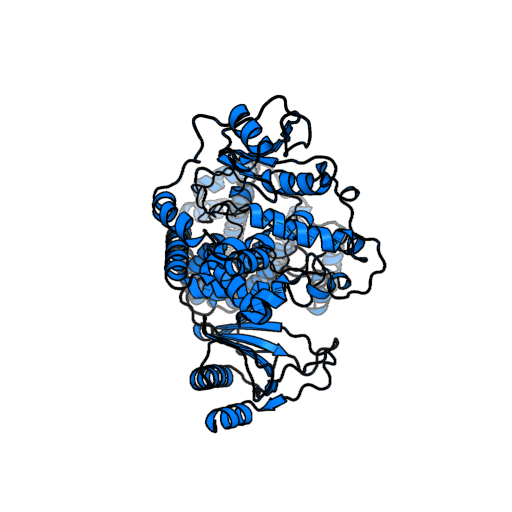 385 ? -22.710 -5.954 -4.275 1.00 95.31 385 GLU A C 1
ATOM 3067 O O . GLU A 1 385 ? -22.130 -6.804 -3.598 1.00 95.31 385 GLU A O 1
ATOM 3072 N N . GLU A 1 386 ? -23.384 -6.295 -5.380 1.00 95.44 386 GLU A N 1
ATOM 3073 C CA . GLU A 1 386 ? -23.496 -7.687 -5.855 1.00 95.44 386 GLU A CA 1
ATOM 3074 C C . GLU A 1 386 ? -22.121 -8.323 -6.105 1.00 95.44 386 GLU A C 1
ATOM 3076 O O . GLU A 1 386 ? -21.882 -9.462 -5.703 1.00 95.44 386 GLU A O 1
ATOM 3081 N N . ASP A 1 387 ? -21.206 -7.560 -6.705 1.00 93.56 387 ASP A N 1
ATOM 3082 C CA . ASP A 1 387 ? -19.842 -8.014 -6.976 1.00 93.56 387 ASP A CA 1
ATOM 3083 C C . ASP A 1 387 ? -19.043 -8.211 -5.675 1.00 93.56 387 ASP A C 1
ATOM 3085 O O . ASP A 1 387 ? -18.315 -9.192 -5.539 1.00 93.56 387 ASP A O 1
ATOM 3089 N N . GLU A 1 388 ? -19.237 -7.353 -4.670 1.00 97.12 388 GLU A N 1
ATOM 3090 C CA . GLU A 1 388 ? -18.571 -7.482 -3.367 1.00 97.12 388 GLU A CA 1
ATOM 3091 C C . GLU A 1 388 ? -19.079 -8.699 -2.583 1.00 97.12 388 GLU A C 1
ATOM 3093 O O . GLU A 1 388 ? -18.295 -9.443 -1.989 1.00 97.12 388 GLU A O 1
ATOM 3098 N N . LEU A 1 389 ? -20.392 -8.952 -2.631 1.00 96.94 389 LEU A N 1
ATOM 3099 C CA . LEU A 1 389 ? -21.005 -10.150 -2.054 1.00 96.94 389 LEU A CA 1
ATOM 3100 C C . LEU A 1 389 ? -20.466 -11.431 -2.695 1.00 96.94 389 LEU A C 1
ATOM 3102 O O . LEU A 1 389 ? -20.280 -12.425 -1.994 1.00 96.94 389 LEU A O 1
ATOM 3106 N N . ALA A 1 390 ? -20.199 -11.412 -4.003 1.00 97.06 390 ALA A N 1
ATOM 3107 C CA . ALA A 1 390 ? -19.667 -12.566 -4.720 1.00 97.06 390 ALA A CA 1
ATOM 3108 C C . ALA A 1 390 ? -18.245 -12.950 -4.269 1.00 97.06 390 ALA A C 1
ATOM 3110 O O . ALA A 1 390 ? -17.881 -14.124 -4.342 1.00 97.06 390 ALA A O 1
ATOM 3111 N N . PHE A 1 391 ? -17.455 -11.991 -3.778 1.00 97.94 391 PHE A N 1
ATOM 3112 C CA . PHE A 1 391 ? -16.080 -12.221 -3.321 1.00 97.94 391 PHE A CA 1
ATOM 3113 C C . PHE A 1 391 ? -15.967 -12.547 -1.826 1.00 97.94 391 PHE A C 1
ATOM 3115 O O . PHE A 1 391 ? -14.979 -13.149 -1.401 1.00 97.94 391 PHE A O 1
ATOM 3122 N N . LEU A 1 392 ? -16.968 -12.178 -1.024 1.00 97.56 392 LEU A N 1
ATOM 3123 C CA . LEU A 1 392 ? -16.887 -12.174 0.436 1.00 97.56 392 LEU A CA 1
ATOM 3124 C C . LEU A 1 392 ? -16.494 -13.526 1.053 1.00 97.56 392 LEU A C 1
ATOM 3126 O O . LEU A 1 392 ? -15.578 -13.586 1.874 1.00 97.56 392 LEU A O 1
ATOM 3130 N N . ASP A 1 393 ? -17.173 -14.611 0.677 1.00 97.38 393 ASP A N 1
ATOM 3131 C CA . ASP A 1 393 ? -16.914 -15.929 1.275 1.00 97.38 393 ASP A CA 1
ATOM 3132 C C . ASP A 1 393 ? -15.491 -16.416 0.996 1.00 97.38 393 ASP A C 1
ATOM 3134 O O . ASP A 1 393 ? -14.856 -17.054 1.841 1.00 97.38 393 ASP A O 1
ATOM 3138 N N . GLU A 1 394 ? -14.959 -16.052 -0.165 1.00 97.75 394 GLU A N 1
ATOM 3139 C CA . GLU A 1 394 ? -13.607 -16.407 -0.537 1.00 97.75 394 GLU A CA 1
ATOM 3140 C C . GLU A 1 394 ? -12.572 -15.545 0.189 1.00 97.75 394 GLU A C 1
ATOM 3142 O O . GLU A 1 394 ? -11.599 -16.081 0.722 1.00 97.75 394 GLU A O 1
ATOM 3147 N N . LEU A 1 395 ? -12.823 -14.237 0.315 1.00 97.94 395 LEU A N 1
ATOM 3148 C CA . LEU A 1 395 ? -11.986 -13.318 1.091 1.00 97.94 395 LEU A CA 1
ATOM 3149 C C . LEU A 1 395 ? -11.848 -13.778 2.547 1.00 97.94 395 LEU A C 1
ATOM 3151 O O . LEU A 1 395 ? -10.730 -13.837 3.066 1.00 97.94 395 LEU A O 1
ATOM 3155 N N . LYS A 1 396 ? -12.945 -14.198 3.195 1.00 97.62 396 LYS A N 1
ATOM 3156 C CA . LYS A 1 396 ? -12.922 -14.773 4.556 1.00 97.62 396 LYS A CA 1
ATOM 3157 C C . LYS A 1 396 ? -11.991 -15.979 4.672 1.00 97.62 396 LYS A C 1
ATOM 3159 O O . LYS A 1 396 ? -11.365 -16.185 5.715 1.00 97.62 396 LYS A O 1
ATOM 3164 N N . ARG A 1 397 ? -11.933 -16.806 3.625 1.00 96.44 397 ARG A N 1
ATOM 3165 C CA . ARG A 1 397 ? -11.144 -18.039 3.594 1.00 96.44 397 ARG A CA 1
ATOM 3166 C C . ARG A 1 397 ? -9.666 -17.747 3.357 1.00 96.44 397 ARG A C 1
ATOM 3168 O O . ARG A 1 397 ? -8.831 -18.222 4.126 1.00 96.44 397 ARG A O 1
ATOM 3175 N N . ILE A 1 398 ? -9.342 -16.990 2.309 1.00 96.56 398 ILE A N 1
ATOM 3176 C CA . ILE A 1 398 ? -7.951 -16.747 1.889 1.00 96.56 398 ILE A CA 1
ATOM 3177 C C . ILE A 1 398 ? -7.215 -15.806 2.842 1.00 96.56 398 ILE A C 1
ATOM 3179 O O . ILE A 1 398 ? -6.024 -15.982 3.063 1.00 96.56 398 ILE A O 1
ATOM 3183 N N . THR A 1 399 ? -7.915 -14.864 3.478 1.00 97.56 399 THR A N 1
ATOM 3184 C CA . THR A 1 399 ? -7.305 -13.939 4.449 1.00 97.56 399 THR A CA 1
ATOM 3185 C C . THR A 1 399 ? -7.253 -14.510 5.870 1.00 97.56 399 THR A C 1
ATOM 3187 O O . THR A 1 399 ? -6.976 -13.782 6.806 1.00 97.56 399 THR A O 1
ATOM 3190 N N . GLY A 1 400 ? -7.511 -15.807 6.075 1.00 95.75 400 GLY A N 1
ATOM 3191 C CA . GLY A 1 400 ? -7.588 -16.406 7.414 1.00 95.75 400 GLY A CA 1
ATOM 3192 C C . GLY A 1 400 ? -6.267 -16.810 8.083 1.00 95.75 400 GLY A C 1
ATOM 3193 O O . GLY A 1 400 ? -6.330 -17.372 9.170 1.00 95.75 400 GLY A O 1
ATOM 3194 N N . LEU A 1 401 ? -5.118 -16.606 7.424 1.00 93.69 401 LEU A N 1
ATOM 3195 C CA . LEU A 1 401 ? -3.745 -16.802 7.937 1.00 93.69 401 LEU A CA 1
ATOM 3196 C C . LEU A 1 401 ? -3.566 -17.976 8.934 1.00 93.69 401 LEU A C 1
ATOM 3198 O O . LEU A 1 401 ? -3.296 -17.770 10.112 1.00 93.69 401 LEU A O 1
ATOM 3202 N N . PRO A 1 402 ? -3.680 -19.243 8.494 1.00 90.56 402 PRO A N 1
ATOM 3203 C CA . PRO A 1 402 ? -3.718 -20.398 9.401 1.00 90.56 402 PRO A CA 1
ATOM 3204 C C . PRO A 1 402 ? -2.365 -20.779 10.038 1.00 90.56 402 PRO A C 1
ATOM 3206 O O . PRO A 1 402 ? -2.282 -21.811 10.708 1.00 90.56 402 PRO A O 1
ATOM 3209 N N . SER A 1 403 ? -1.291 -20.027 9.792 1.00 91.25 403 SER A N 1
ATOM 3210 C CA . SER A 1 403 ? 0.060 -20.331 10.271 1.00 91.25 403 SER A CA 1
ATOM 3211 C C . SER A 1 403 ? 0.795 -19.069 10.713 1.00 91.25 403 SER A C 1
ATOM 3213 O O . SER A 1 403 ? 0.596 -18.005 10.134 1.00 91.25 403 SER A O 1
ATOM 3215 N N . HIS A 1 404 ? 1.722 -19.217 11.665 1.00 91.69 404 HIS A N 1
ATOM 3216 C CA . HIS A 1 404 ? 2.589 -18.119 12.109 1.00 91.69 404 HIS A CA 1
ATOM 3217 C C . HIS A 1 404 ? 3.413 -17.509 10.972 1.00 91.69 404 HIS A C 1
ATOM 3219 O O . HIS A 1 404 ? 3.563 -16.299 10.911 1.00 91.69 404 HIS A O 1
ATOM 3225 N N . LEU A 1 405 ? 3.877 -18.323 10.015 1.00 92.00 405 LEU A N 1
ATOM 3226 C CA . LEU A 1 405 ? 4.544 -17.799 8.820 1.00 92.00 405 LEU A CA 1
ATOM 3227 C C . LEU A 1 405 ? 3.607 -16.897 7.996 1.00 92.00 405 LEU A C 1
ATOM 3229 O O . LEU A 1 405 ? 4.047 -15.891 7.453 1.00 92.00 405 LEU A O 1
ATOM 3233 N N . GLY A 1 406 ? 2.321 -17.247 7.894 1.00 93.69 406 GLY A N 1
ATOM 3234 C CA . GLY A 1 406 ? 1.322 -16.416 7.222 1.00 93.69 406 GLY A CA 1
ATOM 3235 C C . GLY A 1 406 ? 1.072 -15.095 7.954 1.00 93.69 406 GLY A C 1
ATOM 3236 O O . GLY A 1 406 ? 0.983 -14.058 7.303 1.00 93.69 406 GLY A O 1
ATOM 3237 N N . GLU A 1 407 ? 1.006 -15.129 9.287 1.00 94.94 407 GLU A N 1
ATOM 3238 C CA . GLU A 1 407 ? 0.917 -13.937 10.145 1.00 94.94 407 GLU A CA 1
ATOM 3239 C C . GLU A 1 407 ? 2.144 -13.028 9.964 1.00 94.94 407 GLU A C 1
ATOM 3241 O O . GLU A 1 407 ? 1.988 -11.846 9.663 1.00 94.94 407 GLU A O 1
ATOM 3246 N N . ASP A 1 408 ? 3.355 -13.588 10.032 1.00 94.25 408 ASP A N 1
ATOM 3247 C CA . ASP A 1 408 ? 4.622 -12.876 9.824 1.00 94.25 408 ASP A CA 1
ATOM 3248 C C . ASP A 1 408 ? 4.698 -12.231 8.434 1.00 94.25 408 ASP A C 1
ATOM 3250 O O . ASP A 1 408 ? 5.020 -11.048 8.295 1.00 94.25 408 ASP A O 1
ATOM 3254 N N . MET A 1 409 ? 4.349 -12.985 7.389 1.00 94.44 409 MET A N 1
ATOM 3255 C CA . MET A 1 409 ? 4.320 -12.481 6.017 1.00 94.44 409 MET A CA 1
ATOM 3256 C C . MET A 1 409 ? 3.272 -11.382 5.833 1.00 94.44 409 MET A C 1
ATOM 3258 O O . MET A 1 409 ? 3.537 -10.402 5.137 1.00 94.44 409 MET A O 1
ATOM 3262 N N . ALA A 1 410 ? 2.091 -11.509 6.444 1.00 96.56 410 ALA A N 1
ATOM 3263 C CA . ALA A 1 410 ? 1.058 -10.478 6.407 1.00 96.56 410 ALA A CA 1
ATOM 3264 C C . ALA A 1 410 ? 1.498 -9.205 7.144 1.00 96.56 410 ALA A C 1
ATOM 3266 O O . ALA A 1 410 ? 1.277 -8.109 6.630 1.00 96.56 410 ALA A O 1
ATOM 3267 N N . LEU A 1 411 ? 2.179 -9.344 8.283 1.00 96.06 411 LEU A N 1
ATOM 3268 C CA . LEU A 1 411 ? 2.734 -8.240 9.062 1.00 96.06 411 LEU A CA 1
ATOM 3269 C C . LEU A 1 411 ? 3.826 -7.490 8.291 1.00 96.06 411 LEU A C 1
ATOM 3271 O O . LEU A 1 411 ? 3.725 -6.273 8.122 1.00 96.06 411 LEU A O 1
ATOM 3275 N N . LEU A 1 412 ? 4.814 -8.199 7.730 1.00 94.38 412 LEU A N 1
ATOM 3276 C CA . LEU A 1 412 ? 5.817 -7.583 6.851 1.00 94.38 412 LEU A CA 1
ATOM 3277 C C . LEU A 1 412 ? 5.162 -6.948 5.621 1.00 94.38 412 LEU A C 1
ATOM 3279 O O . LEU A 1 412 ? 5.547 -5.857 5.208 1.00 94.38 412 LEU A O 1
ATOM 3283 N N . SER A 1 413 ? 4.138 -7.583 5.051 1.00 95.81 413 SER A N 1
ATOM 3284 C CA . SER A 1 413 ? 3.431 -7.046 3.886 1.00 95.81 413 SER A CA 1
ATOM 3285 C C . SER A 1 413 ? 2.621 -5.790 4.202 1.00 95.81 413 SER A C 1
ATOM 3287 O O . SER A 1 413 ? 2.548 -4.894 3.366 1.00 95.81 413 SER A O 1
ATOM 3289 N N . ALA A 1 414 ? 2.040 -5.687 5.397 1.00 97.38 414 ALA A N 1
ATOM 3290 C CA . ALA A 1 414 ? 1.326 -4.500 5.858 1.00 97.38 414 ALA A CA 1
ATOM 3291 C C . ALA A 1 414 ? 2.271 -3.350 6.253 1.00 97.38 414 ALA A C 1
ATOM 3293 O O . ALA A 1 414 ? 1.900 -2.185 6.089 1.00 97.38 414 ALA A O 1
ATOM 3294 N N . LEU A 1 415 ? 3.475 -3.669 6.746 1.00 95.31 415 LEU A N 1
ATOM 3295 C CA . LEU A 1 415 ? 4.529 -2.701 7.072 1.00 95.31 415 LEU A CA 1
ATOM 3296 C C . LEU A 1 415 ? 5.274 -2.204 5.821 1.00 95.31 415 LEU A C 1
ATOM 3298 O O . LEU A 1 415 ? 5.687 -1.050 5.771 1.00 95.31 415 LEU A O 1
ATOM 3302 N N . ARG A 1 416 ? 5.447 -3.078 4.820 1.00 94.00 416 ARG A N 1
ATOM 3303 C CA . ARG A 1 416 ? 6.251 -2.869 3.599 1.00 94.00 416 ARG A CA 1
ATOM 3304 C C . ARG A 1 416 ? 7.644 -2.305 3.879 1.00 94.00 416 ARG A C 1
ATOM 3306 O O . ARG A 1 416 ? 8.036 -1.300 3.282 1.00 94.00 416 ARG A O 1
ATOM 3313 N N . PRO A 1 417 ? 8.404 -2.927 4.784 1.00 90.12 417 PRO A N 1
ATOM 3314 C CA . PRO A 1 417 ? 9.734 -2.452 5.098 1.00 90.12 417 PRO A CA 1
ATOM 3315 C C . PRO A 1 417 ? 10.648 -2.539 3.870 1.00 90.12 417 PRO A C 1
ATOM 3317 O O . PRO A 1 417 ? 10.574 -3.482 3.074 1.00 90.12 417 PRO A O 1
ATOM 3320 N N . VAL A 1 418 ? 11.523 -1.546 3.723 1.00 85.44 418 VAL A N 1
ATOM 3321 C CA . VAL A 1 418 ? 12.611 -1.604 2.739 1.00 85.44 418 VAL A CA 1
ATOM 3322 C C . VAL A 1 418 ? 13.796 -2.364 3.365 1.00 85.44 418 VAL A C 1
ATOM 3324 O O . VAL A 1 418 ? 13.657 -3.124 4.323 1.00 85.44 418 VAL A O 1
ATOM 3327 N N . TRP A 1 419 ? 14.991 -2.202 2.811 1.00 74.75 419 TRP A N 1
ATOM 3328 C CA . TRP A 1 419 ? 16.216 -2.780 3.342 1.00 74.75 419 TRP A CA 1
ATOM 3329 C C . TRP A 1 419 ? 16.568 -2.158 4.690 1.00 74.75 419 TRP A C 1
ATOM 3331 O O . TRP A 1 419 ? 16.502 -0.944 4.843 1.00 74.75 419 TRP A O 1
ATOM 3341 N N . ASN A 1 420 ? 17.147 -2.953 5.587 1.00 72.75 420 ASN A N 1
ATOM 3342 C CA . ASN A 1 420 ? 17.697 -2.500 6.859 1.00 72.75 420 ASN A CA 1
ATOM 3343 C C . ASN A 1 420 ? 16.679 -2.218 7.975 1.00 72.75 420 ASN A C 1
ATOM 3345 O O . ASN A 1 420 ? 17.028 -1.479 8.902 1.00 72.75 420 ASN A O 1
ATOM 3349 N N . LEU A 1 421 ? 15.463 -2.776 7.927 1.00 75.50 421 LEU A N 1
ATOM 3350 C CA . LEU A 1 421 ? 14.525 -2.669 9.053 1.00 75.50 421 LEU A CA 1
ATOM 3351 C C . LEU A 1 421 ? 15.164 -3.175 10.355 1.00 75.50 421 LEU A C 1
ATOM 3353 O O . LEU A 1 421 ? 15.013 -2.551 11.402 1.00 75.50 421 LEU A O 1
ATOM 3357 N N . GLU A 1 422 ? 15.965 -4.238 10.266 1.00 75.69 422 GLU A N 1
ATOM 3358 C CA . GLU A 1 422 ? 16.707 -4.845 11.373 1.00 75.69 422 GLU A CA 1
ATOM 3359 C C . GLU A 1 422 ? 17.723 -3.894 12.029 1.00 75.69 422 GLU A C 1
ATOM 3361 O O . GLU A 1 422 ? 18.209 -4.147 13.127 1.00 75.69 422 GLU A O 1
ATOM 3366 N N . LYS A 1 423 ? 18.053 -2.768 11.379 1.00 76.94 423 LYS A N 1
ATOM 3367 C CA . LYS A 1 423 ? 18.877 -1.711 11.988 1.00 76.94 423 LYS A CA 1
ATOM 3368 C C . LYS A 1 423 ? 18.083 -0.780 12.900 1.00 76.94 423 LYS A C 1
ATOM 3370 O O . LYS A 1 423 ? 18.705 -0.012 13.632 1.00 76.94 423 LYS A O 1
ATOM 3375 N N . TYR A 1 424 ? 16.757 -0.788 12.802 1.00 78.00 424 TYR A N 1
ATOM 3376 C CA . TYR A 1 424 ? 15.876 0.125 13.523 1.00 78.00 424 TYR A CA 1
ATOM 3377 C C . TYR A 1 424 ? 15.117 -0.547 14.663 1.00 78.00 424 TYR A C 1
ATOM 3379 O O . TYR A 1 424 ? 14.789 0.128 15.634 1.00 78.00 424 TYR A O 1
ATOM 3387 N N . ILE A 1 425 ? 14.845 -1.845 14.552 1.00 81.75 425 ILE A N 1
ATOM 3388 C CA . ILE A 1 425 ? 14.068 -2.591 15.539 1.00 81.75 425 ILE A CA 1
ATOM 3389 C C . ILE A 1 425 ? 14.627 -4.003 15.712 1.00 81.75 425 ILE A C 1
ATOM 3391 O O . ILE A 1 425 ? 15.032 -4.649 14.744 1.00 81.75 425 ILE A O 1
ATOM 3395 N N . GLU A 1 426 ? 14.649 -4.476 16.958 1.00 81.19 426 GLU A N 1
ATOM 3396 C CA . GLU A 1 426 ? 14.989 -5.861 17.279 1.00 81.19 426 GLU A CA 1
ATOM 3397 C C . GLU A 1 426 ? 13.757 -6.738 17.029 1.00 81.19 426 GLU A C 1
ATOM 3399 O O . GLU A 1 426 ? 12.822 -6.772 17.825 1.00 81.19 426 GLU A O 1
ATOM 3404 N N . THR A 1 427 ? 13.740 -7.435 15.895 1.00 83.44 427 THR A N 1
ATOM 3405 C CA . THR A 1 427 ? 12.676 -8.376 15.542 1.00 83.44 427 THR A CA 1
ATOM 3406 C C . THR A 1 427 ? 13.242 -9.575 14.793 1.00 83.44 427 THR A C 1
ATOM 3408 O O . THR A 1 427 ? 14.146 -9.437 13.973 1.00 83.44 427 THR A O 1
ATOM 3411 N N . ASP A 1 428 ? 12.691 -10.752 15.064 1.00 87.31 428 ASP A N 1
ATOM 3412 C CA . ASP A 1 428 ? 13.035 -12.020 14.420 1.00 87.31 428 ASP A CA 1
ATOM 3413 C C . ASP A 1 428 ? 12.065 -12.385 13.279 1.00 87.31 428 ASP A C 1
ATOM 3415 O O . ASP A 1 428 ? 12.213 -13.437 12.663 1.00 87.31 428 ASP A O 1
ATOM 3419 N N . ILE A 1 429 ? 11.094 -11.519 12.949 1.00 88.00 429 ILE A N 1
ATOM 3420 C CA . ILE A 1 429 ? 10.101 -11.772 11.885 1.00 88.00 429 ILE A CA 1
ATOM 3421 C C . ILE A 1 429 ? 10.792 -12.054 10.538 1.00 88.00 429 ILE A C 1
ATOM 3423 O O . ILE A 1 429 ? 10.430 -13.003 9.845 1.00 88.00 429 ILE A O 1
ATOM 3427 N N . TYR A 1 430 ? 11.816 -11.271 10.176 1.00 84.75 430 TYR A N 1
ATOM 3428 C CA . TYR A 1 430 ? 12.591 -11.512 8.953 1.00 84.75 430 TYR A CA 1
ATOM 3429 C C . TYR A 1 430 ? 13.322 -12.843 8.980 1.00 84.75 430 TYR A C 1
ATOM 3431 O O . TYR A 1 430 ? 13.267 -13.574 7.999 1.00 84.75 430 TYR A O 1
ATOM 3439 N N . GLU A 1 431 ? 13.981 -13.163 10.095 1.00 85.75 431 GLU A N 1
ATOM 3440 C CA . GLU A 1 431 ? 14.721 -14.415 10.237 1.00 85.75 431 GLU A CA 1
ATOM 3441 C C . GLU A 1 431 ? 13.775 -15.609 10.063 1.00 85.75 431 GLU A C 1
ATOM 3443 O O . GLU A 1 431 ? 14.065 -16.507 9.278 1.00 85.75 431 GLU A O 1
ATOM 3448 N N . ARG A 1 432 ? 12.588 -15.577 10.687 1.00 89.69 432 ARG A N 1
ATOM 3449 C CA . ARG A 1 432 ? 11.574 -16.636 10.536 1.00 89.69 432 ARG A CA 1
ATOM 3450 C C . ARG A 1 432 ? 11.064 -16.781 9.101 1.00 89.69 432 ARG A C 1
ATOM 3452 O O . ARG A 1 432 ? 10.835 -17.900 8.638 1.00 89.69 432 ARG A O 1
ATOM 3459 N N . VAL A 1 433 ? 10.886 -15.669 8.387 1.00 89.44 433 VAL A N 1
ATOM 3460 C CA . VAL A 1 433 ? 10.473 -15.678 6.976 1.00 89.44 433 VAL A CA 1
ATOM 3461 C C . VAL A 1 433 ? 11.598 -16.202 6.079 1.00 89.44 433 VAL A C 1
ATOM 3463 O O . VAL A 1 433 ? 11.356 -17.079 5.249 1.00 89.44 433 VAL A O 1
ATOM 3466 N N . GLU A 1 434 ? 12.836 -15.757 6.278 1.00 86.75 434 GLU A N 1
ATOM 3467 C CA . GLU A 1 434 ? 13.998 -16.225 5.515 1.00 86.75 434 GLU A CA 1
ATOM 3468 C C . GLU A 1 434 ? 14.299 -17.711 5.764 1.00 86.75 434 GLU A C 1
ATOM 3470 O O . GLU A 1 434 ? 14.623 -18.443 4.826 1.00 86.75 434 GLU A O 1
ATOM 3475 N N . GLU A 1 435 ? 14.121 -18.202 6.994 1.00 89.25 435 GLU A N 1
ATOM 3476 C CA . GLU A 1 435 ? 14.238 -19.625 7.344 1.00 89.25 435 GLU A CA 1
ATOM 3477 C C . GLU A 1 435 ? 13.235 -20.509 6.585 1.00 89.25 435 GLU A C 1
ATOM 3479 O O . GLU A 1 435 ? 13.496 -21.695 6.362 1.00 89.25 435 GLU A O 1
ATOM 3484 N N . SER A 1 436 ? 12.113 -19.937 6.133 1.00 87.00 436 SER A N 1
ATOM 3485 C CA . SER A 1 436 ? 11.138 -20.623 5.276 1.00 87.00 436 SER A CA 1
ATOM 3486 C C . SER A 1 436 ? 11.544 -20.677 3.794 1.00 87.00 436 SER A C 1
ATOM 3488 O O . SER A 1 436 ? 10.884 -21.346 2.998 1.00 87.00 436 SER A O 1
ATOM 3490 N N . GLY A 1 437 ? 12.653 -20.024 3.428 1.00 87.44 437 GLY A N 1
ATOM 3491 C CA . GLY A 1 437 ? 13.173 -19.943 2.063 1.00 87.44 437 GLY A CA 1
ATOM 3492 C C . GLY A 1 437 ? 12.641 -18.761 1.250 1.00 87.44 437 GLY A C 1
ATOM 3493 O O . GLY A 1 437 ? 12.908 -18.704 0.051 1.00 87.44 437 GLY A O 1
ATOM 3494 N N . ILE A 1 438 ? 11.909 -17.837 1.880 1.00 86.44 438 ILE A N 1
ATOM 3495 C CA . ILE A 1 438 ? 11.350 -16.642 1.240 1.00 86.44 438 ILE A CA 1
ATOM 3496 C C . ILE A 1 438 ? 12.325 -15.476 1.416 1.00 86.44 438 ILE A C 1
ATOM 3498 O O . ILE A 1 438 ? 12.628 -15.061 2.532 1.00 86.44 438 ILE A O 1
ATOM 3502 N N . ASP A 1 439 ? 12.786 -14.910 0.303 1.00 86.25 439 ASP A N 1
ATOM 3503 C CA . ASP A 1 439 ? 13.604 -13.696 0.294 1.00 86.25 439 ASP A CA 1
ATOM 3504 C C . ASP A 1 439 ? 12.682 -12.478 0.189 1.00 86.25 439 ASP A C 1
ATOM 3506 O O . ASP A 1 439 ? 12.445 -11.941 -0.896 1.00 86.25 439 ASP A O 1
ATOM 3510 N N . PHE A 1 440 ? 12.122 -12.056 1.327 1.00 84.31 440 PHE A N 1
ATOM 3511 C CA . PHE A 1 440 ? 11.116 -10.990 1.361 1.00 84.31 440 PHE A CA 1
ATOM 3512 C C . PHE A 1 440 ? 11.620 -9.692 0.711 1.00 84.31 440 PHE A C 1
ATOM 3514 O O . PHE A 1 440 ? 10.882 -9.012 -0.001 1.00 84.31 440 PHE A O 1
ATOM 3521 N N . ILE A 1 441 ? 12.900 -9.362 0.905 1.00 79.81 441 ILE A N 1
ATOM 3522 C CA . ILE A 1 441 ? 13.523 -8.162 0.338 1.00 79.81 441 ILE A CA 1
ATOM 3523 C C . ILE A 1 441 ? 13.558 -8.222 -1.190 1.00 79.81 441 ILE A C 1
ATOM 3525 O O . ILE A 1 441 ? 13.317 -7.191 -1.825 1.00 79.81 441 ILE A O 1
ATOM 3529 N N . ALA A 1 442 ? 13.842 -9.386 -1.779 1.00 81.56 442 ALA A N 1
ATOM 3530 C CA . ALA A 1 442 ? 13.809 -9.568 -3.228 1.00 81.56 442 ALA A CA 1
ATOM 3531 C C . ALA A 1 442 ? 12.369 -9.616 -3.773 1.00 81.56 442 ALA A C 1
ATOM 3533 O O . ALA A 1 442 ? 12.073 -9.000 -4.799 1.00 81.56 442 ALA A O 1
ATOM 3534 N N . GLU A 1 443 ? 11.455 -10.277 -3.061 1.00 87.44 443 GLU A N 1
ATOM 3535 C CA . GLU A 1 443 ? 10.059 -10.452 -3.477 1.00 87.44 443 GLU A CA 1
ATOM 3536 C C . GLU A 1 443 ? 9.194 -9.193 -3.323 1.00 87.44 443 GLU A C 1
ATOM 3538 O O . GLU A 1 443 ? 8.162 -9.071 -3.991 1.00 87.44 443 GLU A O 1
ATOM 3543 N N . ARG A 1 444 ? 9.611 -8.214 -2.507 1.00 88.44 444 ARG A N 1
ATOM 3544 C CA . ARG A 1 444 ? 8.793 -7.027 -2.193 1.00 88.44 444 ARG A CA 1
ATOM 3545 C C . ARG A 1 444 ? 8.336 -6.232 -3.419 1.00 88.44 444 ARG A C 1
ATOM 3547 O O . ARG A 1 444 ? 7.260 -5.642 -3.395 1.00 88.44 444 ARG A O 1
ATOM 3554 N N . ARG A 1 445 ? 9.126 -6.227 -4.502 1.00 91.88 445 ARG A N 1
ATOM 3555 C CA . ARG A 1 445 ? 8.768 -5.580 -5.777 1.00 91.88 445 ARG A CA 1
ATOM 3556 C C . ARG A 1 445 ? 7.465 -6.142 -6.337 1.00 91.88 445 ARG A C 1
ATOM 3558 O O . ARG A 1 445 ? 6.572 -5.395 -6.733 1.00 91.88 445 ARG A O 1
ATOM 3565 N N . PHE A 1 446 ? 7.355 -7.466 -6.320 1.00 92.88 446 PHE A N 1
ATOM 3566 C CA . PHE A 1 446 ? 6.193 -8.195 -6.811 1.00 92.88 446 PHE A CA 1
ATOM 3567 C C . PHE A 1 446 ? 5.054 -8.151 -5.817 1.00 92.88 446 PHE A C 1
ATOM 3569 O O . PHE A 1 446 ? 3.921 -7.969 -6.242 1.00 92.88 446 PHE A O 1
ATOM 3576 N N . LEU A 1 447 ? 5.342 -8.217 -4.516 1.00 93.94 447 LEU A N 1
ATOM 3577 C CA . LEU A 1 447 ? 4.335 -7.958 -3.492 1.00 93.94 447 LEU A CA 1
ATOM 3578 C C . LEU A 1 447 ? 3.644 -6.610 -3.739 1.00 93.94 447 LEU A C 1
ATOM 3580 O O . LEU A 1 447 ? 2.418 -6.553 -3.777 1.00 93.94 447 LEU A O 1
ATOM 3584 N N . LEU A 1 448 ? 4.422 -5.544 -3.958 1.00 95.31 448 LEU A N 1
ATOM 3585 C CA . LEU A 1 448 ? 3.893 -4.201 -4.170 1.00 95.31 448 LEU A CA 1
ATOM 3586 C C . LEU A 1 448 ? 3.126 -4.079 -5.491 1.00 95.31 448 LEU A C 1
ATOM 3588 O O . LEU A 1 448 ? 2.008 -3.566 -5.509 1.00 95.31 448 LEU A O 1
ATOM 3592 N N . LYS A 1 449 ? 3.690 -4.603 -6.586 1.00 97.00 449 LYS A N 1
ATOM 3593 C CA . LYS A 1 449 ? 3.015 -4.660 -7.891 1.00 97.00 449 LYS A CA 1
ATOM 3594 C C . LYS A 1 449 ? 1.663 -5.372 -7.782 1.00 97.00 449 LYS A C 1
ATOM 3596 O O . LYS A 1 449 ? 0.648 -4.856 -8.233 1.00 97.00 449 LYS A O 1
ATOM 3601 N N . GLN A 1 450 ? 1.643 -6.536 -7.139 1.00 96.44 450 GLN A N 1
ATOM 3602 C CA . GLN A 1 450 ? 0.452 -7.373 -7.015 1.00 96.44 450 GLN A CA 1
ATOM 3603 C C . GLN A 1 450 ? -0.579 -6.778 -6.050 1.00 96.44 450 GLN A C 1
ATOM 3605 O O . GLN A 1 450 ? -1.776 -6.924 -6.280 1.00 96.44 450 GLN A O 1
ATOM 3610 N N . ALA A 1 451 ? -0.142 -6.071 -5.004 1.00 97.12 451 ALA A N 1
ATOM 3611 C CA . ALA A 1 451 ? -1.031 -5.284 -4.153 1.00 97.12 451 ALA A CA 1
ATOM 3612 C C . ALA A 1 451 ? -1.739 -4.189 -4.969 1.00 97.12 451 ALA A C 1
ATOM 3614 O O . ALA A 1 451 ? -2.953 -4.018 -4.870 1.00 97.12 451 ALA A O 1
ATOM 3615 N N . ASN A 1 452 ? -1.005 -3.508 -5.853 1.00 98.38 452 ASN A N 1
ATOM 3616 C CA . ASN A 1 452 ? -1.570 -2.465 -6.704 1.00 98.38 452 ASN A CA 1
ATOM 3617 C C . ASN A 1 452 ? -2.612 -2.993 -7.711 1.00 98.38 452 ASN A C 1
ATOM 3619 O O . ASN A 1 452 ? -3.391 -2.181 -8.206 1.00 98.38 452 ASN A O 1
ATOM 3623 N N . TYR A 1 453 ? -2.705 -4.303 -7.993 1.00 98.38 453 TYR A N 1
ATOM 3624 C CA . TYR A 1 453 ? -3.786 -4.847 -8.837 1.00 98.38 453 TYR A CA 1
ATOM 3625 C C . TYR A 1 453 ? -5.176 -4.583 -8.257 1.00 98.38 453 TYR A C 1
ATOM 3627 O O . TYR A 1 453 ? -6.118 -4.355 -9.005 1.00 98.38 453 TYR A O 1
ATOM 3635 N N . LEU A 1 454 ? -5.298 -4.591 -6.929 1.00 98.19 454 LEU A N 1
ATOM 3636 C CA . LEU A 1 454 ? -6.566 -4.371 -6.238 1.00 98.19 454 LEU A CA 1
ATOM 3637 C C . LEU A 1 454 ? -6.930 -2.886 -6.147 1.00 98.19 454 LEU A C 1
ATOM 3639 O O . LEU A 1 454 ? -7.873 -2.552 -5.441 1.00 98.19 454 LEU A O 1
ATOM 3643 N N . SER A 1 455 ? -6.162 -1.977 -6.755 1.00 98.44 455 SER A N 1
ATOM 3644 C CA . SER A 1 455 ? -6.425 -0.540 -6.698 1.00 98.44 455 SER A CA 1
ATOM 3645 C C . SER A 1 455 ? -7.335 -0.082 -7.841 1.00 98.44 455 SER A C 1
ATOM 3647 O O . SER A 1 455 ? -7.014 -0.335 -9.009 1.00 98.44 455 SER A O 1
ATOM 3649 N N . PRO A 1 456 ? -8.384 0.716 -7.560 1.00 98.25 456 PRO A N 1
ATOM 3650 C CA . PRO A 1 456 ? -9.179 1.338 -8.613 1.00 98.25 456 PRO A CA 1
ATOM 3651 C C . PRO A 1 456 ? -8.356 2.353 -9.425 1.00 98.25 456 PRO A C 1
ATOM 3653 O O . PRO A 1 456 ? -8.698 2.640 -10.572 1.00 98.25 456 PRO A O 1
ATOM 3656 N N . ILE A 1 457 ? -7.250 2.877 -8.872 1.00 98.56 457 ILE A N 1
ATOM 3657 C CA . ILE A 1 457 ? -6.308 3.739 -9.601 1.00 98.56 457 ILE A CA 1
ATOM 3658 C C . ILE A 1 457 ? -5.647 2.943 -10.722 1.00 98.56 457 ILE A C 1
ATOM 3660 O O . ILE A 1 457 ? -5.657 3.371 -11.875 1.00 98.56 457 ILE A O 1
ATOM 3664 N N . THR A 1 458 ? -5.110 1.769 -10.397 1.00 98.56 458 THR A N 1
ATOM 3665 C CA . THR A 1 458 ? -4.435 0.896 -11.361 1.00 98.56 458 THR A CA 1
ATOM 3666 C C . THR A 1 458 ? -5.386 0.441 -12.462 1.00 98.56 458 THR A C 1
ATOM 3668 O O . THR A 1 458 ? -5.026 0.509 -13.636 1.00 98.56 458 THR A O 1
ATOM 3671 N N . ALA A 1 459 ? -6.615 0.048 -12.109 1.00 98.50 459 ALA A N 1
ATOM 3672 C CA . ALA A 1 459 ? -7.635 -0.334 -13.085 1.00 98.50 459 ALA A CA 1
ATOM 3673 C C . ALA A 1 459 ? -7.994 0.816 -14.045 1.00 98.50 459 ALA A C 1
ATOM 3675 O O . ALA A 1 459 ? -8.138 0.602 -15.248 1.00 98.50 459 ALA A O 1
ATOM 3676 N N . TYR A 1 460 ? -8.086 2.050 -13.537 1.00 98.12 460 TYR A N 1
ATOM 3677 C CA . TYR A 1 460 ? -8.331 3.226 -14.373 1.00 98.12 460 TYR A CA 1
ATOM 3678 C C . TYR A 1 460 ? -7.163 3.514 -15.327 1.00 98.12 460 TYR A C 1
ATOM 3680 O O . TYR A 1 460 ? -7.381 3.777 -16.510 1.00 98.12 460 TYR A O 1
ATOM 3688 N N . LEU A 1 461 ? -5.918 3.413 -14.847 1.00 97.69 461 LEU A N 1
ATOM 3689 C CA . LEU A 1 461 ? -4.726 3.561 -15.690 1.00 97.69 461 LEU A CA 1
ATOM 3690 C C . LEU A 1 461 ? -4.653 2.473 -16.773 1.00 97.69 461 LEU A C 1
ATOM 3692 O O . LEU A 1 461 ? -4.322 2.778 -17.918 1.00 97.69 461 LEU A O 1
ATOM 3696 N N . ALA A 1 462 ? -5.005 1.230 -16.439 1.00 97.94 462 ALA A N 1
ATOM 3697 C CA . ALA A 1 462 ? -5.070 0.133 -17.400 1.00 97.94 462 ALA A CA 1
ATOM 3698 C C . ALA A 1 462 ? -6.099 0.415 -18.508 1.00 97.94 462 ALA A C 1
ATOM 3700 O O . ALA A 1 462 ? -5.748 0.388 -19.688 1.00 97.94 462 ALA A O 1
ATOM 3701 N N . ALA A 1 463 ? -7.322 0.818 -18.143 1.00 96.81 463 ALA A N 1
ATOM 3702 C CA . ALA A 1 463 ? -8.351 1.206 -19.111 1.00 96.81 463 ALA A CA 1
ATOM 3703 C C . ALA A 1 463 ? -7.888 2.364 -20.013 1.00 96.81 463 ALA A C 1
ATOM 3705 O O . ALA A 1 463 ? -8.085 2.348 -21.227 1.00 96.81 463 ALA A O 1
ATOM 3706 N N . MET A 1 464 ? -7.195 3.365 -19.458 1.00 93.31 464 MET A N 1
ATOM 3707 C CA . MET A 1 464 ? -6.620 4.441 -20.274 1.00 93.31 464 MET A CA 1
ATOM 3708 C C . MET A 1 464 ? -5.641 3.916 -21.328 1.00 93.31 464 MET A C 1
ATOM 3710 O O . MET A 1 464 ? -5.676 4.381 -22.471 1.00 93.31 464 MET A O 1
ATOM 3714 N N . ALA A 1 465 ? -4.806 2.939 -20.972 1.00 94.44 465 ALA A N 1
ATOM 3715 C CA . ALA A 1 465 ? -3.889 2.307 -21.909 1.00 94.44 465 ALA A CA 1
ATOM 3716 C C . ALA A 1 465 ? -4.631 1.538 -23.017 1.00 94.44 465 ALA A C 1
ATOM 3718 O O . ALA A 1 465 ? -4.193 1.547 -24.171 1.00 94.44 465 ALA A O 1
ATOM 3719 N N . GLU A 1 466 ? -5.755 0.887 -22.712 1.00 92.94 466 GLU A N 1
ATOM 3720 C CA . GLU A 1 466 ? -6.551 0.125 -23.686 1.00 92.94 466 GLU A CA 1
ATOM 3721 C C . GLU A 1 466 ? -7.236 1.025 -24.728 1.00 92.94 466 GLU A C 1
ATOM 3723 O O . GLU A 1 466 ? -7.269 0.681 -25.910 1.00 92.94 466 GLU A O 1
ATOM 3728 N N . THR A 1 467 ? -7.627 2.248 -24.353 1.00 87.56 467 THR A N 1
ATOM 3729 C CA . THR A 1 467 ? -8.264 3.227 -25.266 1.00 87.56 467 THR A CA 1
ATOM 3730 C C . THR A 1 467 ? -7.316 3.928 -26.259 1.00 87.5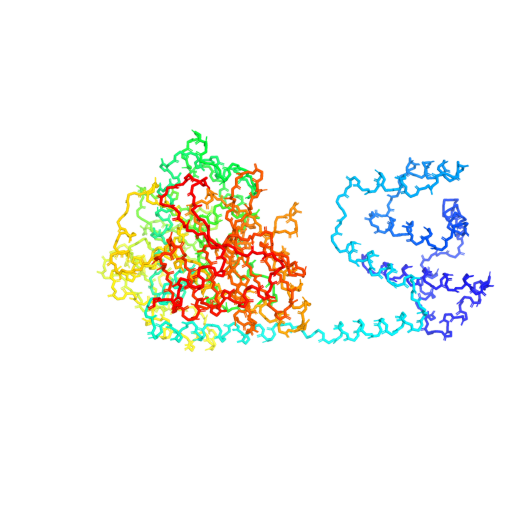6 467 THR A C 1
ATOM 3732 O O . THR A 1 467 ? -7.712 4.880 -26.952 1.00 87.56 467 THR A O 1
ATOM 3735 N N . ARG A 1 468 ? -6.040 3.528 -26.317 1.00 87.62 468 ARG A N 1
ATOM 3736 C CA . ARG A 1 468 ? -4.976 4.168 -27.114 1.00 87.62 468 ARG A CA 1
ATOM 3737 C C . ARG A 1 468 ? -4.128 3.144 -27.867 1.00 87.62 468 ARG A C 1
ATOM 3739 O O . ARG A 1 468 ? -4.112 1.961 -27.539 1.00 87.62 468 ARG A O 1
ATOM 3746 N N . GLU A 1 469 ? -3.377 3.611 -28.863 1.00 87.69 469 GLU A N 1
ATOM 3747 C CA . GLU A 1 469 ? -2.480 2.785 -29.682 1.00 87.69 469 GLU A CA 1
ATOM 3748 C C . GLU A 1 469 ? -1.035 3.299 -29.637 1.00 87.69 469 GLU A C 1
ATOM 3750 O O . GLU A 1 469 ? -0.797 4.501 -29.538 1.00 87.69 469 GLU A O 1
ATOM 3755 N N . GLY A 1 470 ? -0.066 2.385 -29.752 1.00 88.62 470 GLY A N 1
ATOM 3756 C CA . GLY A 1 470 ? 1.361 2.719 -29.809 1.00 88.62 470 GLY A CA 1
ATOM 3757 C C . GLY A 1 470 ? 1.842 3.549 -28.615 1.00 88.62 470 GLY A C 1
ATOM 3758 O O . GLY A 1 470 ? 1.436 3.315 -27.480 1.00 88.62 470 GLY A O 1
ATOM 3759 N N . GLU A 1 471 ? 2.701 4.534 -28.884 1.00 90.12 471 GLU A N 1
ATOM 3760 C CA . GLU A 1 471 ? 3.270 5.442 -27.875 1.00 90.12 471 GLU A CA 1
ATOM 3761 C C . GLU A 1 471 ? 2.209 6.221 -27.083 1.00 90.12 471 GLU A C 1
ATOM 3763 O O . GLU A 1 471 ? 2.412 6.490 -25.896 1.00 90.12 471 GLU A O 1
ATOM 3768 N N . ASP A 1 472 ? 1.061 6.530 -27.701 1.00 89.00 472 ASP A N 1
ATOM 3769 C CA . ASP A 1 472 ? -0.011 7.299 -27.060 1.00 89.00 472 ASP A CA 1
ATOM 3770 C C . ASP A 1 472 ? -0.571 6.567 -25.826 1.00 89.00 472 ASP A C 1
ATOM 3772 O O . ASP A 1 472 ? -1.045 7.225 -24.901 1.00 89.00 472 ASP A O 1
ATOM 3776 N N . LYS A 1 473 ? -0.465 5.226 -25.759 1.00 93.25 473 LYS A N 1
ATOM 3777 C CA . LYS A 1 473 ? -0.824 4.443 -24.561 1.00 93.25 473 LYS A CA 1
ATOM 3778 C C . LYS A 1 473 ? -0.090 4.963 -23.331 1.00 93.25 473 LYS A C 1
ATOM 3780 O O . LYS A 1 473 ? -0.708 5.328 -22.334 1.00 93.25 473 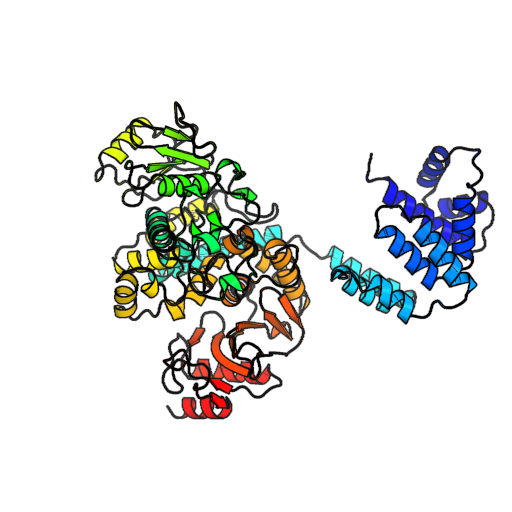LYS A O 1
ATOM 3785 N N . MET A 1 474 ? 1.235 5.036 -23.422 1.00 94.12 474 MET A N 1
ATOM 3786 C CA . MET A 1 474 ? 2.071 5.366 -22.273 1.00 94.12 474 MET A CA 1
ATOM 3787 C C . MET A 1 474 ? 2.125 6.855 -21.988 1.00 94.12 474 MET A C 1
ATOM 3789 O O . MET A 1 474 ? 2.237 7.238 -20.828 1.00 94.12 474 MET A O 1
ATOM 3793 N N . VAL A 1 475 ? 1.977 7.698 -23.011 1.00 91.38 475 VAL A N 1
ATOM 3794 C CA . VAL A 1 475 ? 1.837 9.144 -22.809 1.00 91.38 475 VAL A CA 1
ATOM 3795 C C . VAL A 1 475 ? 0.614 9.455 -21.943 1.00 91.38 475 VAL A C 1
ATOM 3797 O O . VAL A 1 475 ? 0.724 10.239 -21.002 1.00 91.38 475 VAL A O 1
ATOM 3800 N N . GLU A 1 476 ? -0.536 8.838 -22.224 1.00 91.75 476 GLU A N 1
ATOM 3801 C CA . GLU A 1 476 ? -1.765 9.080 -21.462 1.00 91.75 476 GLU A CA 1
ATOM 3802 C C . GLU A 1 476 ? -1.708 8.478 -20.053 1.00 91.75 476 GLU A C 1
ATOM 3804 O O . GLU A 1 476 ? -2.044 9.174 -19.093 1.00 91.75 476 GLU A O 1
ATOM 3809 N N . VAL A 1 477 ? -1.220 7.239 -19.908 1.00 95.06 477 VAL A N 1
ATOM 3810 C CA . VAL A 1 477 ? -1.021 6.599 -18.592 1.00 95.06 477 VAL A CA 1
ATOM 3811 C C . VAL A 1 477 ? -0.104 7.443 -17.712 1.00 95.06 477 VAL A C 1
ATOM 3813 O O . VAL A 1 477 ? -0.464 7.775 -16.583 1.00 95.06 477 VAL A O 1
ATOM 3816 N N . SER A 1 478 ? 1.060 7.846 -18.230 1.00 93.94 478 SER A N 1
ATOM 3817 C CA . SER A 1 478 ? 1.995 8.696 -17.493 1.00 93.94 478 SER A CA 1
ATOM 3818 C C . SER A 1 478 ? 1.389 10.049 -17.148 1.00 93.94 478 SER A C 1
ATOM 3820 O O . SER A 1 478 ? 1.568 10.516 -16.027 1.00 93.94 478 SER A O 1
ATOM 3822 N N . ARG A 1 479 ? 0.654 10.685 -18.068 1.00 92.25 479 ARG A N 1
ATOM 3823 C CA . ARG A 1 479 ? 0.035 11.988 -17.800 1.00 92.25 479 ARG A CA 1
ATOM 3824 C C . ARG A 1 479 ? -0.989 11.905 -16.670 1.00 92.25 479 ARG A C 1
ATOM 3826 O O . ARG A 1 479 ? -0.922 12.721 -15.752 1.00 92.25 479 ARG A O 1
ATOM 3833 N N . GLU A 1 480 ? -1.915 10.946 -16.719 1.00 94.31 480 GLU A N 1
ATOM 3834 C CA . GLU A 1 480 ? -2.926 10.817 -15.661 1.00 94.31 480 GLU A CA 1
ATOM 3835 C C . GLU A 1 480 ? -2.294 10.397 -14.336 1.00 94.31 480 GLU A C 1
ATOM 3837 O O . GLU A 1 480 ? -2.655 10.934 -13.293 1.00 94.31 480 GLU A O 1
ATOM 3842 N N . TYR A 1 481 ? -1.301 9.508 -14.358 1.00 95.75 481 TYR A N 1
ATOM 3843 C CA . TYR A 1 481 ? -0.595 9.123 -13.145 1.00 95.75 481 TYR A CA 1
ATOM 3844 C C . TYR A 1 481 ? 0.125 10.312 -12.488 1.00 95.75 481 TYR A C 1
ATOM 3846 O O . TYR A 1 481 ? -0.091 10.608 -11.310 1.00 95.75 481 TYR A O 1
ATOM 3854 N N . LEU A 1 482 ? 0.940 11.041 -13.256 1.00 93.12 482 LEU A N 1
ATOM 3855 C CA . LEU A 1 482 ? 1.743 12.158 -12.752 1.00 93.12 482 LEU A CA 1
ATOM 3856 C C . LEU A 1 482 ? 0.886 13.333 -12.272 1.00 93.12 482 LEU A C 1
ATOM 3858 O O . LEU A 1 482 ? 1.263 14.007 -11.315 1.00 93.12 482 LEU A O 1
ATOM 3862 N N . LYS A 1 483 ? -0.287 13.557 -12.873 1.00 92.38 483 LYS A N 1
ATOM 3863 C CA . LYS A 1 483 ? -1.260 14.564 -12.417 1.00 92.38 483 LYS A CA 1
ATOM 3864 C C . LYS A 1 483 ? -1.606 14.423 -10.933 1.00 92.38 483 LYS A C 1
ATOM 3866 O O . LYS A 1 483 ? -1.846 15.436 -10.278 1.00 92.38 483 LYS A O 1
ATOM 3871 N N . HIS A 1 484 ? -1.611 13.198 -10.407 1.00 93.81 484 HIS A N 1
ATOM 3872 C CA . HIS A 1 484 ? -1.959 12.927 -9.012 1.00 93.81 484 HIS A CA 1
ATOM 3873 C C . HIS A 1 484 ? -0.769 12.511 -8.151 1.00 93.81 484 HIS A C 1
ATOM 3875 O O . HIS A 1 484 ? -0.821 12.747 -6.951 1.00 93.81 484 HIS A O 1
ATOM 3881 N N . ALA A 1 485 ? 0.287 11.923 -8.715 1.00 93.25 485 ALA A N 1
ATOM 3882 C CA . ALA A 1 485 ? 1.429 11.415 -7.949 1.00 93.25 485 ALA A CA 1
ATOM 3883 C C . ALA A 1 485 ? 2.582 12.427 -7.773 1.00 93.25 485 ALA A C 1
ATOM 3885 O O . ALA A 1 485 ? 3.490 12.175 -6.988 1.00 93.25 485 ALA A O 1
ATOM 3886 N N . THR A 1 486 ? 2.577 13.556 -8.493 1.00 89.12 486 THR A N 1
ATOM 3887 C CA . THR A 1 486 ? 3.660 14.559 -8.428 1.00 89.12 486 THR A CA 1
ATOM 3888 C C . THR A 1 486 ? 3.388 15.685 -7.435 1.00 89.12 486 THR A C 1
ATOM 3890 O O . THR A 1 486 ? 2.242 16.015 -7.121 1.00 89.12 486 THR A O 1
ATOM 3893 N N . THR A 1 487 ? 4.462 16.324 -6.970 1.00 82.31 487 THR A N 1
ATOM 3894 C CA . THR A 1 487 ? 4.398 17.613 -6.276 1.00 82.31 487 THR A CA 1
ATOM 3895 C C . THR A 1 487 ? 4.367 18.766 -7.289 1.00 82.31 487 THR A C 1
ATOM 3897 O O . THR A 1 487 ? 4.885 18.664 -8.404 1.00 82.31 487 THR A O 1
ATOM 3900 N N . GLY A 1 488 ? 3.731 19.889 -6.934 1.00 64.88 488 GLY A N 1
ATOM 3901 C CA . GLY A 1 488 ? 3.465 20.992 -7.873 1.00 64.88 488 GLY A CA 1
ATOM 3902 C C . GLY A 1 488 ? 4.710 21.668 -8.472 1.00 64.88 488 GLY A C 1
ATOM 3903 O O . GLY A 1 488 ? 4.610 22.292 -9.529 1.00 64.88 488 GLY A O 1
ATOM 3904 N N . ASP A 1 489 ? 5.855 21.523 -7.814 1.00 60.12 489 ASP A N 1
ATOM 3905 C CA . ASP A 1 489 ? 7.198 21.985 -8.170 1.00 60.12 489 ASP A CA 1
ATOM 3906 C C . ASP A 1 489 ? 7.980 21.009 -9.073 1.00 60.12 489 ASP A C 1
ATOM 3908 O O . ASP A 1 489 ? 8.834 21.453 -9.840 1.00 60.12 489 ASP A O 1
ATOM 3912 N N . MET A 1 490 ? 7.636 19.714 -9.080 1.00 58.59 490 MET A N 1
ATOM 3913 C CA . MET A 1 490 ? 8.212 18.691 -9.966 1.00 58.59 490 MET A CA 1
ATOM 3914 C C . MET A 1 490 ? 7.135 17.918 -10.738 1.00 58.59 490 MET A C 1
ATOM 3916 O O . MET A 1 490 ? 7.034 16.698 -10.662 1.00 58.59 490 MET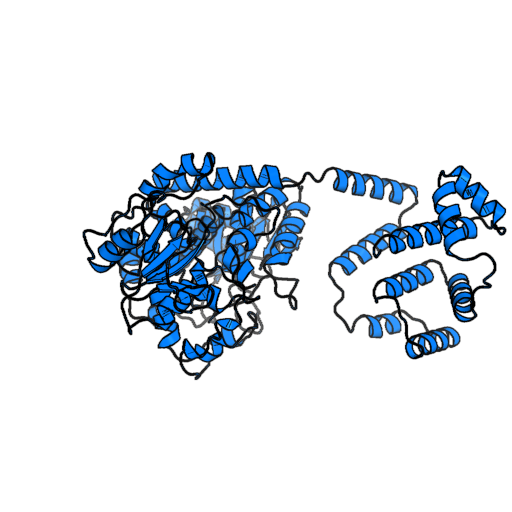 A O 1
ATOM 3920 N N . ARG A 1 491 ? 6.371 18.619 -11.584 1.00 61.84 491 ARG A N 1
ATOM 3921 C CA . ARG A 1 491 ? 5.304 18.021 -12.423 1.00 61.84 491 ARG A CA 1
ATOM 3922 C C . ARG A 1 491 ? 5.777 16.993 -13.460 1.00 61.84 491 ARG A C 1
ATOM 3924 O O . ARG A 1 491 ? 4.962 16.463 -14.208 1.00 61.84 491 ARG A O 1
ATOM 3931 N N . ILE A 1 492 ? 7.084 16.768 -13.573 1.00 69.75 492 ILE A N 1
ATOM 3932 C CA . ILE A 1 492 ? 7.668 15.934 -14.626 1.00 69.75 492 ILE A CA 1
ATOM 3933 C C . ILE A 1 492 ? 7.936 14.496 -14.178 1.00 69.75 492 ILE A C 1
ATOM 3935 O O . ILE A 1 492 ? 7.984 13.628 -15.040 1.00 69.75 492 ILE A O 1
ATOM 3939 N N . VAL A 1 493 ? 8.102 14.225 -12.877 1.00 80.00 493 VAL A N 1
ATOM 3940 C CA . VAL A 1 493 ? 8.379 12.876 -12.350 1.00 80.00 493 VAL A CA 1
ATOM 3941 C C . VAL A 1 493 ? 7.759 12.691 -10.966 1.00 80.00 493 VAL A C 1
ATOM 3943 O O . VAL A 1 493 ? 7.837 13.583 -10.126 1.00 80.00 493 VAL A O 1
ATOM 3946 N N . ALA A 1 494 ? 7.169 11.524 -10.714 1.00 83.44 494 ALA A N 1
ATOM 3947 C CA . ALA A 1 494 ? 6.718 11.113 -9.389 1.00 83.44 494 ALA A CA 1
ATOM 3948 C C . ALA A 1 494 ? 7.897 10.426 -8.700 1.00 83.44 494 ALA A C 1
ATOM 3950 O O . ALA A 1 494 ? 8.179 9.262 -8.957 1.00 83.44 494 ALA A O 1
ATOM 3951 N N . HIS A 1 495 ? 8.660 11.171 -7.909 1.00 88.38 495 HIS A N 1
ATOM 3952 C CA . HIS A 1 495 ? 9.775 10.642 -7.130 1.00 88.38 495 HIS A CA 1
ATOM 3953 C C . HIS A 1 495 ? 9.773 11.293 -5.752 1.00 88.38 495 HIS A C 1
ATOM 3955 O O . HIS A 1 495 ? 9.319 12.419 -5.623 1.00 88.38 495 HIS A O 1
ATOM 3961 N N . GLY A 1 496 ? 10.273 10.611 -4.730 1.00 88.69 496 GLY A N 1
ATOM 3962 C CA . GLY A 1 496 ? 10.436 11.202 -3.407 1.00 88.69 496 GLY A CA 1
ATOM 3963 C C . GLY A 1 496 ? 10.267 10.188 -2.291 1.00 88.69 496 GLY A C 1
ATOM 3964 O O . GLY A 1 496 ? 9.793 9.070 -2.500 1.00 88.69 496 GLY A O 1
ATOM 3965 N N . HIS A 1 497 ? 10.634 10.600 -1.088 1.00 91.12 497 HIS A N 1
ATOM 3966 C CA . HIS A 1 497 ? 10.552 9.796 0.118 1.00 91.12 497 HIS A CA 1
ATOM 3967 C C . HIS A 1 497 ? 9.719 10.528 1.172 1.00 91.12 497 HIS A C 1
ATOM 3969 O O . HIS A 1 497 ? 9.751 11.749 1.275 1.00 91.12 497 HIS A O 1
ATOM 3975 N N . THR A 1 498 ? 8.943 9.785 1.955 1.00 92.00 498 THR A N 1
ATOM 3976 C CA . THR A 1 498 ? 8.192 10.323 3.103 1.00 92.00 498 THR A CA 1
ATOM 3977 C C . THR A 1 498 ? 9.030 10.306 4.378 1.00 92.00 498 THR A C 1
ATOM 3979 O O . THR A 1 498 ? 8.959 11.221 5.200 1.00 92.00 498 THR A O 1
ATOM 3982 N N . TRP A 1 499 ? 9.861 9.277 4.507 1.00 93.31 499 TRP A N 1
ATOM 3983 C CA . TRP A 1 499 ? 10.813 9.055 5.589 1.00 93.31 499 TRP A CA 1
ATOM 3984 C C . TRP A 1 499 ? 12.199 8.810 5.002 1.00 93.31 499 TRP A C 1
ATOM 3986 O O . TRP A 1 499 ? 12.433 9.108 3.833 1.00 93.31 499 TRP A O 1
ATOM 3996 N N . PHE A 1 500 ? 13.129 8.270 5.790 1.00 90.44 500 PHE A N 1
ATOM 3997 C CA . PHE A 1 500 ? 14.394 7.815 5.225 1.00 90.44 500 PHE A CA 1
ATOM 3998 C C . PHE A 1 500 ? 14.144 6.791 4.110 1.00 90.44 500 PHE A C 1
ATOM 4000 O O . PHE A 1 500 ? 13.268 5.934 4.230 1.00 90.44 500 PHE A O 1
ATOM 4007 N N . CYS A 1 501 ? 14.904 6.927 3.020 1.00 82.69 501 CYS A N 1
ATOM 4008 C CA . CYS A 1 501 ? 14.769 6.170 1.768 1.00 82.69 501 CYS A CA 1
ATOM 4009 C C . CYS A 1 501 ? 14.668 4.643 1.951 1.00 82.69 501 CYS A C 1
ATOM 4011 O O . CYS A 1 501 ? 14.081 3.946 1.130 1.00 82.69 501 CYS A O 1
ATOM 4013 N N . ASP A 1 502 ? 15.203 4.125 3.048 1.00 80.00 502 ASP A N 1
ATOM 4014 C CA . ASP A 1 502 ? 15.302 2.713 3.379 1.00 80.00 502 ASP A CA 1
ATOM 4015 C C . ASP A 1 502 ? 14.337 2.255 4.486 1.00 80.00 502 ASP A C 1
ATOM 4017 O O . ASP A 1 502 ? 14.554 1.200 5.072 1.00 80.00 502 ASP A O 1
ATOM 4021 N N . LEU A 1 503 ? 13.274 3.013 4.781 1.00 87.44 503 LEU A N 1
ATOM 4022 C CA . LEU A 1 503 ? 12.347 2.653 5.856 1.00 87.44 503 LEU A CA 1
ATOM 4023 C C . LEU A 1 503 ? 11.127 1.852 5.382 1.00 87.44 503 LEU A C 1
ATOM 4025 O O . LEU A 1 503 ? 11.016 0.674 5.713 1.00 87.44 503 LEU A O 1
ATOM 4029 N N . VAL A 1 504 ? 10.224 2.464 4.605 1.00 91.06 504 VAL A N 1
ATOM 4030 C CA . VAL A 1 504 ? 8.991 1.811 4.117 1.00 91.06 504 VAL A CA 1
ATOM 4031 C C . VAL A 1 504 ? 8.669 2.151 2.656 1.00 91.06 504 VAL A C 1
ATOM 4033 O O . VAL A 1 504 ? 8.894 3.277 2.207 1.00 91.06 504 VAL A O 1
ATOM 4036 N N . GLU A 1 505 ? 8.124 1.173 1.930 1.00 93.75 505 GLU A N 1
ATOM 4037 C CA . GLU A 1 505 ? 7.591 1.313 0.569 1.00 93.75 505 GLU A CA 1
ATOM 4038 C C . GLU A 1 505 ? 6.117 1.753 0.571 1.00 93.75 505 GLU A C 1
ATOM 4040 O O . GLU A 1 505 ? 5.398 1.599 1.559 1.00 93.75 505 GLU A O 1
ATOM 4045 N N . GLN A 1 506 ? 5.646 2.261 -0.570 1.00 95.38 506 GLN A N 1
ATOM 4046 C CA . GLN A 1 506 ? 4.310 2.846 -0.727 1.00 95.38 506 GLN A CA 1
ATOM 4047 C C . GLN A 1 506 ? 3.527 2.180 -1.858 1.00 95.38 506 GLN A C 1
ATOM 4049 O O . GLN A 1 506 ? 4.076 1.931 -2.926 1.00 95.38 506 GLN A O 1
ATOM 4054 N N . THR A 1 507 ? 2.243 1.919 -1.628 1.00 97.50 507 THR A N 1
ATOM 4055 C CA . THR A 1 507 ? 1.251 1.556 -2.658 1.00 97.50 507 THR A CA 1
ATOM 4056 C C . THR A 1 507 ? 0.858 2.767 -3.508 1.00 97.50 507 THR A C 1
ATOM 4058 O O . THR A 1 507 ? 1.227 3.905 -3.208 1.00 97.50 507 THR A O 1
ATOM 4061 N N . VAL A 1 508 ? 0.090 2.545 -4.577 1.00 98.06 508 VAL A N 1
ATOM 4062 C CA . VAL A 1 508 ? -0.377 3.634 -5.445 1.00 98.06 508 VAL A CA 1
ATOM 4063 C C . VAL A 1 508 ? -1.272 4.647 -4.714 1.00 98.06 508 VAL A C 1
ATOM 4065 O O . VAL A 1 508 ? -1.143 5.850 -4.952 1.00 98.06 508 VAL A O 1
ATOM 4068 N N . GLU A 1 509 ? -2.124 4.203 -3.784 1.00 97.50 509 GLU A N 1
ATOM 4069 C CA . GLU A 1 509 ? -2.935 5.093 -2.941 1.00 97.50 509 GLU A CA 1
ATOM 4070 C C . GLU A 1 509 ? -2.058 5.981 -2.053 1.00 97.50 509 GLU A C 1
ATOM 4072 O O . GLU A 1 509 ? -2.301 7.183 -1.911 1.00 97.50 509 GLU A O 1
ATOM 4077 N N . GLU A 1 510 ? -0.995 5.406 -1.493 1.00 97.62 510 GLU A N 1
ATOM 4078 C CA . GLU A 1 510 ? -0.034 6.147 -0.682 1.00 97.62 510 GLU A CA 1
ATOM 4079 C C . GLU A 1 510 ? 0.728 7.162 -1.529 1.00 97.62 510 GLU A C 1
ATOM 4081 O O . GLU A 1 510 ? 0.813 8.318 -1.125 1.00 97.62 510 GLU A O 1
ATOM 4086 N N . SER A 1 511 ? 1.178 6.798 -2.735 1.00 96.94 511 SER A N 1
ATOM 4087 C CA . SER A 1 511 ? 1.793 7.747 -3.669 1.00 96.94 511 SER A CA 1
ATOM 4088 C C . SER A 1 511 ? 0.863 8.906 -4.036 1.00 96.94 511 SER A C 1
ATOM 4090 O O . SER A 1 511 ? 1.313 10.047 -4.130 1.00 96.94 511 SER A O 1
ATOM 4092 N N . TYR A 1 512 ? -0.440 8.664 -4.202 1.00 96.12 512 TYR A N 1
ATOM 4093 C CA . TYR A 1 512 ? -1.414 9.738 -4.432 1.00 96.12 512 TYR A CA 1
ATOM 4094 C C . TYR A 1 512 ? -1.615 10.613 -3.189 1.00 96.12 512 TYR A C 1
ATOM 4096 O O . TYR A 1 512 ? -1.802 11.824 -3.320 1.00 96.12 512 TYR A O 1
ATOM 4104 N N . THR A 1 513 ? -1.546 10.034 -1.994 1.00 95.56 513 THR A N 1
ATOM 4105 C CA . THR A 1 513 ? -1.745 10.741 -0.720 1.00 95.56 513 THR A CA 1
ATOM 4106 C C . THR A 1 513 ? -0.535 11.599 -0.345 1.00 95.56 513 THR A C 1
ATOM 4108 O O . THR A 1 513 ? -0.657 12.766 0.041 1.00 95.56 513 THR A O 1
ATOM 4111 N N . THR A 1 514 ? 0.664 11.045 -0.488 1.00 95.62 514 THR A N 1
ATOM 4112 C CA . THR A 1 514 ? 1.923 11.647 -0.032 1.00 95.62 514 THR A CA 1
ATOM 4113 C C . THR A 1 514 ? 2.641 12.423 -1.136 1.00 95.62 514 THR A C 1
ATOM 4115 O O . THR A 1 514 ? 3.513 13.234 -0.833 1.00 95.62 514 THR A O 1
ATOM 4118 N N . LYS A 1 515 ? 2.279 12.190 -2.410 1.00 94.69 515 LYS A N 1
ATOM 4119 C CA . LYS A 1 515 ? 3.015 12.639 -3.610 1.00 94.69 515 LYS A CA 1
ATOM 4120 C C . LYS A 1 515 ? 4.457 12.125 -3.650 1.00 94.69 515 LYS A C 1
ATOM 4122 O O . LYS A 1 515 ? 5.344 12.792 -4.178 1.00 94.69 515 LYS A O 1
ATOM 4127 N N . ALA A 1 516 ? 4.695 10.958 -3.054 1.00 92.50 516 ALA A N 1
ATOM 4128 C CA . ALA A 1 516 ? 6.007 10.338 -2.927 1.00 92.50 516 ALA A CA 1
ATOM 4129 C C . ALA A 1 516 ? 6.013 8.895 -3.454 1.00 92.50 516 ALA A C 1
ATOM 4131 O O . ALA A 1 516 ? 5.021 8.367 -3.954 1.00 92.50 516 ALA A O 1
ATOM 4132 N N . GLY A 1 517 ? 7.172 8.254 -3.350 1.00 90.25 517 GLY A N 1
ATOM 4133 C CA . GLY A 1 517 ? 7.459 6.922 -3.863 1.00 90.25 517 GLY A CA 1
ATOM 4134 C C . GLY A 1 517 ? 8.693 6.996 -4.749 1.00 90.25 517 GLY A C 1
ATOM 4135 O O . GLY A 1 517 ? 8.773 7.833 -5.648 1.00 90.25 517 GLY A O 1
ATOM 4136 N N . HIS A 1 518 ? 9.676 6.141 -4.499 1.00 87.94 518 HIS A N 1
ATOM 4137 C CA . HIS A 1 518 ? 10.914 6.120 -5.279 1.00 87.94 518 HIS A CA 1
ATOM 4138 C C . HIS A 1 518 ? 10.826 5.132 -6.440 1.00 87.94 518 HIS A C 1
ATOM 4140 O O . HIS A 1 518 ? 9.786 4.513 -6.648 1.00 87.94 518 HIS A O 1
ATOM 4146 N N . CYS A 1 519 ? 11.900 4.990 -7.216 1.00 90.25 519 CYS A N 1
ATOM 4147 C CA . CYS A 1 519 ? 11.892 4.255 -8.483 1.00 90.25 519 CYS A CA 1
ATOM 4148 C C . CYS A 1 519 ? 11.214 2.869 -8.432 1.00 90.25 519 CYS A C 1
ATOM 4150 O O . CYS A 1 519 ? 10.457 2.554 -9.349 1.00 90.25 519 CYS A O 1
ATOM 4152 N N . ILE A 1 520 ? 11.388 2.095 -7.350 1.00 92.44 520 ILE A N 1
ATOM 4153 C CA . ILE A 1 520 ? 10.738 0.783 -7.172 1.00 92.44 520 ILE A CA 1
ATOM 4154 C C . ILE A 1 520 ? 9.216 0.922 -7.080 1.00 92.44 520 ILE A C 1
ATOM 4156 O O . ILE A 1 520 ? 8.490 0.212 -7.773 1.00 92.44 520 ILE A O 1
ATOM 4160 N N . VAL A 1 521 ? 8.727 1.844 -6.246 1.00 94.81 521 VAL A N 1
ATOM 4161 C CA . VAL A 1 521 ? 7.291 2.110 -6.058 1.00 94.81 521 VAL A CA 1
ATOM 4162 C C . VAL A 1 521 ? 6.643 2.494 -7.382 1.00 94.81 521 VAL A C 1
ATOM 4164 O O . VAL A 1 521 ? 5.606 1.958 -7.768 1.00 94.81 521 VAL A O 1
ATOM 4167 N N . GLN A 1 522 ? 7.293 3.393 -8.115 1.00 95.12 522 GLN A N 1
ATOM 4168 C CA . GLN A 1 522 ? 6.772 3.903 -9.378 1.00 95.12 522 GLN A CA 1
ATOM 4169 C C . GLN A 1 522 ? 6.744 2.813 -10.453 1.00 95.12 522 GLN A C 1
ATOM 4171 O O . GLN A 1 522 ? 5.768 2.694 -11.196 1.00 95.12 522 GLN A O 1
ATOM 4176 N N . ALA A 1 523 ? 7.793 1.990 -10.514 1.00 95.88 523 ALA A N 1
ATOM 4177 C CA . ALA A 1 523 ? 7.848 0.835 -11.397 1.00 95.88 523 ALA A CA 1
ATOM 4178 C C . ALA A 1 523 ? 6.780 -0.207 -11.029 1.00 95.88 523 ALA A C 1
ATOM 4180 O O . ALA A 1 523 ? 6.097 -0.696 -11.925 1.00 95.88 523 ALA A O 1
ATOM 4181 N N . ALA A 1 524 ? 6.561 -0.492 -9.742 1.00 97.12 524 ALA A N 1
ATOM 4182 C CA . ALA A 1 524 ? 5.530 -1.421 -9.278 1.00 97.12 524 ALA A CA 1
ATOM 4183 C C . ALA A 1 524 ? 4.117 -0.965 -9.674 1.00 97.12 524 ALA A C 1
ATOM 4185 O O . ALA A 1 524 ? 3.330 -1.759 -10.184 1.00 97.12 524 ALA A O 1
ATOM 4186 N N . THR A 1 525 ? 3.799 0.316 -9.480 1.00 97.50 525 THR A N 1
ATOM 4187 C CA . THR A 1 525 ? 2.496 0.896 -9.835 1.00 97.50 525 THR A CA 1
ATOM 4188 C C . THR A 1 525 ? 2.225 0.834 -11.333 1.00 97.50 525 THR A C 1
ATOM 4190 O O . THR A 1 525 ? 1.177 0.344 -11.750 1.00 97.50 525 THR A O 1
ATOM 4193 N N . ILE A 1 526 ? 3.165 1.299 -12.161 1.00 97.88 526 ILE A N 1
ATOM 4194 C CA . ILE A 1 526 ? 2.953 1.300 -13.612 1.00 97.88 526 ILE A CA 1
ATOM 4195 C C . ILE A 1 526 ? 2.951 -0.128 -14.160 1.00 97.88 526 ILE A C 1
ATOM 4197 O O . ILE A 1 526 ? 2.097 -0.445 -14.978 1.00 97.88 526 ILE A O 1
ATOM 4201 N N . SER A 1 527 ? 3.826 -1.010 -13.667 1.00 98.19 527 SER A N 1
ATOM 4202 C CA . SER A 1 527 ? 3.814 -2.433 -14.033 1.00 98.19 527 SER A CA 1
ATOM 4203 C C . SER A 1 527 ? 2.455 -3.071 -13.774 1.00 98.19 527 SER A C 1
ATOM 4205 O O . SER A 1 527 ? 1.945 -3.783 -14.630 1.00 98.19 527 SER A O 1
ATOM 4207 N N . ALA A 1 528 ? 1.831 -2.757 -12.634 1.00 98.38 528 ALA A N 1
ATOM 4208 C CA . ALA A 1 528 ? 0.518 -3.285 -12.304 1.00 98.38 528 ALA A CA 1
ATOM 4209 C C . ALA A 1 528 ? -0.553 -2.865 -13.323 1.00 98.38 528 ALA A C 1
ATOM 4211 O O . ALA A 1 528 ? -1.370 -3.683 -13.738 1.00 98.38 528 ALA A O 1
ATOM 4212 N N . ALA A 1 529 ? -0.519 -1.610 -13.781 1.00 98.25 529 ALA A N 1
ATOM 4213 C CA . ALA A 1 529 ? -1.430 -1.130 -14.819 1.00 98.25 529 ALA A CA 1
ATOM 4214 C C . ALA A 1 529 ? -1.156 -1.787 -16.183 1.00 98.25 529 ALA A C 1
ATOM 4216 O O . ALA A 1 529 ? -2.095 -2.078 -16.920 1.00 98.25 529 ALA A O 1
ATOM 4217 N N . LEU A 1 530 ? 0.113 -2.049 -16.513 1.00 97.81 530 LEU A N 1
ATOM 4218 C CA . LEU A 1 530 ? 0.499 -2.743 -17.745 1.00 97.81 530 LEU A CA 1
ATOM 4219 C C . LEU A 1 530 ? 0.046 -4.206 -17.745 1.00 97.81 530 LEU A C 1
ATOM 4221 O O . LEU A 1 530 ? -0.497 -4.656 -18.751 1.00 97.81 530 LEU A O 1
ATOM 4225 N N . ASP A 1 531 ? 0.201 -4.913 -16.623 1.00 97.94 531 ASP A N 1
ATOM 4226 C CA . ASP A 1 531 ? -0.274 -6.292 -16.454 1.00 97.94 531 ASP A CA 1
ATOM 4227 C C . ASP A 1 531 ? -1.794 -6.384 -16.667 1.00 97.94 531 ASP A C 1
ATOM 4229 O O . ASP A 1 531 ? -2.269 -7.236 -17.424 1.00 97.94 531 ASP A O 1
ATOM 4233 N N . LEU A 1 532 ? -2.556 -5.471 -16.047 1.00 97.94 532 LEU A N 1
ATOM 4234 C CA . LEU A 1 532 ? -4.016 -5.414 -16.188 1.00 97.94 532 LEU A CA 1
ATOM 4235 C C . LEU A 1 532 ? -4.473 -5.011 -17.598 1.00 97.94 532 LEU A C 1
ATOM 4237 O O . LEU A 1 5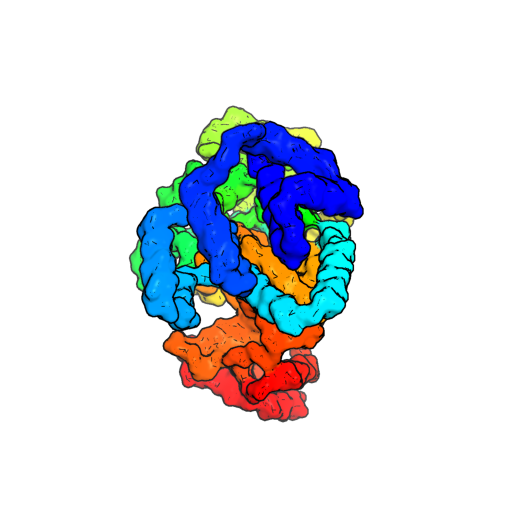32 ? -5.530 -5.457 -18.024 1.00 97.94 532 LEU A O 1
ATOM 4241 N N . ALA A 1 533 ? -3.680 -4.217 -18.324 1.00 96.69 533 ALA A N 1
ATOM 4242 C CA . ALA A 1 533 ? -3.925 -3.861 -19.726 1.00 96.69 533 ALA A CA 1
ATOM 4243 C C . ALA A 1 533 ? -3.322 -4.867 -20.729 1.00 96.69 533 ALA A C 1
ATOM 4245 O O . ALA A 1 533 ? -3.317 -4.620 -21.938 1.00 96.69 533 ALA A O 1
ATOM 4246 N N . HIS A 1 534 ? -2.741 -5.969 -20.237 1.00 95.81 534 HIS A N 1
ATOM 4247 C CA . HIS A 1 534 ? -2.066 -6.993 -21.038 1.00 95.81 534 HIS A CA 1
ATOM 4248 C C . HIS A 1 534 ? -0.961 -6.444 -21.962 1.00 95.81 534 HIS A C 1
ATOM 4250 O O . HIS A 1 534 ? -0.781 -6.904 -23.095 1.00 95.81 534 HIS A O 1
ATOM 4256 N N . ILE A 1 535 ? -0.210 -5.448 -21.488 1.00 95.19 535 ILE A N 1
ATOM 4257 C CA . ILE A 1 535 ? 0.909 -4.839 -22.210 1.00 95.19 535 ILE A CA 1
ATOM 4258 C C . ILE A 1 535 ? 2.215 -5.463 -21.724 1.00 95.19 535 ILE A C 1
ATOM 4260 O O . ILE A 1 535 ? 2.580 -5.321 -20.565 1.00 95.19 535 ILE A O 1
ATOM 4264 N N . GLU A 1 536 ? 2.952 -6.100 -22.634 1.00 93.81 536 GLU A N 1
ATOM 4265 C CA . GLU A 1 536 ? 4.269 -6.671 -22.335 1.00 93.81 536 GLU A CA 1
ATOM 4266 C C . GLU A 1 536 ? 5.284 -5.582 -21.957 1.00 93.81 536 GLU A C 1
ATOM 4268 O O . GLU A 1 536 ? 5.430 -4.565 -22.651 1.00 93.81 536 GLU A O 1
ATOM 4273 N N . TYR A 1 537 ? 6.030 -5.834 -20.884 1.00 94.81 537 TYR A N 1
ATOM 4274 C CA . TYR A 1 537 ? 7.114 -4.979 -20.427 1.00 94.81 537 TYR A CA 1
ATOM 4275 C C . TYR A 1 537 ? 8.229 -5.796 -19.767 1.00 94.81 537 TYR A C 1
ATOM 4277 O O . TYR A 1 537 ? 8.019 -6.914 -19.302 1.00 94.81 537 TYR A O 1
ATOM 4285 N N . TYR A 1 538 ? 9.413 -5.193 -19.683 1.00 94.31 538 TYR A N 1
ATOM 4286 C CA . TYR A 1 538 ? 10.513 -5.689 -18.861 1.00 94.31 538 TYR A CA 1
ATOM 4287 C C . TYR A 1 538 ? 10.806 -4.707 -17.737 1.00 94.31 538 TYR A C 1
ATOM 4289 O O . TYR A 1 538 ? 11.028 -3.524 -17.999 1.00 94.31 538 TYR A O 1
ATOM 4297 N N . TRP A 1 539 ? 10.857 -5.186 -16.501 1.00 95.00 539 TRP A N 1
ATOM 4298 C CA . TRP A 1 539 ? 11.310 -4.393 -15.362 1.00 95.00 539 TRP A CA 1
ATOM 4299 C C . TRP A 1 539 ? 12.795 -4.644 -15.143 1.00 95.00 539 TRP A C 1
ATOM 4301 O O . TRP A 1 539 ? 13.218 -5.783 -14.981 1.00 95.00 539 TRP A O 1
ATOM 4311 N N . VAL A 1 540 ? 13.594 -3.582 -15.157 1.00 92.50 540 VAL A N 1
ATOM 4312 C CA . VAL A 1 540 ? 15.045 -3.650 -14.991 1.00 92.50 540 VAL A CA 1
ATOM 4313 C C . VAL A 1 540 ? 15.494 -2.698 -13.886 1.00 92.50 540 VAL A C 1
ATOM 4315 O O . VAL A 1 540 ? 15.122 -1.526 -13.910 1.00 92.50 540 VAL A O 1
ATOM 4318 N N . GLU A 1 541 ? 16.323 -3.175 -12.958 1.00 90.50 541 GLU A N 1
ATOM 4319 C CA . GLU A 1 541 ? 17.154 -2.307 -12.108 1.00 90.50 541 GLU A CA 1
ATOM 4320 C C . GLU A 1 541 ? 18.517 -2.165 -12.779 1.00 90.50 541 GLU A C 1
ATOM 4322 O O . GLU A 1 541 ? 19.110 -3.153 -13.230 1.00 90.50 541 GLU A O 1
ATOM 4327 N N . GLY A 1 542 ? 19.022 -0.936 -12.873 1.00 84.31 542 GLY A N 1
ATOM 4328 C CA . GLY A 1 542 ? 20.348 -0.714 -13.426 1.00 84.31 542 GLY A CA 1
ATOM 4329 C C . GLY A 1 542 ? 21.136 0.413 -12.778 1.00 84.31 542 GLY A C 1
ATOM 4330 O O . GLY A 1 542 ? 20.626 1.184 -11.971 1.00 84.31 542 GLY A O 1
ATOM 4331 N N . PHE A 1 543 ? 22.408 0.521 -13.175 1.00 80.75 543 PHE A N 1
ATOM 4332 C CA . PHE A 1 543 ? 23.349 1.540 -12.702 1.00 80.75 543 PHE A CA 1
ATOM 4333 C C . PHE A 1 543 ? 23.988 2.303 -13.864 1.00 80.75 543 PHE A C 1
ATOM 4335 O O . PHE A 1 543 ? 24.313 1.735 -14.913 1.00 80.75 543 PHE A O 1
ATOM 4342 N N . ALA A 1 544 ? 24.216 3.602 -13.651 1.00 68.31 544 ALA A N 1
ATOM 4343 C CA . ALA A 1 544 ? 24.970 4.452 -14.565 1.00 68.31 544 ALA A CA 1
ATOM 4344 C C . ALA A 1 544 ? 26.467 4.337 -14.267 1.00 68.31 544 ALA A C 1
ATOM 4346 O O . ALA A 1 544 ? 26.888 4.372 -13.111 1.00 68.31 544 ALA A O 1
ATOM 4347 N N . GLU A 1 545 ? 27.288 4.305 -15.313 1.00 58.47 545 GLU A N 1
ATOM 4348 C CA . GLU A 1 545 ? 28.749 4.271 -15.192 1.00 58.47 545 GLU A CA 1
ATOM 4349 C C . GLU A 1 545 ? 29.349 5.573 -14.612 1.00 58.47 545 GLU A C 1
ATOM 4351 O O . GLU A 1 545 ? 30.457 5.555 -14.079 1.00 58.47 545 GLU A O 1
ATOM 4356 N N . GLN A 1 546 ? 28.624 6.700 -14.683 1.00 51.50 546 GLN A N 1
ATOM 4357 C CA . GLN A 1 546 ? 29.081 8.028 -14.240 1.00 51.50 546 GLN A CA 1
ATOM 4358 C C . GLN A 1 546 ? 27.946 8.884 -13.658 1.00 51.50 546 GLN A C 1
ATOM 4360 O O . GLN A 1 546 ? 27.633 9.962 -14.162 1.00 51.50 546 GLN A O 1
ATOM 4365 N N . SER A 1 547 ? 27.313 8.423 -12.585 1.00 47.81 547 SER A N 1
ATOM 4366 C CA . SER A 1 547 ? 26.525 9.338 -11.759 1.00 47.81 547 SER A CA 1
ATOM 4367 C C . SER A 1 547 ? 27.477 10.157 -10.872 1.00 47.81 547 SER A C 1
ATOM 4369 O O . SER A 1 547 ? 28.356 9.604 -10.209 1.00 47.81 547 SER A O 1
ATOM 4371 N N . VAL A 1 548 ? 27.323 11.486 -10.889 1.00 38.06 548 VAL A N 1
ATOM 4372 C CA . VAL A 1 548 ? 28.150 12.453 -10.134 1.00 38.06 548 VAL A CA 1
ATOM 4373 C C . VAL A 1 548 ? 28.049 12.224 -8.614 1.00 38.06 548 VAL A C 1
ATOM 4375 O O . VAL A 1 548 ? 28.942 12.621 -7.870 1.00 38.06 548 VAL A O 1
ATOM 4378 N N . SER A 1 549 ? 27.009 11.519 -8.162 1.00 42.56 549 SER A N 1
ATOM 4379 C CA . SER A 1 549 ? 26.745 11.135 -6.770 1.00 42.56 549 SER A CA 1
ATOM 4380 C C . SER A 1 549 ? 27.087 9.669 -6.441 1.00 42.56 549 SER A C 1
ATOM 4382 O O . SER A 1 549 ? 26.792 9.208 -5.343 1.00 42.56 549 SER A O 1
ATOM 4384 N N . GLY A 1 550 ? 27.763 8.942 -7.343 1.00 46.62 550 GLY A N 1
ATOM 4385 C CA . GLY A 1 550 ? 28.023 7.499 -7.218 1.00 46.62 550 GLY A CA 1
ATOM 4386 C C . GLY A 1 550 ? 26.972 6.658 -7.956 1.00 46.62 550 GLY A C 1
ATOM 4387 O O . GLY A 1 550 ? 25.969 7.204 -8.404 1.00 46.62 550 GLY A O 1
ATOM 4388 N N . PRO A 1 551 ? 27.192 5.351 -8.175 1.00 50.94 551 PRO A N 1
ATOM 4389 C CA . PRO A 1 551 ? 26.250 4.516 -8.920 1.00 50.94 551 PRO A CA 1
ATOM 4390 C C . PRO A 1 551 ? 24.927 4.392 -8.142 1.00 50.94 551 PRO A C 1
ATOM 4392 O O . PRO A 1 551 ? 24.822 3.581 -7.227 1.00 50.94 551 PRO A O 1
ATOM 4395 N N . ASN A 1 552 ? 23.930 5.201 -8.507 1.00 66.75 552 ASN A N 1
ATOM 4396 C CA . ASN A 1 552 ? 22.578 5.103 -7.964 1.00 66.75 552 ASN A CA 1
ATOM 4397 C C . ASN A 1 552 ? 21.828 4.019 -8.736 1.00 66.75 552 ASN A C 1
ATOM 4399 O O . ASN A 1 552 ? 21.721 4.100 -9.964 1.00 66.75 552 ASN A O 1
ATOM 4403 N N . ALA A 1 553 ? 21.366 3.009 -8.002 1.00 79.25 553 ALA A N 1
ATOM 4404 C CA . ALA A 1 553 ? 20.400 2.035 -8.486 1.00 79.25 553 ALA A CA 1
ATOM 4405 C C . ALA A 1 553 ? 19.133 2.759 -8.937 1.00 79.25 553 ALA A C 1
ATOM 4407 O O . ALA A 1 553 ? 18.721 3.727 -8.291 1.00 79.25 553 ALA A O 1
ATOM 4408 N N . HIS A 1 554 ? 18.516 2.304 -10.022 1.00 87.25 554 HIS A N 1
ATOM 4409 C CA . HIS A 1 554 ? 17.232 2.844 -10.454 1.00 87.25 554 HIS A CA 1
ATOM 4410 C C . HIS A 1 554 ? 16.438 1.819 -11.258 1.00 87.25 554 HIS A C 1
ATOM 4412 O O . HIS A 1 554 ? 16.985 1.178 -12.158 1.00 87.25 554 HIS A O 1
ATOM 4418 N N . ASP A 1 555 ? 15.138 1.752 -10.987 1.00 90.81 555 ASP A N 1
ATOM 4419 C CA . ASP A 1 555 ? 14.193 0.846 -11.640 1.00 90.81 555 ASP A CA 1
ATOM 4420 C C . ASP A 1 555 ? 13.511 1.499 -12.857 1.00 90.81 555 ASP A C 1
ATOM 4422 O O . ASP A 1 555 ? 13.032 2.635 -12.800 1.00 90.81 555 ASP A O 1
ATOM 4426 N N . TRP A 1 556 ? 13.466 0.771 -13.973 1.00 90.81 556 TRP A N 1
ATOM 4427 C CA . TRP A 1 556 ? 12.866 1.191 -15.242 1.00 90.81 556 TRP A CA 1
ATOM 4428 C C . TRP A 1 556 ? 11.937 0.109 -15.775 1.00 90.81 556 TRP A C 1
ATOM 4430 O O . TRP A 1 556 ? 12.211 -1.082 -15.630 1.00 90.81 556 TRP A O 1
ATOM 4440 N N . LEU A 1 557 ? 10.893 0.535 -16.486 1.00 93.62 557 LEU A N 1
ATOM 4441 C CA . LEU A 1 557 ? 10.063 -0.354 -17.293 1.00 93.62 557 LEU A CA 1
ATOM 4442 C C . LEU A 1 557 ? 10.370 -0.128 -18.768 1.00 93.62 557 LEU A C 1
ATOM 4444 O O . LEU A 1 557 ? 10.217 0.983 -19.271 1.00 93.62 557 LEU A O 1
ATOM 4448 N N . CYS A 1 558 ? 10.794 -1.170 -19.469 1.00 92.56 558 CYS A N 1
ATOM 4449 C CA . CYS A 1 558 ? 10.976 -1.166 -20.915 1.00 92.56 558 CYS A CA 1
ATOM 4450 C C . CYS A 1 558 ? 9.699 -1.692 -21.557 1.00 92.56 558 CYS A C 1
ATOM 4452 O O . CYS A 1 558 ? 9.267 -2.784 -21.205 1.00 92.56 558 CYS A O 1
ATOM 4454 N N . ILE A 1 559 ? 9.108 -0.953 -22.499 1.00 93.00 559 ILE A N 1
ATOM 4455 C CA . ILE A 1 559 ? 7.805 -1.298 -23.085 1.00 93.00 559 ILE A CA 1
ATOM 4456 C C . ILE A 1 559 ? 7.982 -1.454 -24.600 1.00 93.00 559 ILE A C 1
ATOM 4458 O O . ILE A 1 559 ? 7.826 -0.478 -25.345 1.00 93.00 559 ILE A O 1
ATOM 4462 N N . PRO A 1 560 ? 8.338 -2.661 -25.091 1.00 89.94 560 PRO A N 1
ATOM 4463 C CA . PRO A 1 560 ? 8.693 -2.882 -26.492 1.00 89.94 560 PRO A CA 1
ATOM 4464 C C . PRO A 1 560 ? 7.614 -2.441 -27.479 1.00 89.94 560 PRO A C 1
ATOM 4466 O O . PRO A 1 560 ? 7.932 -1.794 -28.475 1.00 89.94 560 PRO A O 1
ATOM 4469 N N . ALA A 1 561 ? 6.343 -2.724 -27.173 1.00 89.44 561 ALA A N 1
ATOM 4470 C CA . ALA A 1 561 ? 5.205 -2.369 -28.021 1.00 89.44 561 ALA A CA 1
ATOM 4471 C C . ALA A 1 561 ? 5.033 -0.850 -28.211 1.00 89.44 561 ALA A C 1
ATOM 4473 O O . ALA A 1 561 ? 4.480 -0.416 -29.220 1.00 89.44 561 ALA A O 1
ATOM 4474 N N . CYS A 1 562 ? 5.526 -0.051 -27.262 1.00 89.00 562 CYS A N 1
ATOM 4475 C CA . CYS A 1 562 ? 5.493 1.407 -27.326 1.00 89.00 562 CYS A CA 1
ATOM 4476 C C . CYS A 1 562 ? 6.833 1.999 -27.785 1.00 89.00 562 CYS A C 1
ATOM 4478 O O . CYS A 1 562 ? 6.893 3.173 -28.110 1.00 89.00 562 CYS A O 1
ATOM 4480 N N . GLY A 1 563 ? 7.915 1.217 -27.847 1.00 87.19 563 GLY A N 1
ATOM 4481 C CA . GLY A 1 563 ? 9.222 1.715 -28.286 1.00 87.19 563 GLY A CA 1
ATOM 4482 C C . GLY A 1 563 ? 9.871 2.713 -27.319 1.00 87.19 563 GLY A C 1
ATOM 4483 O O . GLY A 1 563 ? 10.663 3.552 -27.751 1.00 87.19 563 GLY A O 1
ATOM 4484 N N . GLY A 1 564 ? 9.562 2.625 -26.023 1.00 89.62 564 GLY A N 1
ATOM 4485 C CA . GLY A 1 564 ? 10.072 3.546 -25.008 1.00 89.62 564 GLY A CA 1
ATOM 4486 C C . GLY A 1 564 ? 10.160 2.928 -23.618 1.00 89.62 564 GLY A C 1
ATOM 4487 O O . GLY A 1 564 ? 9.988 1.719 -23.434 1.00 89.62 564 GLY A O 1
ATOM 4488 N N . THR A 1 565 ? 10.448 3.774 -22.635 1.00 90.88 565 THR A N 1
ATOM 4489 C CA . THR A 1 565 ? 10.637 3.364 -21.239 1.00 90.88 565 THR A CA 1
ATOM 4490 C C . THR A 1 565 ? 9.836 4.231 -20.286 1.00 90.88 565 THR A C 1
ATOM 4492 O O . THR A 1 565 ? 9.685 5.421 -20.543 1.00 90.88 565 THR A O 1
ATOM 4495 N N . VAL A 1 566 ? 9.398 3.680 -19.158 1.00 91.38 566 VAL A N 1
ATOM 4496 C CA . VAL A 1 566 ? 8.849 4.462 -18.045 1.00 91.38 566 VAL A CA 1
ATOM 4497 C C . VAL A 1 566 ? 9.838 4.495 -16.890 1.00 91.38 566 VAL A C 1
ATOM 4499 O O . VAL A 1 566 ? 10.401 3.469 -16.510 1.00 91.38 566 VAL A O 1
ATOM 4502 N N . SER A 1 567 ? 10.030 5.685 -16.327 1.00 89.38 567 SER A N 1
ATOM 4503 C CA . SER A 1 567 ? 10.855 5.923 -15.146 1.00 89.38 567 SER A CA 1
ATOM 4504 C C . SER A 1 567 ? 10.192 6.976 -14.266 1.00 89.38 567 SER A C 1
ATOM 4506 O O . SER A 1 567 ? 9.791 8.027 -14.762 1.00 89.38 567 SER A O 1
ATOM 4508 N N . ASN A 1 568 ? 10.044 6.696 -12.968 1.00 90.12 568 ASN A N 1
ATOM 4509 C CA . ASN A 1 568 ? 9.373 7.588 -12.011 1.00 90.12 568 ASN A CA 1
ATOM 4510 C C . ASN A 1 568 ? 7.998 8.089 -12.504 1.00 90.12 568 ASN A C 1
ATOM 4512 O O . ASN A 1 568 ? 7.685 9.278 -12.437 1.00 90.12 568 ASN A O 1
ATOM 4516 N N . GLY A 1 569 ? 7.207 7.188 -13.096 1.00 90.38 569 GLY A N 1
ATOM 4517 C CA . GLY A 1 569 ? 5.899 7.496 -13.679 1.00 90.38 569 GLY A CA 1
ATOM 4518 C C . GLY A 1 569 ? 5.932 8.214 -15.035 1.00 90.38 569 GLY A C 1
ATOM 4519 O O . GLY A 1 569 ? 4.902 8.269 -15.701 1.00 90.38 569 GLY A O 1
ATOM 4520 N N . LEU A 1 570 ? 7.086 8.720 -15.485 1.00 90.94 570 LEU A N 1
ATOM 4521 C CA . LEU A 1 570 ? 7.244 9.426 -16.757 1.00 90.94 570 LEU A CA 1
ATOM 4522 C C . LEU A 1 570 ? 7.608 8.473 -17.895 1.00 90.94 570 LEU A C 1
ATOM 4524 O O . LEU A 1 570 ? 8.625 7.781 -17.840 1.00 90.94 570 LEU A O 1
ATOM 4528 N N . TYR A 1 571 ? 6.816 8.505 -18.964 1.00 91.81 571 TYR A N 1
ATOM 4529 C CA . TYR A 1 571 ? 7.141 7.857 -20.224 1.00 91.81 571 TYR A CA 1
ATOM 4530 C C . TYR A 1 571 ? 8.159 8.674 -21.025 1.00 91.81 571 TYR A C 1
ATOM 4532 O O . TYR A 1 571 ? 7.987 9.870 -21.264 1.00 91.81 571 TYR A O 1
ATOM 4540 N N . LEU A 1 572 ? 9.214 8.000 -21.469 1.00 87.19 572 LEU A N 1
ATOM 4541 C CA . LEU A 1 572 ? 10.286 8.536 -22.289 1.00 87.19 572 LEU A CA 1
ATOM 4542 C C . LEU A 1 572 ? 10.300 7.775 -23.623 1.00 87.19 572 LEU A C 1
ATOM 4544 O O . LEU A 1 572 ? 10.615 6.579 -23.631 1.00 87.19 572 LEU A O 1
ATOM 4548 N N . PRO A 1 573 ? 9.966 8.432 -24.751 1.00 84.62 573 PRO A N 1
ATOM 4549 C CA . PRO A 1 573 ? 9.993 7.781 -26.051 1.00 84.62 573 PRO A CA 1
ATOM 4550 C C . PRO A 1 573 ? 11.433 7.484 -26.489 1.00 84.62 573 PRO A C 1
ATOM 4552 O O . PRO A 1 573 ? 12.364 8.258 -26.239 1.00 84.62 573 PRO A O 1
ATOM 4555 N N . GLY A 1 574 ? 11.598 6.375 -27.207 1.00 77.38 574 GLY A N 1
ATOM 4556 C CA . GLY A 1 574 ? 12.874 5.925 -27.747 1.00 77.38 574 GLY A CA 1
ATOM 4557 C C . GLY A 1 574 ? 13.608 4.909 -26.867 1.00 77.38 574 GLY A C 1
ATOM 4558 O O . GLY A 1 574 ? 13.468 4.848 -25.648 1.00 77.38 574 GLY A O 1
ATOM 4559 N N . LYS A 1 575 ? 14.465 4.118 -27.519 1.00 64.06 575 LYS A N 1
ATOM 4560 C CA . LYS A 1 575 ? 15.274 3.030 -26.946 1.00 64.06 575 LYS A CA 1
ATOM 4561 C C . LYS A 1 575 ? 16.498 3.529 -26.159 1.00 64.06 575 LYS A C 1
ATOM 4563 O O . LYS A 1 575 ? 17.637 3.159 -26.441 1.00 64.06 575 LYS A O 1
ATOM 4568 N N . ARG A 1 576 ? 16.301 4.439 -25.202 1.00 61.00 576 ARG A N 1
ATOM 4569 C CA . ARG A 1 576 ? 17.404 5.047 -24.441 1.00 61.00 576 ARG A CA 1
ATOM 4570 C C . ARG A 1 576 ? 17.314 4.729 -22.964 1.00 61.00 576 ARG A C 1
ATOM 4572 O O . ARG A 1 576 ? 16.756 5.493 -22.187 1.00 61.00 576 ARG A O 1
ATOM 4579 N N . LEU A 1 577 ? 17.990 3.659 -22.572 1.00 61.78 577 LEU A N 1
ATOM 4580 C CA . LEU A 1 577 ? 18.338 3.448 -21.176 1.00 61.78 577 LEU A CA 1
ATOM 4581 C C . LEU A 1 577 ? 19.678 4.098 -20.861 1.00 61.78 577 LEU A C 1
ATOM 4583 O O . LEU A 1 577 ? 20.690 3.919 -21.547 1.00 61.78 577 LEU A O 1
ATOM 4587 N N . LEU A 1 578 ? 19.656 4.918 -19.815 1.00 64.69 578 LEU A N 1
ATOM 4588 C CA . LEU A 1 578 ? 20.839 5.601 -19.300 1.00 64.69 578 LEU A CA 1
ATOM 4589 C C . LEU A 1 578 ? 21.753 4.640 -18.522 1.00 64.69 578 LEU A C 1
ATOM 4591 O O . LEU A 1 578 ? 22.927 4.952 -18.324 1.00 64.69 578 LEU A O 1
ATOM 4595 N N . LEU A 1 579 ? 21.224 3.478 -18.129 1.00 71.94 579 LEU A N 1
ATOM 4596 C CA . LEU A 1 579 ? 21.836 2.505 -17.233 1.00 71.94 579 LEU A CA 1
ATOM 4597 C C . LEU A 1 579 ? 22.112 1.218 -18.009 1.00 71.94 579 LEU A C 1
ATOM 4599 O O . LEU A 1 579 ? 21.209 0.669 -18.635 1.00 71.94 579 LEU A O 1
ATOM 4603 N N . ASN A 1 580 ? 23.364 0.766 -18.004 1.00 76.00 580 ASN A N 1
ATOM 4604 C CA . ASN A 1 580 ? 23.806 -0.397 -18.778 1.00 76.00 580 ASN A CA 1
ATOM 4605 C C . ASN A 1 580 ? 24.449 -1.484 -17.912 1.00 76.00 580 ASN A C 1
ATOM 4607 O O . ASN A 1 580 ? 25.071 -2.391 -18.450 1.00 76.00 580 ASN A O 1
ATOM 4611 N N . ARG A 1 581 ? 24.328 -1.390 -16.586 1.00 85.81 581 ARG A N 1
ATOM 4612 C CA . ARG A 1 581 ? 24.759 -2.420 -15.636 1.00 85.81 581 ARG A CA 1
ATOM 4613 C C . ARG A 1 581 ? 23.533 -2.926 -14.896 1.00 85.81 581 ARG A C 1
ATOM 4615 O O . ARG A 1 581 ? 22.985 -2.149 -14.128 1.00 85.81 581 ARG A O 1
ATOM 4622 N N . ILE A 1 582 ? 23.116 -4.158 -15.157 1.00 88.56 582 ILE A N 1
ATOM 4623 C CA . ILE A 1 582 ? 21.872 -4.756 -14.657 1.00 88.56 582 ILE A CA 1
ATOM 4624 C C . ILE A 1 582 ? 22.194 -5.756 -13.549 1.00 88.56 582 ILE A C 1
ATOM 4626 O O . ILE A 1 582 ? 23.083 -6.592 -13.724 1.00 88.56 582 ILE A O 1
ATOM 4630 N N . ASP A 1 583 ? 21.458 -5.693 -12.444 1.00 89.69 583 ASP A N 1
ATOM 4631 C CA . ASP A 1 583 ? 21.444 -6.715 -11.386 1.00 89.69 583 ASP A CA 1
ATOM 4632 C C . ASP A 1 583 ? 20.032 -7.222 -11.039 1.00 89.69 583 ASP A C 1
ATOM 4634 O O . ASP A 1 583 ? 19.901 -8.208 -10.315 1.00 89.69 583 ASP A O 1
ATOM 4638 N N . PHE A 1 584 ? 18.984 -6.651 -11.639 1.00 92.62 584 PHE A N 1
ATOM 4639 C CA . PHE A 1 584 ? 17.622 -7.182 -11.597 1.00 92.62 584 PHE A CA 1
ATOM 4640 C C . PHE A 1 584 ? 16.960 -7.119 -12.970 1.00 92.62 584 PHE A C 1
ATOM 4642 O O . PHE A 1 584 ? 17.035 -6.101 -13.662 1.00 92.62 584 PHE A O 1
ATOM 4649 N N . VAL A 1 585 ? 16.256 -8.187 -13.334 1.00 94.00 585 VAL A N 1
ATOM 4650 C CA . VAL A 1 585 ? 15.404 -8.231 -14.523 1.00 94.00 585 VAL A CA 1
ATOM 4651 C C . VAL A 1 585 ? 14.139 -9.031 -14.241 1.00 94.00 585 VAL A C 1
ATOM 4653 O O . VAL A 1 585 ? 14.188 -10.077 -13.593 1.00 94.00 585 VAL A O 1
ATOM 4656 N N . ALA A 1 586 ? 13.015 -8.563 -14.769 1.00 95.38 586 ALA A N 1
ATOM 4657 C CA . ALA A 1 586 ? 11.764 -9.294 -14.772 1.00 95.38 586 ALA A CA 1
ATOM 4658 C C . ALA A 1 586 ? 10.985 -9.115 -16.075 1.00 95.38 586 ALA A C 1
ATOM 4660 O O . ALA A 1 586 ? 11.047 -8.065 -16.714 1.00 95.38 586 ALA A O 1
ATOM 4661 N N . ASP A 1 587 ? 10.225 -10.147 -16.413 1.00 93.50 587 ASP A N 1
ATOM 4662 C CA . ASP A 1 587 ? 9.221 -10.213 -17.469 1.00 93.50 587 ASP A CA 1
ATOM 4663 C C . ASP A 1 587 ? 7.907 -10.647 -16.802 1.00 93.50 587 ASP A C 1
ATOM 4665 O O . ASP A 1 587 ? 7.757 -11.792 -16.360 1.00 93.50 587 ASP A O 1
ATOM 4669 N N . ASN A 1 588 ? 6.977 -9.700 -16.655 1.00 88.75 588 ASN A N 1
ATOM 4670 C CA . ASN A 1 588 ? 5.731 -9.864 -15.902 1.00 88.75 588 ASN A CA 1
ATOM 4671 C C . ASN A 1 588 ? 5.964 -10.329 -14.442 1.00 88.75 588 ASN A C 1
ATOM 4673 O O . ASN A 1 588 ? 6.438 -9.544 -13.620 1.00 88.75 588 ASN A O 1
ATOM 4677 N N . ASP A 1 589 ? 5.604 -11.573 -14.093 1.00 89.12 589 ASP A N 1
ATOM 4678 C CA . ASP A 1 589 ? 5.797 -12.191 -12.763 1.00 89.12 589 ASP A CA 1
ATOM 4679 C C . ASP A 1 589 ? 7.043 -13.110 -12.694 1.00 89.12 589 ASP A C 1
ATOM 4681 O O . ASP A 1 589 ? 7.349 -13.690 -11.648 1.00 89.12 589 ASP A O 1
ATOM 4685 N N . THR A 1 590 ? 7.782 -13.245 -13.802 1.00 93.75 590 THR A N 1
ATOM 4686 C CA . THR A 1 590 ? 9.020 -14.033 -13.878 1.00 93.75 590 THR A CA 1
ATOM 4687 C C . THR A 1 590 ? 10.218 -13.118 -13.674 1.00 93.75 590 THR A C 1
ATOM 4689 O O . THR A 1 590 ? 10.389 -12.163 -14.424 1.00 93.75 590 THR A O 1
ATOM 4692 N N . TRP A 1 591 ? 11.058 -13.379 -12.672 1.00 94.75 591 TRP A N 1
ATOM 4693 C CA . TRP A 1 591 ? 12.100 -12.426 -12.280 1.00 94.75 591 TRP A CA 1
ATOM 4694 C C . TRP A 1 591 ? 13.382 -13.071 -11.786 1.00 94.75 591 TRP A C 1
ATOM 4696 O O . TRP A 1 591 ? 13.392 -14.237 -11.386 1.00 94.75 591 TRP A O 1
ATOM 4706 N N . VAL A 1 592 ? 14.461 -12.286 -11.815 1.00 93.25 592 VAL A N 1
ATOM 4707 C CA . VAL A 1 592 ? 15.785 -12.643 -11.304 1.00 93.25 592 VAL A CA 1
ATOM 4708 C C . VAL A 1 592 ? 16.464 -11.432 -10.671 1.00 93.25 592 VAL A C 1
ATOM 4710 O O . VAL A 1 592 ? 16.554 -10.369 -11.281 1.00 93.25 592 VAL A O 1
ATOM 4713 N N . TYR A 1 593 ? 17.010 -11.637 -9.475 1.00 90.31 593 TYR A N 1
ATOM 4714 C CA . TYR A 1 593 ? 17.942 -10.748 -8.791 1.00 90.31 593 TYR A CA 1
ATOM 4715 C C . TYR A 1 593 ? 19.328 -11.407 -8.703 1.00 90.31 593 TYR A C 1
ATOM 4717 O O . TYR A 1 593 ? 19.504 -12.479 -8.111 1.00 90.31 593 TYR A O 1
ATOM 4725 N N . ILE A 1 594 ? 20.327 -10.780 -9.318 1.00 88.44 594 ILE A N 1
ATOM 4726 C CA . ILE A 1 594 ? 21.664 -11.336 -9.553 1.00 88.44 594 ILE A CA 1
ATOM 4727 C C . ILE A 1 594 ? 22.578 -10.962 -8.383 1.00 88.44 594 ILE A C 1
ATOM 4729 O O . ILE A 1 594 ? 23.345 -10.000 -8.430 1.00 88.44 594 ILE A O 1
ATOM 4733 N N . ARG A 1 595 ? 22.496 -11.740 -7.297 1.00 81.06 595 ARG A N 1
ATOM 4734 C CA . ARG A 1 595 ? 23.340 -11.533 -6.108 1.00 81.06 595 ARG A CA 1
ATOM 4735 C C . ARG A 1 595 ? 24.821 -11.742 -6.436 1.00 81.06 595 ARG A C 1
ATOM 4737 O O . ARG A 1 595 ? 25.649 -10.885 -6.150 1.00 81.06 595 ARG A O 1
ATOM 4744 N N . GLU A 1 596 ? 25.138 -12.848 -7.092 1.00 83.62 596 GLU A N 1
ATOM 4745 C CA . GLU A 1 596 ? 26.473 -13.199 -7.575 1.00 83.62 596 GLU A CA 1
ATOM 4746 C C . GLU A 1 596 ? 26.350 -13.695 -9.024 1.00 83.62 596 GLU A C 1
ATOM 4748 O O . GLU A 1 596 ? 25.310 -14.226 -9.415 1.00 83.62 596 GLU A O 1
ATOM 4753 N N . LEU A 1 597 ? 27.406 -13.575 -9.836 1.00 82.31 597 LEU A N 1
ATOM 4754 C CA . LEU A 1 597 ? 27.349 -14.017 -11.242 1.00 82.31 597 LEU A CA 1
ATOM 4755 C C . LEU A 1 597 ? 27.065 -15.523 -11.392 1.00 82.31 597 LEU A C 1
ATOM 4757 O O . LEU A 1 597 ? 26.577 -15.956 -12.428 1.00 82.31 597 LEU A O 1
ATOM 4761 N N . GLU A 1 598 ? 27.357 -16.312 -10.361 1.00 81.62 598 GLU A N 1
ATOM 4762 C CA . GLU A 1 598 ? 27.125 -17.762 -10.319 1.00 81.62 598 GLU A CA 1
ATOM 4763 C C . GLU A 1 598 ? 25.921 -18.131 -9.429 1.00 81.62 598 GLU A C 1
ATOM 4765 O O . GLU A 1 598 ? 25.557 -19.301 -9.325 1.00 81.62 598 GLU A O 1
ATOM 4770 N N . ARG A 1 599 ? 25.297 -17.150 -8.759 1.00 82.56 599 ARG A N 1
ATOM 4771 C CA . ARG A 1 599 ? 24.196 -17.374 -7.816 1.00 82.56 599 ARG A CA 1
ATOM 4772 C C . ARG A 1 599 ? 23.190 -16.229 -7.858 1.00 82.56 599 ARG A C 1
ATOM 4774 O O . ARG A 1 599 ? 23.448 -15.131 -7.368 1.00 82.56 599 ARG A O 1
ATOM 4781 N N . TRP A 1 600 ? 21.995 -16.525 -8.347 1.00 87.75 600 TRP A N 1
ATOM 4782 C CA . TRP A 1 600 ? 20.869 -15.595 -8.367 1.00 87.75 600 TRP A CA 1
ATOM 4783 C C . TRP A 1 600 ? 19.681 -16.131 -7.564 1.00 87.75 600 TRP A C 1
ATOM 4785 O O . TRP A 1 600 ? 19.617 -17.313 -7.226 1.00 87.75 600 TRP A O 1
ATOM 4795 N N . VAL A 1 601 ? 18.755 -15.232 -7.239 1.00 89.06 601 VAL A N 1
ATOM 4796 C CA . VAL A 1 601 ? 17.461 -15.544 -6.616 1.00 89.06 601 VAL A CA 1
ATOM 4797 C C . VAL A 1 601 ? 16.370 -15.104 -7.581 1.00 89.06 601 VAL A C 1
ATOM 4799 O O . VAL A 1 601 ? 16.529 -14.089 -8.255 1.00 89.06 601 VAL A O 1
ATOM 4802 N N . GLY A 1 602 ? 15.286 -15.863 -7.687 1.00 90.81 602 GLY A N 1
ATOM 4803 C CA . GLY A 1 602 ? 14.176 -15.513 -8.562 1.00 90.81 602 GLY A CA 1
ATOM 4804 C C . GLY A 1 602 ? 13.335 -16.709 -8.970 1.00 90.81 602 GLY A C 1
ATOM 4805 O O . GLY A 1 602 ? 13.607 -17.844 -8.582 1.00 90.81 602 GLY A O 1
ATOM 4806 N N . THR A 1 603 ? 12.313 -16.433 -9.771 1.00 92.56 603 THR A N 1
ATOM 4807 C CA . THR A 1 603 ? 11.381 -17.435 -10.302 1.00 92.56 603 THR A CA 1
ATOM 4808 C C . THR A 1 603 ? 11.764 -17.916 -11.698 1.00 92.56 603 THR A C 1
ATOM 4810 O O . THR A 1 603 ? 11.293 -18.971 -12.120 1.00 92.56 603 THR A O 1
ATOM 4813 N N . ALA A 1 604 ? 12.628 -17.186 -12.412 1.00 94.06 604 ALA A N 1
ATOM 4814 C CA . ALA A 1 604 ? 13.027 -17.558 -13.764 1.00 94.06 604 ALA A CA 1
ATOM 4815 C C . ALA A 1 604 ? 14.023 -18.726 -13.779 1.00 94.06 604 ALA A C 1
ATOM 4817 O O . ALA A 1 604 ? 15.037 -18.732 -13.073 1.00 94.06 604 ALA A O 1
ATOM 4818 N N . SER A 1 605 ? 13.789 -19.676 -14.678 1.00 93.62 605 SER A N 1
ATOM 4819 C CA . SER A 1 605 ? 14.795 -20.652 -15.088 1.00 93.62 605 SER A CA 1
ATOM 4820 C C . SER A 1 605 ? 15.963 -19.975 -15.831 1.00 93.62 605 SER A C 1
ATOM 4822 O O . SER A 1 605 ? 15.802 -18.881 -16.384 1.00 93.62 605 SER A O 1
ATOM 4824 N N . PRO A 1 606 ? 17.140 -20.629 -15.939 1.00 92.31 606 PRO A N 1
ATOM 4825 C CA . PRO A 1 606 ? 18.257 -20.097 -16.725 1.00 92.31 606 PRO A CA 1
ATOM 4826 C C . PRO A 1 606 ? 17.869 -19.753 -18.173 1.00 92.31 606 PRO A C 1
ATOM 4828 O O . PRO A 1 606 ? 18.283 -18.727 -18.707 1.00 92.31 606 PRO A O 1
ATOM 4831 N N . GLY A 1 607 ? 17.035 -20.587 -18.806 1.00 94.38 607 GLY A N 1
ATOM 4832 C CA . GLY A 1 607 ? 16.569 -20.368 -20.177 1.00 94.38 607 GLY A CA 1
ATOM 4833 C C . GLY A 1 607 ? 15.670 -19.137 -20.318 1.00 94.38 607 GLY A C 1
ATOM 4834 O O . GLY A 1 607 ? 15.821 -18.382 -21.279 1.00 94.38 607 GLY A O 1
ATOM 4835 N N . GLU A 1 608 ? 14.778 -18.906 -19.352 1.00 95.06 608 GLU A N 1
ATOM 4836 C CA . GLU A 1 608 ? 13.940 -17.700 -19.297 1.00 95.06 608 GLU A CA 1
ATOM 4837 C C . GLU A 1 608 ? 14.789 -16.452 -19.054 1.00 95.06 608 GLU A C 1
ATOM 4839 O O . GLU A 1 608 ? 14.616 -15.461 -19.758 1.00 95.06 608 GLU A O 1
ATOM 4844 N N . LEU A 1 609 ? 15.773 -16.515 -18.150 1.00 93.88 609 LEU A N 1
ATOM 4845 C CA . LEU A 1 609 ? 16.719 -15.421 -17.925 1.00 93.88 609 LEU A CA 1
ATOM 4846 C C . LEU A 1 609 ? 17.495 -15.062 -19.196 1.00 93.88 609 LEU A C 1
ATOM 4848 O O . LEU A 1 609 ? 17.550 -13.894 -19.578 1.00 93.88 609 LEU A O 1
ATOM 4852 N N . ILE A 1 610 ? 18.048 -16.054 -19.899 1.00 93.81 610 ILE A N 1
ATOM 4853 C CA . ILE A 1 610 ? 18.734 -15.832 -21.179 1.00 93.81 610 ILE A CA 1
ATOM 4854 C C . ILE A 1 610 ? 17.785 -15.187 -22.198 1.00 93.81 610 ILE A C 1
ATOM 4856 O O . ILE A 1 610 ? 18.193 -14.279 -22.927 1.00 93.81 610 ILE A O 1
ATOM 4860 N N . ALA A 1 611 ? 16.530 -15.640 -22.267 1.00 93.38 611 ALA A N 1
ATOM 4861 C CA . ALA A 1 611 ? 15.539 -15.079 -23.177 1.00 93.38 611 ALA A CA 1
ATOM 4862 C C . ALA A 1 611 ? 15.234 -13.611 -22.846 1.00 93.38 611 ALA A C 1
ATOM 4864 O O . ALA A 1 611 ? 15.314 -12.777 -23.747 1.00 93.38 611 ALA A O 1
ATOM 4865 N N . MET A 1 612 ? 14.967 -13.288 -21.575 1.00 93.12 612 MET A N 1
ATOM 4866 C CA . MET A 1 612 ? 14.750 -11.914 -21.109 1.00 93.12 612 MET A CA 1
ATOM 4867 C C . MET A 1 612 ? 15.940 -11.022 -21.464 1.00 93.12 612 MET A C 1
ATOM 4869 O O . MET A 1 612 ? 15.773 -9.980 -22.089 1.00 93.12 612 MET A O 1
ATOM 4873 N N . LEU A 1 613 ? 17.161 -11.455 -21.151 1.00 91.56 613 LEU A N 1
ATOM 4874 C CA . LEU A 1 613 ? 18.354 -10.654 -21.398 1.00 91.56 613 LEU A CA 1
ATOM 4875 C C . LEU A 1 613 ? 18.644 -10.436 -22.892 1.00 91.56 613 LEU A C 1
ATOM 4877 O O . LEU A 1 613 ? 19.092 -9.358 -23.268 1.00 91.56 613 LEU A O 1
ATOM 4881 N N . ARG A 1 614 ? 18.372 -11.420 -23.759 1.00 90.81 614 ARG A N 1
ATOM 4882 C CA . ARG A 1 614 ? 18.492 -11.252 -25.221 1.00 90.81 614 ARG A CA 1
ATOM 4883 C C . ARG A 1 614 ? 17.455 -10.277 -25.775 1.00 90.81 614 ARG A C 1
ATOM 4885 O O . ARG A 1 614 ? 17.793 -9.444 -26.607 1.00 90.81 614 ARG A O 1
ATOM 4892 N N . ARG A 1 615 ? 16.208 -10.366 -25.296 1.00 88.62 615 ARG A N 1
ATOM 4893 C CA . ARG A 1 615 ? 15.132 -9.424 -25.657 1.00 88.62 615 ARG A CA 1
ATOM 4894 C C . ARG A 1 615 ? 15.498 -8.006 -25.247 1.00 88.62 615 ARG A C 1
ATOM 4896 O O . ARG A 1 615 ? 15.265 -7.070 -26.009 1.00 88.62 615 ARG A O 1
ATOM 4903 N N . LEU A 1 616 ? 16.076 -7.878 -24.051 1.00 86.19 616 LEU A N 1
ATOM 4904 C CA . LEU A 1 616 ? 16.667 -6.641 -23.591 1.00 86.19 616 LEU A CA 1
ATOM 4905 C C . LEU A 1 616 ? 17.738 -6.211 -24.586 1.00 86.19 616 LEU A C 1
ATOM 4907 O O . LEU A 1 616 ? 17.498 -5.204 -25.212 1.00 86.19 616 LEU A O 1
ATOM 4911 N N . ASP A 1 617 ? 18.809 -6.962 -24.854 1.00 86.44 617 ASP A N 1
ATOM 4912 C CA . ASP A 1 617 ? 19.883 -6.573 -25.800 1.00 86.44 617 ASP A CA 1
ATOM 4913 C C . ASP A 1 617 ? 19.372 -5.982 -27.138 1.00 86.44 617 ASP A C 1
ATOM 4915 O O . ASP A 1 617 ? 19.823 -4.916 -27.551 1.00 86.44 617 ASP A O 1
ATOM 4919 N N . ASP A 1 618 ? 18.339 -6.576 -27.754 1.00 82.50 618 ASP A N 1
ATOM 4920 C CA . ASP A 1 618 ? 17.693 -6.072 -28.988 1.00 82.50 618 ASP A CA 1
ATOM 4921 C C . ASP A 1 618 ? 16.974 -4.707 -28.824 1.00 82.50 618 ASP A C 1
ATOM 4923 O O . ASP A 1 618 ? 16.708 -3.955 -29.780 1.00 82.50 618 ASP A O 1
ATOM 4927 N N . PHE A 1 619 ? 16.595 -4.382 -27.594 1.00 77.56 619 PHE A N 1
ATOM 4928 C CA . PHE A 1 619 ? 15.993 -3.123 -27.185 1.00 77.56 619 PHE A CA 1
ATOM 4929 C C . PHE A 1 619 ? 17.028 -2.026 -26.881 1.00 77.56 619 PHE A C 1
ATOM 4931 O O . PHE A 1 619 ? 16.666 -0.859 -27.010 1.00 77.56 619 PHE A O 1
ATOM 4938 N N . TYR A 1 620 ? 18.293 -2.330 -26.549 1.00 75.75 620 TYR A N 1
ATOM 4939 C CA . TYR A 1 620 ? 19.293 -1.313 -26.160 1.00 75.75 620 TYR A CA 1
ATOM 4940 C C . TYR A 1 620 ? 20.273 -0.991 -27.289 1.00 75.75 620 TYR A C 1
ATOM 4942 O O . TYR A 1 620 ? 20.760 -1.850 -28.011 1.00 75.75 620 TYR A O 1
ATOM 4950 N N . GLU A 1 621 ? 20.646 0.285 -27.393 1.00 72.69 621 GLU A N 1
ATOM 4951 C CA . GLU A 1 621 ? 21.709 0.727 -28.310 1.00 72.69 621 GLU A CA 1
ATOM 4952 C C . GLU A 1 621 ? 23.125 0.572 -27.716 1.00 72.69 621 GLU A C 1
ATOM 4954 O O . GLU A 1 621 ? 24.120 0.697 -28.432 1.00 72.69 621 GLU A O 1
ATOM 4959 N N . LYS A 1 622 ? 23.237 0.349 -26.400 1.00 78.38 622 LYS A N 1
ATOM 4960 C CA . LYS A 1 622 ? 24.507 0.261 -25.662 1.00 78.38 622 LYS A CA 1
ATOM 4961 C C . LYS A 1 622 ? 24.766 -1.165 -25.197 1.00 78.38 622 LYS A C 1
ATOM 4963 O O . LYS A 1 622 ? 23.831 -1.870 -24.843 1.00 78.38 622 LYS A O 1
ATOM 4968 N N . GLU A 1 623 ? 26.045 -1.534 -25.104 1.00 86.38 623 GLU A N 1
ATOM 4969 C CA . GLU A 1 623 ? 26.449 -2.817 -24.520 1.00 86.38 623 GLU A CA 1
ATOM 4970 C C . GLU A 1 623 ? 25.988 -2.903 -23.058 1.00 86.38 623 GLU A C 1
ATOM 4972 O O . GLU A 1 623 ? 26.305 -2.027 -22.239 1.00 86.38 623 GLU A O 1
ATOM 4977 N N . ILE A 1 624 ? 25.237 -3.964 -22.764 1.00 88.31 624 ILE A N 1
ATOM 4978 C CA . ILE A 1 624 ? 24.744 -4.307 -21.433 1.00 88.31 624 ILE A CA 1
ATOM 4979 C C . ILE A 1 624 ? 25.816 -5.100 -20.686 1.00 88.31 624 ILE A C 1
ATOM 4981 O O . ILE A 1 624 ? 26.484 -5.978 -21.235 1.00 88.31 624 ILE A O 1
ATOM 4985 N N . TYR A 1 625 ? 25.943 -4.806 -19.403 1.00 89.38 625 TYR A N 1
ATOM 4986 C CA . TYR A 1 625 ? 26.787 -5.494 -18.447 1.00 89.38 625 TYR A CA 1
ATOM 4987 C C . TYR A 1 625 ? 25.907 -6.070 -17.346 1.00 89.38 625 TYR A C 1
ATOM 4989 O O . TYR A 1 625 ? 24.970 -5.423 -16.884 1.00 89.38 625 TYR A O 1
ATOM 4997 N N . ILE A 1 626 ? 26.236 -7.272 -16.899 1.00 88.69 626 ILE A N 1
ATOM 4998 C CA . ILE A 1 626 ? 25.604 -7.904 -15.749 1.00 88.69 626 ILE A CA 1
ATOM 4999 C C . ILE A 1 626 ? 26.490 -7.674 -14.539 1.00 88.69 626 ILE A C 1
ATOM 5001 O O . ILE A 1 626 ? 27.694 -7.944 -14.585 1.00 88.69 626 ILE A O 1
ATOM 5005 N N . ARG A 1 627 ? 25.902 -7.113 -13.487 1.00 83.69 627 ARG A N 1
ATOM 5006 C CA . ARG A 1 627 ? 26.573 -6.738 -12.247 1.00 83.69 627 ARG A CA 1
ATOM 5007 C C . ARG A 1 627 ? 26.178 -7.713 -11.148 1.00 83.69 627 ARG A C 1
ATOM 5009 O O . ARG A 1 627 ? 25.016 -8.058 -11.009 1.00 83.69 627 ARG A O 1
ATOM 5016 N N . GLU A 1 628 ? 27.160 -8.119 -10.355 1.00 80.12 628 GLU A N 1
ATOM 5017 C CA . GLU A 1 628 ? 26.920 -8.841 -9.106 1.00 80.12 628 GLU A CA 1
ATOM 5018 C C . GLU A 1 628 ? 26.724 -7.851 -7.949 1.00 80.12 628 GLU A C 1
ATOM 5020 O O . GLU A 1 628 ? 27.480 -6.880 -7.798 1.00 80.12 628 GLU A O 1
ATOM 5025 N N . VAL A 1 629 ? 25.710 -8.094 -7.119 1.00 70.38 629 VAL A N 1
ATOM 5026 C CA . VAL A 1 629 ? 25.433 -7.316 -5.907 1.00 70.38 629 VAL A CA 1
ATOM 5027 C C . VAL A 1 629 ? 26.433 -7.730 -4.824 1.00 70.38 629 VAL A C 1
ATOM 5029 O O . VAL A 1 629 ? 26.210 -8.651 -4.044 1.00 70.38 629 VAL A O 1
ATOM 5032 N N . GLY A 1 630 ? 27.584 -7.054 -4.781 1.00 56.94 630 GLY A N 1
ATOM 5033 C CA . GLY A 1 630 ? 28.616 -7.330 -3.778 1.00 56.94 630 GLY A CA 1
ATOM 5034 C C . GLY A 1 630 ? 28.084 -7.236 -2.338 1.00 56.94 630 GLY A C 1
ATOM 5035 O O . GLY A 1 630 ? 27.352 -6.310 -1.996 1.00 56.94 630 GLY A O 1
ATOM 5036 N N . SER A 1 631 ? 28.513 -8.154 -1.464 1.00 42.38 631 SER A N 1
ATOM 5037 C CA . SER A 1 631 ? 28.045 -8.289 -0.068 1.00 42.38 631 SER A CA 1
ATOM 5038 C C . SER A 1 631 ? 28.403 -7.129 0.875 1.00 42.38 631 SER A C 1
ATOM 5040 O O . SER A 1 631 ? 28.106 -7.169 2.067 1.00 42.38 631 SER A O 1
ATOM 5042 N N . THR A 1 632 ? 29.062 -6.084 0.379 1.00 42.47 632 THR A N 1
ATOM 5043 C CA . THR A 1 632 ? 29.435 -4.906 1.164 1.00 42.47 632 THR A CA 1
ATOM 5044 C C . THR A 1 632 ? 29.164 -3.650 0.350 1.00 42.47 632 THR A C 1
ATOM 5046 O O . THR A 1 632 ? 29.629 -3.525 -0.779 1.00 42.47 632 THR A O 1
ATOM 5049 N N . TYR A 1 633 ? 28.443 -2.710 0.967 1.00 45.88 633 TYR A N 1
ATOM 5050 C CA . TYR A 1 633 ? 27.990 -1.392 0.484 1.00 45.88 633 TYR A CA 1
ATOM 5051 C C . TYR A 1 633 ? 29.085 -0.457 -0.088 1.00 45.88 633 TYR A C 1
ATOM 5053 O O . TYR A 1 633 ? 28.854 0.731 -0.311 1.00 45.88 633 TYR A O 1
ATOM 5061 N N . ILE A 1 634 ? 30.298 -0.948 -0.343 1.00 45.12 634 ILE A N 1
ATOM 5062 C CA . ILE A 1 634 ? 31.348 -0.208 -1.032 1.00 45.12 634 ILE A CA 1
ATOM 5063 C C . ILE A 1 634 ? 31.139 -0.407 -2.537 1.00 45.12 634 ILE A C 1
ATOM 5065 O O . ILE A 1 634 ? 31.745 -1.265 -3.177 1.00 45.12 634 ILE A O 1
ATOM 5069 N N . TYR A 1 635 ? 30.277 0.443 -3.095 1.00 51.47 635 TYR A N 1
ATOM 5070 C CA . TYR A 1 635 ? 29.856 0.547 -4.500 1.00 51.47 635 TYR A CA 1
ATOM 5071 C C . TYR A 1 635 ? 30.973 0.542 -5.571 1.00 51.47 635 TYR A C 1
ATOM 5073 O O . TYR A 1 635 ? 30.682 0.488 -6.763 1.00 51.47 635 TYR A O 1
ATOM 5081 N N . LEU A 1 636 ? 32.249 0.570 -5.179 1.00 48.81 636 LEU A N 1
ATOM 5082 C CA . LEU A 1 636 ? 33.413 0.669 -6.063 1.00 48.81 636 LEU A CA 1
ATOM 5083 C C . LEU A 1 636 ? 34.063 -0.686 -6.417 1.00 48.81 636 LEU A C 1
ATOM 5085 O O . LEU A 1 636 ? 35.026 -0.698 -7.179 1.00 48.81 636 LEU A O 1
ATOM 5089 N N . GLY A 1 637 ? 33.567 -1.811 -5.881 1.00 53.91 637 GLY A N 1
ATOM 5090 C CA . GLY A 1 637 ? 34.187 -3.138 -6.054 1.00 53.91 637 GLY A CA 1
ATOM 5091 C C . GLY A 1 637 ? 33.337 -4.224 -6.726 1.00 53.91 637 GLY A C 1
ATOM 5092 O O . GLY A 1 637 ? 33.846 -5.326 -6.926 1.00 53.91 637 GLY A O 1
ATOM 5093 N N . ALA A 1 638 ? 32.072 -3.952 -7.062 1.00 65.00 638 ALA A N 1
ATOM 5094 C CA . ALA A 1 638 ? 31.203 -4.937 -7.712 1.00 65.00 638 ALA A CA 1
ATOM 5095 C C . ALA A 1 638 ? 31.758 -5.296 -9.096 1.00 65.00 638 ALA A C 1
ATOM 5097 O O . ALA A 1 638 ? 32.001 -4.404 -9.917 1.00 65.00 638 ALA A O 1
ATOM 5098 N N . ARG A 1 639 ? 31.977 -6.588 -9.364 1.00 77.56 639 ARG A N 1
ATOM 5099 C CA . ARG A 1 639 ? 32.387 -7.008 -10.705 1.00 77.56 639 ARG A CA 1
ATOM 5100 C C . ARG A 1 639 ? 31.195 -6.862 -11.646 1.00 77.56 639 ARG A C 1
ATOM 5102 O O . ARG A 1 639 ? 30.029 -6.924 -11.252 1.00 77.56 639 ARG A O 1
ATOM 5109 N N . SER A 1 640 ? 31.496 -6.633 -12.912 1.00 85.81 640 SER A N 1
ATOM 5110 C CA . SER A 1 640 ? 30.500 -6.678 -13.970 1.00 85.81 640 SER A CA 1
ATOM 5111 C C . SER A 1 640 ? 31.123 -7.348 -15.178 1.00 85.81 640 SER A C 1
ATOM 5113 O O . SER A 1 640 ? 32.302 -7.120 -15.461 1.00 85.81 640 SER A O 1
ATOM 5115 N N . ILE A 1 641 ? 30.353 -8.172 -15.878 1.00 91.44 641 ILE A N 1
ATOM 5116 C CA . ILE A 1 641 ? 30.788 -8.810 -17.121 1.00 91.44 641 ILE A CA 1
ATOM 5117 C C . ILE A 1 641 ? 29.838 -8.434 -18.259 1.00 91.44 641 ILE A C 1
ATOM 5119 O O . ILE A 1 641 ? 28.659 -8.187 -17.999 1.00 91.44 641 ILE A O 1
ATOM 5123 N N . PRO A 1 642 ? 30.316 -8.353 -19.511 1.00 93.12 642 PRO A N 1
ATOM 5124 C CA . PRO A 1 642 ? 29.445 -8.133 -20.659 1.00 93.12 642 PRO A CA 1
ATOM 5125 C C . PRO A 1 642 ? 28.316 -9.166 -20.715 1.00 93.12 642 PRO A C 1
ATOM 5127 O O . PRO A 1 642 ? 28.537 -10.347 -20.438 1.00 93.12 642 PRO A O 1
ATOM 5130 N N . LEU A 1 643 ? 27.123 -8.747 -21.137 1.00 91.88 643 LEU A N 1
ATOM 5131 C CA . LEU A 1 643 ? 25.944 -9.609 -21.205 1.00 91.88 643 LEU A CA 1
ATOM 5132 C C . LEU A 1 643 ? 26.201 -10.904 -21.991 1.00 91.88 643 LEU A C 1
ATOM 5134 O O . LEU A 1 643 ? 25.832 -11.986 -21.545 1.00 91.88 643 LEU A O 1
ATOM 5138 N N . LYS A 1 644 ? 26.893 -10.809 -23.131 1.00 92.62 644 LYS A N 1
ATOM 5139 C CA . LYS A 1 644 ? 27.268 -11.972 -23.954 1.00 92.62 644 LYS A CA 1
ATOM 5140 C C . LYS A 1 644 ? 28.076 -13.021 -23.180 1.00 92.62 644 LYS A C 1
ATOM 5142 O O . LYS A 1 644 ? 27.895 -14.214 -23.404 1.00 92.62 644 LYS A O 1
ATOM 5147 N N . ASP A 1 645 ? 28.940 -12.579 -22.268 1.00 94.06 645 ASP A N 1
ATOM 5148 C CA . ASP A 1 645 ? 29.793 -13.459 -21.471 1.00 94.06 645 ASP A CA 1
ATOM 5149 C C . ASP A 1 645 ? 28.984 -14.097 -20.334 1.00 94.06 645 ASP A C 1
ATOM 5151 O O . ASP A 1 645 ? 29.171 -15.276 -20.045 1.00 94.06 645 ASP A O 1
ATOM 5155 N N . PHE A 1 646 ? 28.042 -13.353 -19.741 1.00 93.00 646 PHE A N 1
ATOM 5156 C CA . PHE A 1 646 ? 27.107 -13.884 -18.745 1.00 93.00 646 PHE A CA 1
ATOM 5157 C C . PHE A 1 646 ? 26.140 -14.909 -19.346 1.00 93.00 646 PHE A C 1
ATOM 5159 O O . PHE A 1 646 ? 25.966 -15.989 -18.795 1.00 93.00 646 PHE A O 1
ATOM 5166 N N . VAL A 1 647 ? 25.572 -14.638 -20.523 1.00 92.50 647 VAL A N 1
ATOM 5167 C CA . VAL A 1 647 ? 24.740 -15.616 -21.244 1.00 92.50 647 VAL A CA 1
ATOM 5168 C C . VAL A 1 647 ? 25.544 -16.878 -21.557 1.00 92.50 647 VAL A C 1
ATOM 5170 O O . VAL A 1 647 ? 25.063 -17.981 -21.325 1.00 92.50 647 VAL A O 1
ATOM 5173 N N . ALA A 1 648 ? 26.793 -16.735 -22.009 1.00 92.81 648 ALA A N 1
ATOM 5174 C CA . ALA A 1 648 ? 27.665 -17.878 -22.263 1.00 92.81 648 ALA A CA 1
ATOM 5175 C C . ALA A 1 648 ? 28.056 -18.651 -20.989 1.00 92.81 648 ALA A C 1
ATOM 5177 O O . ALA A 1 648 ? 28.454 -19.811 -21.098 1.00 92.81 648 ALA A O 1
ATOM 5178 N N . LEU A 1 649 ? 27.997 -18.024 -19.809 1.00 91.19 649 LEU A N 1
ATOM 5179 C CA . LEU A 1 649 ? 28.149 -18.695 -18.517 1.00 91.19 649 LEU A CA 1
ATOM 5180 C C . LEU A 1 649 ? 26.903 -19.538 -18.219 1.00 91.19 649 LEU A C 1
ATOM 5182 O O . LEU A 1 649 ? 27.035 -20.738 -18.016 1.00 91.19 649 LEU A O 1
ATOM 5186 N N . LEU A 1 650 ? 25.713 -18.936 -18.309 1.00 89.44 650 LEU A N 1
ATOM 5187 C CA . LEU A 1 650 ? 24.432 -19.609 -18.064 1.00 89.44 650 LEU A CA 1
ATOM 5188 C C . LEU A 1 650 ? 24.152 -20.774 -19.026 1.00 89.44 650 LEU A C 1
ATOM 5190 O O . LEU A 1 650 ? 23.444 -21.701 -18.666 1.00 89.44 650 LEU A O 1
ATOM 5194 N N . GLU A 1 651 ? 24.680 -20.737 -20.252 1.00 90.50 651 GLU A N 1
ATOM 5195 C CA . GLU A 1 651 ? 24.529 -21.827 -21.230 1.00 90.50 651 GLU A CA 1
ATOM 5196 C C . GLU A 1 651 ? 25.445 -23.039 -20.965 1.00 90.50 651 GLU A C 1
ATOM 5198 O O . GLU A 1 651 ? 25.313 -24.063 -21.641 1.00 90.50 651 GLU A O 1
ATOM 5203 N N . ARG A 1 652 ? 26.423 -22.921 -20.055 1.00 87.69 652 ARG A N 1
ATOM 5204 C CA . ARG A 1 652 ? 27.360 -24.011 -19.720 1.00 87.69 652 ARG A CA 1
ATOM 5205 C C . ARG A 1 652 ? 26.885 -24.884 -18.566 1.00 87.69 652 ARG A C 1
ATOM 5207 O O . ARG A 1 652 ? 27.316 -26.039 -18.511 1.00 87.69 652 ARG A O 1
ATOM 5214 N N . ASP A 1 653 ? 26.077 -24.313 -17.683 1.00 68.44 653 ASP A N 1
ATOM 5215 C CA . ASP A 1 653 ? 25.453 -24.976 -16.538 1.00 68.44 653 ASP A CA 1
ATOM 5216 C C . ASP A 1 653 ? 24.123 -25.626 -16.952 1.00 68.44 653 ASP A C 1
ATOM 5218 O O . ASP A 1 653 ? 23.823 -26.726 -16.425 1.00 68.44 653 ASP A O 1
#

Radius of gyration: 30.27 Å; chains: 1; bounding box: 63×81×78 Å

pLDDT: mean 79.42, std 21.92, range [31.56, 98.81]